Protein AF-A0A8I1JK72-F1 (afdb_monomer_lite)

Secondary structure (DSSP, 8-state):
------------SS--SS-PPPB---SSHHHHHHHHHHHHHHS-TTTHHHHHHHHHHHHHHHHHH-GGGHHHHHTT-BHHHHHHHHHHHHHHHHHHHHHHHHHHHHHHHHHHHHHHHHHHHHHHHHHHHHHHHHHHHTTEEEEEEEEEEEEPTTT--EEEEEEEEEEE-SSS-EEEEEEEEEEE-TT-SS-SEEEEEEEEEEEEEPTT-EEEEEE---TT-HHHH----TT-EEEEEEEEEE-TTS-BS--SPPPPHHHHHHHHHHHHHHHHHHHHHHHHHHS-------------PPP-------------------------------------------------------------------------------------------------------------------------------------------------PPP---

Sequence (450 aa):
MLFKKAILPMVIMAALTGCGPAVLDGTSLDTLDESIAKIAEKLPEDQRPQFGEDMGIVKAYYEKQRPDQMLINLNGKNASDIASEAGNLREQQRVEQEKLAVEEQKRAYLADLNQKKAALVEEITPLEQSRAQTLDRAKFQVTEPRIQVLKTEKTGEAVNSIALTLVNGTSKEIYSANFGGELKAPGADQPALKADFDITLEQPLQPGETRDVLFVPPMISDWRSVTIPEGATFSVESEDLLNIANKPIFSLPEFSDEDQATLSKLYDDLKAVNSELGVAEGGDTVVPSASTPAAPESTELQSETPTNSAAEVTGDTTAPTPEISTPEALLPEADEDQKVSQEAAPADVPLEDALSQKEPEETKALKESADPVPSDPEPTAVPGETQETSPAEAKKTDATAPVSPVSPVSEAESQVEDGTPASAIAEPEKESSVPSVGNQEAPVTPLKSS

InterPro domains:
  IPR046516 Protein of unknown function DUF6694 [PF20404] (5-54)

Radius of gyration: 51.55 Å; chains: 1; bounding box: 106×119×172 Å

Structure (mmCIF, N/CA/C/O backbone):
data_AF-A0A8I1JK72-F1
#
_entry.id   AF-A0A8I1JK72-F1
#
loop_
_atom_site.group_PDB
_atom_site.id
_atom_site.type_symbol
_atom_site.label_atom_id
_atom_site.label_alt_id
_atom_site.label_comp_id
_atom_site.label_asym_id
_atom_site.label_entity_id
_atom_site.label_seq_id
_atom_site.pdbx_PDB_ins_code
_atom_site.Cartn_x
_atom_site.Cartn_y
_atom_site.Cartn_z
_atom_site.occupancy
_atom_site.B_iso_or_equiv
_atom_site.auth_seq_id
_atom_site.auth_comp_id
_atom_site.auth_asym_id
_atom_site.auth_atom_id
_atom_site.pdbx_PDB_model_num
ATOM 1 N N . MET A 1 1 ? 11.929 -2.581 -102.984 1.00 38.38 1 MET A N 1
ATOM 2 C CA . MET A 1 1 ? 12.654 -1.310 -103.205 1.00 38.38 1 MET A CA 1
ATOM 3 C C . MET A 1 1 ? 13.390 -1.015 -101.903 1.00 38.38 1 MET A C 1
ATOM 5 O O . MET A 1 1 ? 12.724 -0.793 -100.911 1.00 38.38 1 MET A O 1
ATOM 9 N N . LEU A 1 2 ? 14.651 -1.414 -101.728 1.00 36.88 2 LEU A N 1
ATOM 10 C CA . LEU A 1 2 ? 15.877 -0.794 -102.253 1.00 36.88 2 LEU A CA 1
ATOM 11 C C . LEU A 1 2 ? 16.059 0.675 -101.832 1.00 36.88 2 LEU A C 1
ATOM 13 O O . LEU A 1 2 ? 15.270 1.517 -102.246 1.00 36.88 2 LEU A O 1
ATOM 17 N N . PHE A 1 3 ? 17.214 0.906 -101.181 1.00 40.84 3 PHE A N 1
ATOM 18 C CA . PHE A 1 3 ? 18.045 2.125 -101.156 1.00 40.84 3 PHE A CA 1
ATOM 19 C C . PHE A 1 3 ? 17.691 3.218 -100.125 1.00 40.84 3 PHE A C 1
ATOM 21 O O . PHE A 1 3 ? 16.537 3.572 -99.987 1.00 40.84 3 PHE A O 1
ATOM 28 N N . LYS A 1 4 ? 18.624 3.881 -99.420 1.00 37.62 4 LYS A N 1
ATOM 29 C CA . LYS A 1 4 ? 20.102 3.833 -99.267 1.00 37.62 4 LYS A CA 1
ATOM 30 C C . LYS A 1 4 ? 20.469 5.031 -98.359 1.00 37.62 4 LYS A C 1
ATOM 32 O O . LYS A 1 4 ? 19.836 6.068 -98.520 1.00 37.62 4 LYS A O 1
ATOM 37 N N . LYS A 1 5 ? 21.595 4.938 -97.630 1.00 45.03 5 LYS A N 1
ATOM 38 C CA . LYS A 1 5 ? 22.364 6.033 -96.967 1.00 45.03 5 LYS A CA 1
ATOM 39 C C . LYS A 1 5 ? 21.770 6.483 -95.614 1.00 45.03 5 LYS A C 1
ATOM 41 O O . LYS A 1 5 ? 20.572 6.674 -95.531 1.00 45.03 5 LYS A O 1
ATOM 46 N N . ALA A 1 6 ? 22.516 6.662 -94.523 1.00 52.00 6 ALA A N 1
ATOM 47 C CA . ALA A 1 6 ? 23.941 6.955 -94.336 1.00 52.00 6 ALA A CA 1
ATOM 48 C C . ALA A 1 6 ? 24.394 6.498 -92.916 1.00 52.00 6 ALA A C 1
ATOM 50 O O . ALA A 1 6 ? 23.602 6.600 -91.990 1.00 52.00 6 ALA A O 1
ATOM 51 N N . ILE A 1 7 ? 25.546 5.813 -92.779 1.00 48.09 7 ILE A N 1
ATOM 52 C CA . ILE A 1 7 ? 26.797 6.292 -92.114 1.00 48.09 7 ILE A CA 1
ATOM 53 C C . ILE A 1 7 ? 26.644 6.387 -90.569 1.00 48.09 7 ILE A C 1
ATOM 55 O O . ILE A 1 7 ? 25.967 7.286 -90.096 1.00 48.09 7 ILE A O 1
ATOM 59 N N . LEU A 1 8 ? 27.052 5.379 -89.769 1.00 39.44 8 LEU A N 1
ATOM 60 C CA . LEU A 1 8 ? 28.399 5.153 -89.160 1.00 39.44 8 LEU A CA 1
ATOM 61 C C . LEU A 1 8 ? 28.835 6.311 -88.219 1.00 39.44 8 LEU A C 1
ATOM 63 O O . LEU A 1 8 ? 28.722 7.448 -88.667 1.00 39.44 8 LEU A O 1
ATOM 67 N N . PRO A 1 9 ? 29.375 6.094 -86.987 1.00 49.88 9 PRO A N 1
ATOM 68 C CA . PRO A 1 9 ? 30.080 4.906 -86.443 1.00 49.88 9 PRO A CA 1
ATOM 69 C C . PRO A 1 9 ? 29.406 4.294 -85.193 1.00 49.88 9 PRO A C 1
ATOM 71 O O . PRO A 1 9 ? 28.696 4.985 -84.482 1.00 49.88 9 PRO A O 1
ATOM 74 N N . MET A 1 10 ? 29.497 3.006 -84.833 1.00 54.12 10 MET A N 1
ATOM 75 C CA . MET A 1 10 ? 30.580 2.003 -84.883 1.00 54.12 10 MET A CA 1
ATOM 76 C C . MET A 1 10 ? 31.923 2.481 -84.326 1.00 54.12 10 MET A C 1
ATOM 78 O O . MET A 1 10 ? 32.940 2.397 -85.001 1.00 54.12 10 MET A O 1
ATOM 82 N N . VAL A 1 11 ? 31.916 2.954 -83.080 1.00 49.44 11 VAL A N 1
ATOM 83 C CA . VAL A 1 11 ? 33.051 2.868 -82.150 1.00 49.44 11 VAL A CA 1
ATOM 84 C C . VAL A 1 11 ? 32.452 2.738 -80.748 1.00 49.44 11 VAL A C 1
ATOM 86 O O . VAL A 1 11 ? 31.668 3.591 -80.365 1.00 49.44 11 VAL A O 1
ATOM 89 N N . ILE A 1 12 ? 32.766 1.638 -80.060 1.00 49.06 12 ILE A N 1
ATOM 90 C CA . ILE A 1 12 ? 32.880 1.386 -78.601 1.00 49.06 12 ILE A CA 1
ATOM 91 C C . ILE A 1 12 ? 32.723 -0.137 -78.456 1.00 49.06 12 ILE A C 1
ATOM 93 O O . ILE A 1 12 ? 31.713 -0.661 -78.007 1.00 49.06 12 ILE A O 1
ATOM 97 N N . MET A 1 13 ? 33.700 -0.890 -78.962 1.00 49.88 13 MET A N 1
ATOM 98 C CA . MET A 1 13 ? 33.803 -2.322 -78.653 1.00 49.88 13 MET A CA 1
ATOM 99 C C . MET A 1 13 ? 35.249 -2.808 -78.774 1.00 49.88 13 MET A C 1
ATOM 101 O O . MET A 1 13 ? 35.535 -3.825 -79.394 1.00 49.88 13 MET A O 1
ATOM 105 N N . ALA A 1 14 ? 36.177 -2.032 -78.206 1.00 47.66 14 ALA A N 1
ATOM 106 C CA . ALA A 1 14 ? 37.586 -2.405 -78.096 1.00 47.66 14 ALA A CA 1
ATOM 107 C C . ALA A 1 14 ? 38.295 -1.599 -76.987 1.00 47.66 14 ALA A C 1
ATOM 109 O O . ALA A 1 14 ? 39.145 -0.768 -77.286 1.00 47.66 14 ALA A O 1
ATOM 110 N N . ALA A 1 15 ? 37.919 -1.805 -75.716 1.00 42.78 15 ALA A N 1
ATOM 111 C CA . ALA A 1 15 ? 38.714 -1.360 -74.554 1.00 42.78 15 ALA A CA 1
ATOM 112 C C . ALA A 1 15 ? 38.352 -2.076 -73.229 1.00 42.78 15 ALA A C 1
ATOM 114 O O . ALA A 1 15 ? 38.422 -1.466 -72.170 1.00 42.78 15 ALA A O 1
ATOM 115 N N . LEU A 1 16 ? 37.945 -3.354 -73.245 1.00 42.72 16 LEU A N 1
ATOM 116 C CA . LEU A 1 16 ? 37.621 -4.095 -72.006 1.00 42.72 16 LEU A CA 1
ATOM 117 C C . LEU A 1 16 ? 38.339 -5.447 -71.901 1.00 42.72 16 LEU A C 1
ATOM 119 O O . LEU A 1 16 ? 37.805 -6.415 -71.374 1.00 42.72 16 LEU A O 1
ATOM 123 N N . THR A 1 17 ? 39.576 -5.530 -72.385 1.00 56.31 17 THR A N 1
ATOM 124 C CA . THR A 1 17 ? 40.455 -6.670 -72.090 1.00 56.31 17 THR A CA 1
ATOM 125 C C . THR A 1 17 ? 41.770 -6.137 -71.543 1.00 56.31 17 THR A C 1
ATOM 127 O O . THR A 1 17 ? 42.713 -5.916 -72.299 1.00 56.31 17 THR A O 1
ATOM 130 N N . GLY A 1 18 ? 41.806 -5.867 -70.234 1.00 48.53 18 GLY A N 1
ATOM 131 C CA . GLY A 1 18 ? 43.034 -5.444 -69.554 1.00 48.53 18 GLY A CA 1
ATOM 132 C C . GLY A 1 18 ? 42.866 -4.520 -68.347 1.00 48.53 18 GLY A C 1
ATOM 133 O O . GLY A 1 18 ? 43.607 -3.555 -68.225 1.00 48.53 18 GLY A O 1
ATOM 134 N N . CYS A 1 19 ? 41.918 -4.778 -67.452 1.00 55.84 19 CYS A N 1
ATOM 135 C CA . CYS A 1 19 ? 41.999 -4.323 -66.063 1.00 55.84 19 CYS A CA 1
ATOM 136 C C . CYS A 1 19 ? 41.020 -5.181 -65.272 1.00 55.84 19 CYS A C 1
ATOM 138 O O . CYS A 1 19 ? 39.827 -5.165 -65.566 1.00 55.84 19 CYS A O 1
ATOM 140 N N . GLY A 1 20 ? 41.512 -5.949 -64.299 1.00 59.28 20 GLY A N 1
ATOM 141 C CA . GLY A 1 20 ? 40.624 -6.468 -63.264 1.00 59.28 20 GLY A CA 1
ATOM 142 C C . GLY A 1 20 ? 39.873 -5.306 -62.597 1.00 59.28 20 GLY A C 1
ATOM 143 O O . GLY A 1 20 ? 40.309 -4.152 -62.724 1.00 59.28 20 GLY A O 1
ATOM 144 N N . PRO A 1 21 ? 38.745 -5.572 -61.920 1.00 70.44 21 PRO A N 1
ATOM 145 C CA . PRO A 1 21 ? 38.067 -4.541 -61.142 1.00 70.44 21 PRO A CA 1
ATOM 146 C C . PRO A 1 21 ? 39.092 -3.843 -60.241 1.00 70.44 21 PRO A C 1
ATOM 148 O O . PRO A 1 21 ? 39.961 -4.500 -59.670 1.00 70.44 21 PRO A O 1
ATOM 151 N N . ALA A 1 22 ? 39.057 -2.510 -60.184 1.00 83.88 22 ALA A N 1
ATOM 152 C CA . ALA A 1 22 ? 39.950 -1.772 -59.301 1.00 83.88 22 ALA A CA 1
ATOM 153 C C . ALA A 1 22 ? 39.641 -2.184 -57.853 1.00 83.88 22 ALA A C 1
ATOM 155 O O . ALA A 1 22 ? 38.483 -2.143 -57.437 1.00 83.88 22 ALA A O 1
ATOM 156 N N . VAL A 1 23 ? 40.671 -2.629 -57.136 1.00 91.56 23 VAL A N 1
ATOM 157 C CA . VAL A 1 23 ? 40.574 -3.132 -55.762 1.00 91.56 23 VAL A CA 1
ATOM 158 C C . VAL A 1 23 ? 41.291 -2.196 -54.801 1.00 91.56 23 VAL A C 1
ATOM 160 O O . VAL A 1 23 ? 42.224 -1.491 -55.191 1.00 91.56 23 VAL A O 1
ATOM 163 N N . LEU A 1 24 ? 40.837 -2.199 -53.555 1.00 91.75 24 LEU A N 1
ATOM 164 C CA . LEU A 1 24 ? 41.438 -1.462 -52.457 1.00 91.75 24 LEU A CA 1
ATOM 165 C C . LEU A 1 24 ? 42.770 -2.090 -52.050 1.00 91.75 24 LEU A C 1
ATOM 167 O O . LEU A 1 24 ? 42.898 -3.316 -52.012 1.00 91.75 24 LEU A O 1
ATOM 171 N N . ASP A 1 25 ? 43.735 -1.242 -51.714 1.00 91.38 25 ASP A N 1
ATOM 172 C CA . ASP A 1 25 ? 45.027 -1.638 -51.160 1.00 91.38 25 ASP A CA 1
ATOM 173 C C . ASP A 1 25 ? 45.028 -1.329 -49.665 1.00 91.38 25 ASP A C 1
ATOM 175 O O . ASP A 1 25 ? 45.135 -0.184 -49.251 1.00 91.38 25 ASP A O 1
ATOM 179 N N . GLY A 1 26 ? 44.842 -2.357 -48.847 1.00 88.25 26 GLY A N 1
ATOM 180 C CA . GLY A 1 26 ? 44.811 -2.226 -47.394 1.00 88.25 26 GLY A CA 1
ATOM 181 C C . GLY A 1 26 ? 46.170 -2.458 -46.739 1.00 88.25 26 GLY A C 1
ATOM 182 O O . GLY A 1 26 ? 46.211 -2.813 -45.568 1.00 88.25 26 GLY A O 1
ATOM 183 N N . THR A 1 27 ? 47.293 -2.347 -47.455 1.00 90.56 27 THR A N 1
ATOM 184 C CA . THR A 1 27 ? 48.623 -2.584 -46.856 1.00 90.56 27 THR A CA 1
ATOM 185 C C . THR A 1 27 ? 49.054 -1.477 -45.889 1.00 90.56 27 THR A C 1
ATOM 187 O O . THR A 1 27 ? 49.800 -1.735 -44.942 1.00 90.56 27 THR A O 1
ATOM 190 N N . SER A 1 28 ? 48.552 -0.257 -46.081 1.00 91.31 28 SER A N 1
ATOM 191 C CA . SER A 1 28 ? 48.691 0.889 -45.179 1.00 91.31 28 SER A CA 1
ATOM 192 C C . SER A 1 28 ? 47.487 1.829 -45.317 1.00 91.31 28 SER A C 1
ATOM 194 O O . SER A 1 28 ? 46.699 1.711 -46.250 1.00 91.31 28 SER A O 1
ATOM 196 N N . LEU A 1 29 ? 47.335 2.791 -44.402 1.00 88.75 29 LEU A N 1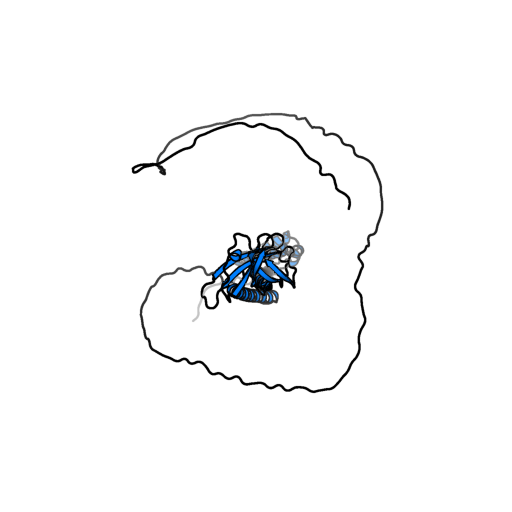
ATOM 197 C CA . LEU A 1 29 ? 46.288 3.815 -44.531 1.00 88.75 29 LEU A CA 1
ATOM 198 C C . LEU A 1 29 ? 46.499 4.699 -45.771 1.00 88.75 29 LEU A C 1
ATOM 200 O O . LEU A 1 29 ? 45.545 4.964 -46.494 1.00 88.75 29 LEU A O 1
ATOM 204 N N . ASP A 1 30 ? 47.747 5.076 -46.059 1.00 92.31 30 ASP A N 1
ATOM 205 C CA . ASP A 1 30 ? 48.079 5.906 -47.224 1.00 92.31 30 ASP A CA 1
ATOM 206 C C . ASP A 1 30 ? 47.739 5.195 -48.545 1.00 92.31 30 ASP A C 1
ATOM 208 O O . ASP A 1 30 ? 47.158 5.784 -49.456 1.00 92.31 30 ASP A O 1
ATOM 212 N N . THR A 1 31 ? 48.061 3.900 -48.644 1.00 91.75 31 THR A N 1
ATOM 213 C CA . THR A 1 31 ? 47.748 3.091 -49.836 1.00 91.75 31 THR A CA 1
ATOM 214 C C . THR A 1 31 ? 46.248 2.847 -49.981 1.00 91.75 31 THR A C 1
ATOM 216 O O . THR A 1 31 ? 45.734 2.856 -51.105 1.00 91.75 31 THR A O 1
ATOM 219 N N . LEU A 1 32 ? 45.527 2.735 -48.862 1.00 91.06 32 LEU A N 1
ATOM 220 C CA . LEU A 1 32 ? 44.075 2.626 -48.853 1.00 91.06 32 LEU A CA 1
ATOM 221 C C . LEU A 1 32 ? 43.428 3.894 -49.409 1.00 91.06 32 LEU A C 1
ATOM 223 O O . LEU A 1 32 ? 42.659 3.797 -50.365 1.00 91.06 32 LEU A O 1
ATOM 227 N N . ASP A 1 33 ? 43.783 5.071 -48.895 1.00 92.06 33 ASP A N 1
ATOM 228 C CA . ASP A 1 33 ? 43.216 6.348 -49.344 1.00 92.06 33 ASP A CA 1
ATOM 229 C C . ASP A 1 33 ? 43.521 6.620 -50.830 1.00 92.06 33 ASP A C 1
ATOM 231 O O . ASP A 1 33 ? 42.639 7.020 -51.599 1.00 92.06 33 ASP A O 1
ATOM 235 N N . GLU A 1 34 ? 44.740 6.307 -51.283 1.00 92.75 34 GLU A N 1
ATOM 236 C CA . GLU A 1 34 ? 45.085 6.364 -52.705 1.00 92.75 34 GLU A CA 1
ATOM 237 C C . GLU A 1 34 ? 44.250 5.400 -53.560 1.00 92.75 34 GLU A C 1
ATOM 239 O O . GLU A 1 34 ? 43.843 5.738 -54.678 1.00 92.75 34 GLU A O 1
ATOM 244 N N . SER A 1 35 ? 44.025 4.176 -53.077 1.00 91.12 35 SER A N 1
ATOM 245 C CA . SER A 1 35 ? 43.251 3.166 -53.802 1.00 91.12 35 SER A CA 1
ATOM 246 C C . SER A 1 35 ? 41.762 3.525 -53.878 1.00 91.12 35 SER A C 1
ATOM 248 O O . SER A 1 35 ? 41.152 3.337 -54.932 1.00 91.12 35 SER A O 1
ATOM 250 N N . ILE A 1 36 ? 41.201 4.147 -52.835 1.00 92.56 36 ILE A N 1
ATOM 251 C CA . ILE A 1 36 ? 39.831 4.683 -52.815 1.00 92.56 36 ILE A CA 1
ATOM 252 C C . ILE A 1 36 ? 39.661 5.748 -53.905 1.00 92.56 36 ILE A C 1
ATOM 254 O O . ILE A 1 36 ? 38.717 5.671 -54.695 1.00 92.56 36 ILE A O 1
ATOM 258 N N . ALA A 1 37 ? 40.594 6.702 -54.007 1.00 92.44 37 ALA A N 1
ATOM 259 C CA . ALA A 1 37 ? 40.551 7.750 -55.030 1.00 92.44 37 ALA A CA 1
ATOM 260 C C . ALA A 1 37 ? 40.624 7.173 -56.458 1.00 92.44 37 ALA A C 1
ATOM 262 O O . ALA A 1 37 ? 39.854 7.572 -57.335 1.00 92.44 37 ALA A O 1
ATOM 263 N N . LYS A 1 38 ? 41.494 6.176 -56.677 1.00 92.00 38 LYS A N 1
ATOM 264 C CA . LYS A 1 38 ? 41.645 5.481 -57.971 1.00 92.00 38 LYS A CA 1
ATOM 265 C C . LYS A 1 38 ? 40.398 4.683 -58.361 1.00 92.00 38 LYS A C 1
ATOM 267 O O . LYS A 1 38 ? 40.086 4.589 -59.549 1.00 92.00 38 LYS A O 1
ATOM 272 N N . ILE A 1 39 ? 39.698 4.084 -57.395 1.00 90.88 39 ILE A N 1
ATOM 273 C CA . ILE A 1 39 ? 38.415 3.411 -57.637 1.00 90.88 39 ILE A CA 1
ATOM 274 C C . ILE A 1 39 ? 37.357 4.456 -58.003 1.00 90.88 39 ILE A C 1
ATOM 276 O O . ILE A 1 39 ? 36.738 4.331 -59.057 1.00 90.88 39 ILE A O 1
ATOM 280 N N . ALA A 1 40 ? 37.214 5.524 -57.214 1.00 90.50 40 ALA A N 1
ATOM 281 C CA . ALA A 1 40 ? 36.229 6.580 -57.450 1.00 90.50 40 ALA A CA 1
ATOM 282 C C . ALA A 1 40 ? 36.383 7.260 -58.826 1.00 90.50 40 ALA A C 1
ATOM 284 O O . ALA A 1 40 ? 35.390 7.496 -59.512 1.00 90.50 40 ALA A O 1
ATOM 285 N N . GLU A 1 41 ? 37.610 7.526 -59.283 1.00 91.19 41 GLU A N 1
ATOM 286 C CA . GLU A 1 41 ? 37.867 8.118 -60.605 1.00 91.19 41 GLU A CA 1
ATOM 287 C C . GLU A 1 41 ? 37.373 7.220 -61.755 1.00 91.19 41 GLU A C 1
ATOM 289 O O . GLU A 1 41 ? 36.827 7.711 -62.748 1.00 91.19 41 GLU A O 1
ATOM 294 N N . LYS A 1 42 ? 37.508 5.898 -61.588 1.00 89.19 42 LYS A N 1
ATOM 295 C CA . LYS A 1 42 ? 37.092 4.879 -62.563 1.00 89.19 42 LYS A CA 1
ATOM 296 C C . LYS A 1 42 ? 35.594 4.569 -62.533 1.00 89.19 42 LYS A C 1
ATOM 298 O O . LYS A 1 42 ? 35.111 3.919 -63.461 1.00 89.19 42 LYS A O 1
ATOM 303 N N . LEU A 1 43 ? 34.870 5.003 -61.501 1.00 90.19 43 LEU A N 1
ATOM 304 C CA . LEU A 1 43 ? 33.419 4.845 -61.426 1.00 90.19 43 LEU A CA 1
ATOM 305 C C . LEU A 1 43 ? 32.692 5.899 -62.286 1.00 90.19 43 LEU A C 1
ATOM 307 O O . LEU A 1 43 ? 33.174 7.034 -62.410 1.00 90.19 43 LEU A O 1
ATOM 311 N N . PRO A 1 44 ? 31.514 5.552 -62.843 1.00 92.19 44 PRO A N 1
ATOM 312 C CA . PRO A 1 44 ? 30.573 6.511 -63.419 1.00 92.19 44 PRO A CA 1
ATOM 313 C C . PRO A 1 44 ? 30.237 7.641 -62.438 1.00 92.19 44 PRO A C 1
ATOM 315 O O . PRO A 1 44 ? 30.166 7.416 -61.230 1.00 92.19 44 PRO A O 1
ATOM 318 N N . GLU A 1 45 ? 30.037 8.859 -62.947 1.00 89.44 45 GLU A N 1
ATOM 319 C CA . GLU A 1 45 ? 29.838 10.065 -62.128 1.00 89.44 45 GLU A CA 1
ATOM 320 C C . GLU A 1 45 ? 28.650 9.949 -61.158 1.00 89.44 45 GLU A C 1
ATOM 322 O O . GLU A 1 45 ? 28.730 10.428 -60.030 1.00 89.44 45 GLU A O 1
ATOM 327 N N . ASP A 1 46 ? 27.601 9.233 -61.557 1.00 89.38 46 ASP A N 1
ATOM 328 C CA . ASP A 1 46 ? 26.409 8.932 -60.763 1.00 89.38 46 ASP A CA 1
ATOM 329 C C . ASP A 1 46 ? 26.656 7.937 -59.613 1.00 89.38 46 ASP A C 1
ATOM 331 O O . ASP A 1 46 ? 25.911 7.940 -58.637 1.00 89.38 46 ASP A O 1
ATOM 335 N N . GLN A 1 47 ? 27.714 7.120 -59.677 1.00 90.88 47 GLN A N 1
ATOM 336 C CA . GLN A 1 47 ? 28.023 6.095 -58.666 1.00 90.88 47 GLN A CA 1
ATOM 337 C C . GLN A 1 47 ? 29.084 6.532 -57.645 1.00 90.88 47 GLN A C 1
ATOM 339 O O . GLN A 1 47 ? 29.206 5.928 -56.578 1.00 90.88 47 GLN A O 1
ATOM 344 N N . ARG A 1 48 ? 29.853 7.589 -57.938 1.00 92.19 48 ARG A N 1
ATOM 345 C CA . ARG A 1 48 ? 30.901 8.101 -57.034 1.00 92.19 48 ARG A CA 1
ATOM 346 C C . ARG A 1 48 ? 30.374 8.540 -55.660 1.00 92.19 48 ARG A C 1
ATOM 348 O O . ARG A 1 48 ? 31.033 8.200 -54.677 1.00 92.19 48 ARG A O 1
ATOM 355 N N . PRO A 1 49 ? 29.228 9.248 -55.546 1.00 93.81 49 PRO A N 1
ATOM 356 C CA . PRO A 1 49 ? 28.692 9.645 -54.243 1.00 93.81 49 PRO A CA 1
ATOM 357 C C . PRO A 1 49 ? 28.325 8.434 -53.381 1.00 93.81 49 PRO A C 1
ATOM 359 O O . PRO A 1 49 ? 28.699 8.383 -52.212 1.00 93.81 49 PRO A O 1
ATOM 362 N N . GLN A 1 50 ? 27.677 7.431 -53.985 1.00 92.62 50 GLN A N 1
ATOM 363 C CA . GLN A 1 50 ? 27.272 6.206 -53.297 1.00 92.62 50 GLN A CA 1
ATOM 364 C C . GLN A 1 50 ? 28.484 5.416 -52.788 1.00 92.62 50 GLN A C 1
ATOM 366 O O . GLN A 1 50 ? 28.504 5.003 -51.635 1.00 92.62 50 GLN A O 1
ATOM 371 N N . PHE A 1 51 ? 29.531 5.271 -53.609 1.00 95.00 51 PHE A N 1
ATOM 372 C CA . PHE A 1 51 ? 30.768 4.604 -53.192 1.00 95.00 51 PHE A CA 1
ATOM 373 C C . PHE A 1 51 ? 31.458 5.321 -52.019 1.00 95.00 51 PHE A C 1
ATOM 375 O O . PHE A 1 51 ? 31.960 4.666 -51.107 1.00 95.00 51 PHE A O 1
ATOM 382 N N . GLY A 1 52 ? 31.466 6.659 -52.016 1.00 93.69 52 GLY A N 1
ATOM 383 C CA . GLY A 1 52 ? 31.999 7.447 -50.902 1.00 93.69 52 GLY A CA 1
ATOM 384 C C . GLY A 1 52 ? 31.211 7.256 -49.601 1.00 93.69 52 GLY A C 1
ATOM 385 O O . GLY A 1 52 ? 31.812 7.100 -48.540 1.00 93.69 52 GLY A O 1
ATOM 386 N N . GLU A 1 53 ? 29.879 7.218 -49.681 1.00 95.94 53 GLU A N 1
ATOM 387 C CA . GLU A 1 53 ? 29.006 6.950 -48.533 1.00 95.94 53 GLU A CA 1
ATOM 388 C C . GLU A 1 53 ? 29.195 5.524 -47.991 1.00 95.94 53 GLU A C 1
ATOM 390 O O . GLU A 1 53 ? 29.384 5.334 -46.789 1.00 95.94 53 GLU A O 1
ATOM 395 N N . ASP A 1 54 ? 29.214 4.528 -48.882 1.00 95.75 54 ASP A N 1
ATOM 396 C CA . ASP A 1 54 ? 29.416 3.120 -48.533 1.00 95.75 54 ASP A CA 1
ATOM 397 C C . ASP A 1 54 ?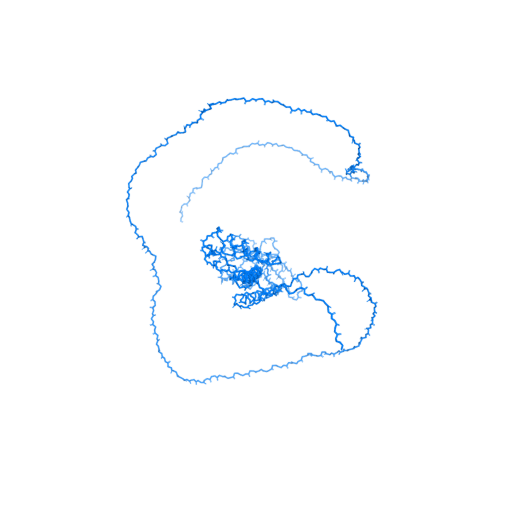 30.774 2.906 -47.853 1.00 95.75 54 ASP A C 1
ATOM 399 O O . ASP A 1 54 ? 30.856 2.272 -46.799 1.00 95.75 54 ASP A O 1
ATOM 403 N N . MET A 1 55 ? 31.836 3.508 -48.396 1.00 94.31 55 MET A N 1
ATOM 404 C CA . MET A 1 55 ? 33.163 3.487 -47.781 1.00 94.31 55 MET A CA 1
ATOM 405 C C . MET A 1 55 ? 33.164 4.156 -46.402 1.00 94.31 55 MET A C 1
ATOM 407 O O . MET A 1 55 ? 33.783 3.642 -45.471 1.00 94.31 55 MET A O 1
ATOM 411 N N . GLY A 1 56 ? 32.443 5.270 -46.243 1.00 94.31 56 GLY A N 1
ATOM 412 C CA . GLY A 1 56 ? 32.282 5.946 -44.957 1.00 94.31 56 GLY A CA 1
ATOM 413 C C . GLY A 1 56 ? 31.642 5.050 -43.893 1.00 94.31 56 GLY A C 1
ATOM 414 O O . GLY A 1 56 ? 32.142 4.977 -42.772 1.00 94.31 56 GLY A O 1
ATOM 415 N N . ILE A 1 57 ? 30.585 4.315 -44.249 1.00 94.38 57 ILE A N 1
ATOM 416 C CA . ILE A 1 57 ? 29.892 3.382 -43.344 1.00 94.38 57 ILE A CA 1
ATOM 417 C C . ILE A 1 57 ? 30.799 2.217 -42.951 1.00 94.38 57 ILE A C 1
ATOM 419 O O . ILE A 1 57 ? 30.901 1.886 -41.767 1.00 94.38 57 ILE A O 1
ATOM 423 N N . VAL A 1 58 ? 31.479 1.609 -43.927 1.00 94.56 58 VAL A N 1
ATOM 424 C CA . VAL A 1 58 ? 32.378 0.473 -43.686 1.00 94.56 58 VAL A CA 1
ATOM 425 C C . VAL A 1 58 ? 33.561 0.899 -42.814 1.00 94.56 58 VAL A C 1
ATOM 427 O O . VAL A 1 58 ? 33.865 0.233 -41.822 1.00 94.56 58 VAL A O 1
ATOM 430 N N . LYS A 1 59 ? 34.190 2.041 -43.122 1.00 93.19 59 LYS A N 1
ATOM 431 C CA . LYS A 1 59 ? 35.290 2.603 -42.330 1.00 93.19 59 LYS A CA 1
ATOM 432 C C . LYS A 1 59 ? 34.846 2.906 -40.899 1.00 93.19 59 LYS A C 1
ATOM 434 O O . LYS A 1 59 ? 35.475 2.416 -39.968 1.00 93.19 59 LYS A O 1
ATOM 439 N N . ALA A 1 60 ? 33.721 3.599 -40.714 1.00 93.19 60 ALA A N 1
ATOM 440 C CA . ALA A 1 60 ? 33.193 3.916 -39.386 1.00 93.19 60 ALA A CA 1
ATOM 441 C C . ALA A 1 60 ? 32.861 2.660 -38.557 1.00 93.19 60 ALA A C 1
ATOM 443 O O . ALA A 1 60 ? 33.111 2.625 -37.349 1.00 93.19 60 ALA A O 1
ATOM 444 N N . TYR A 1 61 ? 32.324 1.609 -39.188 1.00 92.88 61 TYR A N 1
ATOM 445 C CA . TYR A 1 61 ? 32.080 0.330 -38.520 1.00 92.88 61 TYR A CA 1
ATOM 446 C C . TYR A 1 61 ? 33.381 -0.315 -38.042 1.00 92.88 61 TYR A C 1
ATOM 448 O O . TYR A 1 61 ? 33.482 -0.682 -36.869 1.00 92.88 61 TYR A O 1
ATOM 456 N N . TYR A 1 62 ? 34.383 -0.431 -38.917 1.00 92.12 62 TYR A N 1
ATOM 457 C CA . TYR A 1 62 ? 35.661 -1.028 -38.543 1.00 92.12 62 TYR A CA 1
ATOM 458 C C . TYR A 1 62 ? 36.391 -0.194 -37.494 1.00 92.12 62 TYR A C 1
ATOM 460 O O . TYR A 1 62 ? 36.819 -0.755 -36.493 1.00 92.12 62 TYR A O 1
ATOM 468 N N . GLU A 1 63 ? 36.461 1.126 -37.646 1.00 91.62 63 GLU A N 1
ATOM 469 C CA . GLU A 1 63 ? 37.072 2.019 -36.655 1.00 91.62 63 GLU A CA 1
ATOM 470 C C . GLU A 1 63 ? 36.445 1.861 -35.263 1.00 91.62 63 GLU A C 1
ATOM 472 O O . GLU A 1 63 ? 37.161 1.836 -34.262 1.00 91.62 63 GLU A O 1
ATOM 477 N N . LYS A 1 64 ? 35.117 1.703 -35.189 1.00 90.38 64 LYS A N 1
ATOM 478 C CA . LYS A 1 64 ? 34.397 1.564 -33.917 1.00 90.38 64 LYS A CA 1
ATOM 479 C C . LYS A 1 64 ? 34.462 0.151 -33.330 1.00 90.38 64 LYS A C 1
ATOM 481 O O . LYS A 1 64 ? 34.600 0.006 -32.119 1.00 90.38 64 LYS A O 1
ATOM 486 N N . GLN A 1 65 ? 34.294 -0.883 -34.154 1.00 89.19 65 GLN A N 1
ATOM 487 C CA . GLN A 1 65 ? 34.047 -2.254 -33.686 1.00 89.19 65 GLN A CA 1
ATOM 488 C C . GLN A 1 65 ? 35.273 -3.171 -33.794 1.00 89.19 65 GLN A C 1
ATOM 490 O O . GLN A 1 65 ? 35.394 -4.124 -33.017 1.00 89.19 65 GLN A O 1
ATOM 495 N N . ARG A 1 66 ? 36.148 -2.944 -34.784 1.00 89.88 66 ARG A N 1
ATOM 496 C CA . ARG A 1 66 ? 37.267 -3.829 -35.171 1.00 89.88 66 ARG A CA 1
ATOM 497 C C . ARG A 1 66 ? 38.427 -3.036 -35.818 1.00 89.88 66 ARG A C 1
ATOM 499 O O . ARG A 1 66 ? 38.774 -3.307 -36.975 1.00 89.88 66 ARG A O 1
ATOM 506 N N . PRO A 1 67 ? 39.014 -2.039 -35.128 1.00 88.44 67 PRO A N 1
ATOM 507 C CA . PRO A 1 67 ? 39.971 -1.111 -35.743 1.00 88.44 67 PRO A CA 1
ATOM 508 C C . PRO A 1 67 ? 41.241 -1.816 -36.240 1.00 88.44 67 PRO A C 1
ATOM 510 O O . PRO A 1 67 ? 41.821 -1.433 -37.253 1.00 88.44 67 PRO A O 1
ATOM 513 N N . ASP A 1 68 ? 41.630 -2.898 -35.571 1.00 89.81 68 ASP A N 1
ATOM 514 C CA . ASP A 1 68 ? 42.751 -3.777 -35.902 1.00 89.81 68 ASP A CA 1
ATOM 515 C C . ASP A 1 68 ? 42.547 -4.585 -37.196 1.00 89.81 68 ASP A C 1
ATOM 517 O O . ASP A 1 68 ? 43.516 -5.058 -37.789 1.00 89.81 68 ASP A O 1
ATOM 521 N N . GLN A 1 69 ? 41.304 -4.727 -37.664 1.00 89.50 69 GLN A N 1
ATOM 522 C CA . GLN A 1 69 ? 40.962 -5.575 -38.811 1.00 89.50 69 GLN A CA 1
ATOM 523 C C . GLN A 1 69 ? 40.578 -4.783 -40.061 1.00 89.50 69 GLN A C 1
ATOM 525 O O . GLN A 1 69 ? 40.364 -5.387 -41.111 1.00 89.50 69 GLN A O 1
ATOM 530 N N . MET A 1 70 ? 40.493 -3.453 -39.974 1.00 91.62 70 MET A N 1
ATOM 531 C CA . MET A 1 70 ? 40.039 -2.595 -41.072 1.00 91.62 70 MET A CA 1
ATOM 532 C C . MET A 1 70 ? 40.871 -2.805 -42.340 1.00 91.62 70 MET A C 1
ATOM 534 O O . MET A 1 70 ? 40.353 -3.186 -43.384 1.00 91.62 70 MET A O 1
ATOM 538 N N . LEU A 1 71 ? 42.183 -2.611 -42.226 1.00 90.94 71 LEU A N 1
ATOM 539 C CA . LEU A 1 71 ? 43.127 -2.721 -43.335 1.00 90.94 71 LEU A CA 1
ATOM 540 C C . LEU A 1 71 ? 43.143 -4.132 -43.944 1.00 90.94 71 LEU A C 1
ATOM 542 O O . LEU A 1 71 ? 43.123 -4.289 -45.161 1.00 90.94 71 LEU A O 1
ATOM 546 N N . ILE A 1 72 ? 43.077 -5.162 -43.097 1.00 91.62 72 ILE A N 1
ATOM 547 C CA . ILE A 1 72 ? 43.066 -6.569 -43.518 1.00 91.62 72 ILE A CA 1
ATOM 548 C C . ILE A 1 72 ? 41.782 -6.902 -44.288 1.00 91.62 72 ILE A C 1
ATOM 550 O O . ILE A 1 72 ? 41.844 -7.557 -45.325 1.00 91.62 72 ILE A O 1
ATOM 554 N N . ASN A 1 73 ? 40.628 -6.447 -43.796 1.00 89.88 73 ASN A N 1
ATOM 555 C CA . ASN A 1 73 ? 39.332 -6.770 -44.385 1.00 89.88 73 ASN A CA 1
ATOM 556 C C . ASN A 1 73 ? 38.983 -5.910 -45.600 1.00 89.88 73 ASN A C 1
ATOM 558 O O . ASN A 1 73 ? 38.171 -6.342 -46.414 1.00 89.88 73 ASN A O 1
ATOM 562 N N . LEU A 1 74 ? 39.542 -4.705 -45.723 1.00 91.69 74 LEU A N 1
ATOM 563 C CA . LEU A 1 74 ? 39.346 -3.847 -46.892 1.00 91.69 74 LEU A CA 1
ATOM 564 C C . LEU A 1 74 ? 40.264 -4.232 -48.054 1.00 91.69 74 LEU A C 1
ATOM 566 O O . LEU A 1 74 ? 39.898 -4.023 -49.209 1.00 91.69 74 LEU A O 1
ATOM 570 N N . ASN A 1 75 ? 41.431 -4.815 -47.772 1.00 93.25 75 ASN A N 1
ATOM 571 C CA . ASN A 1 75 ? 42.393 -5.185 -48.801 1.00 93.25 75 ASN A CA 1
ATOM 572 C C . ASN A 1 75 ? 41.796 -6.157 -49.833 1.00 93.25 75 ASN A C 1
ATOM 574 O O . ASN A 1 75 ? 41.285 -7.222 -49.490 1.00 93.25 75 ASN A O 1
ATOM 578 N N . GLY A 1 76 ? 41.905 -5.810 -51.114 1.00 91.12 76 GLY A N 1
ATOM 579 C CA . GLY A 1 76 ? 41.424 -6.628 -52.225 1.00 91.12 76 GLY A CA 1
ATOM 580 C C . GLY A 1 76 ? 39.934 -6.483 -52.556 1.00 91.12 76 GLY A C 1
ATOM 581 O O . GLY A 1 76 ? 39.497 -7.079 -53.540 1.00 91.12 76 GLY A O 1
ATOM 582 N N . LYS A 1 77 ? 39.158 -5.686 -51.805 1.00 93.31 77 LYS A N 1
ATOM 583 C CA . LYS A 1 77 ? 37.740 -5.421 -52.108 1.00 93.31 77 LYS A CA 1
ATOM 584 C C . LYS A 1 77 ? 37.588 -4.392 -53.224 1.00 93.31 77 LYS A C 1
ATOM 586 O O . LYS A 1 77 ? 38.326 -3.412 -53.277 1.00 93.31 77 LYS A O 1
ATOM 591 N N . ASN A 1 78 ? 36.625 -4.594 -54.118 1.00 92.94 78 ASN A N 1
ATOM 592 C CA . ASN A 1 78 ? 36.256 -3.619 -55.150 1.00 92.94 78 ASN A CA 1
ATOM 593 C C . ASN A 1 78 ? 35.011 -2.802 -54.741 1.00 92.94 78 ASN A C 1
ATOM 595 O O . ASN A 1 78 ? 34.406 -3.050 -53.701 1.00 92.94 78 ASN A O 1
ATOM 599 N N . ALA A 1 79 ? 34.593 -1.841 -55.572 1.00 89.88 79 ALA A N 1
ATOM 600 C CA . ALA A 1 79 ? 33.434 -0.986 -55.284 1.00 89.88 79 ALA A CA 1
ATOM 601 C C . ALA A 1 79 ? 32.121 -1.753 -55.024 1.00 89.88 79 ALA A C 1
ATOM 603 O O . ALA A 1 79 ? 31.343 -1.347 -54.167 1.00 89.88 79 ALA A O 1
ATOM 604 N N . SER A 1 80 ? 31.885 -2.873 -55.715 1.00 92.38 80 SER A N 1
ATOM 605 C CA . SER A 1 80 ? 30.704 -3.716 -55.492 1.00 92.38 80 SER A CA 1
ATOM 606 C C . SER A 1 80 ? 30.772 -4.468 -54.162 1.00 92.38 80 SER A C 1
ATOM 608 O O . SER A 1 80 ? 29.736 -4.669 -53.530 1.00 92.38 80 SER A O 1
ATOM 610 N N . ASP A 1 81 ? 31.966 -4.886 -53.737 1.00 93.31 81 ASP A N 1
ATOM 611 C CA . ASP A 1 81 ? 32.155 -5.558 -52.447 1.00 93.31 81 ASP A CA 1
ATOM 612 C C . ASP A 1 81 ? 31.897 -4.580 -51.295 1.00 93.31 81 ASP A C 1
ATOM 614 O O . ASP A 1 81 ? 31.224 -4.931 -50.329 1.00 93.31 81 ASP A O 1
ATOM 618 N N . ILE A 1 82 ? 32.366 -3.334 -51.436 1.00 94.50 82 ILE A N 1
ATOM 619 C CA . ILE A 1 82 ? 32.107 -2.256 -50.472 1.00 94.50 82 ILE A CA 1
ATOM 620 C C . ILE A 1 82 ? 30.625 -1.895 -50.425 1.00 94.50 82 ILE A C 1
ATOM 622 O O . ILE A 1 82 ? 30.076 -1.787 -49.334 1.00 94.50 82 ILE A O 1
ATOM 626 N N . ALA A 1 83 ? 29.953 -1.786 -51.573 1.00 93.12 83 ALA A N 1
ATOM 627 C CA . ALA A 1 83 ? 28.513 -1.537 -51.605 1.00 93.12 83 ALA A CA 1
ATOM 628 C C . ALA A 1 83 ? 27.713 -2.657 -50.911 1.00 93.12 83 ALA A C 1
ATOM 630 O O . ALA A 1 83 ? 26.797 -2.386 -50.134 1.00 93.12 83 ALA A O 1
ATOM 631 N N . SER A 1 84 ? 28.086 -3.922 -51.141 1.00 94.88 84 SER A N 1
ATOM 632 C CA . SER A 1 84 ? 27.471 -5.084 -50.484 1.00 94.88 84 SER A CA 1
ATOM 633 C C . SER A 1 84 ? 27.703 -5.077 -48.969 1.00 94.88 84 SER A C 1
ATOM 635 O O . SER A 1 84 ? 26.772 -5.261 -48.185 1.00 94.88 84 SER A O 1
ATOM 637 N N . GLU A 1 85 ? 28.935 -4.808 -48.535 1.00 93.69 85 GLU A N 1
ATOM 638 C CA . GLU A 1 85 ? 29.281 -4.738 -47.117 1.00 93.69 85 GLU A CA 1
ATOM 639 C C . GLU A 1 85 ? 28.593 -3.570 -46.409 1.00 93.69 85 GLU A C 1
ATOM 641 O O . GLU A 1 85 ? 28.001 -3.766 -45.350 1.00 93.69 85 GLU A O 1
ATOM 646 N N . ALA A 1 86 ? 28.578 -2.383 -47.015 1.00 94.69 86 ALA A N 1
ATOM 647 C CA . ALA A 1 86 ? 27.843 -1.233 -46.503 1.00 94.69 86 ALA A CA 1
ATOM 648 C C . ALA A 1 86 ? 26.337 -1.517 -46.412 1.00 94.69 86 ALA A C 1
ATOM 650 O O . ALA A 1 86 ? 25.703 -1.144 -45.426 1.00 94.69 86 ALA A O 1
ATOM 651 N N . GLY A 1 87 ? 25.754 -2.205 -47.400 1.00 95.25 87 GLY A N 1
ATOM 652 C CA . GLY A 1 87 ? 24.363 -2.662 -47.361 1.00 95.25 87 GLY A CA 1
ATOM 653 C C . GLY A 1 87 ? 24.077 -3.580 -46.169 1.00 95.25 87 GLY A C 1
ATOM 654 O O . GLY A 1 87 ? 23.135 -3.335 -45.415 1.00 95.25 87 GLY A O 1
ATOM 655 N N . ASN A 1 88 ? 24.934 -4.578 -45.939 1.00 95.06 88 ASN A N 1
ATOM 656 C CA . ASN A 1 88 ? 24.812 -5.487 -44.796 1.00 95.06 88 ASN A CA 1
ATOM 657 C C . ASN A 1 88 ? 24.976 -4.761 -43.453 1.00 95.06 88 ASN A C 1
ATOM 659 O O . ASN A 1 88 ? 24.250 -5.053 -42.506 1.00 95.06 88 ASN A O 1
ATOM 663 N N . LEU A 1 89 ? 25.900 -3.800 -43.364 1.00 94.19 89 LEU A N 1
ATOM 664 C CA . LEU A 1 89 ? 26.126 -3.013 -42.150 1.00 94.19 89 LEU A CA 1
ATOM 665 C C . LEU A 1 89 ? 24.956 -2.081 -41.831 1.00 94.19 89 LEU A C 1
ATOM 667 O O . LEU A 1 89 ? 24.573 -1.977 -40.667 1.00 94.19 89 LEU A O 1
ATOM 671 N N . ARG A 1 90 ? 24.364 -1.432 -42.842 1.00 93.94 90 ARG A N 1
ATOM 672 C CA . ARG A 1 90 ? 23.136 -0.639 -42.665 1.00 93.94 90 ARG A CA 1
ATOM 673 C C . ARG A 1 90 ? 22.006 -1.509 -42.126 1.00 93.94 90 ARG A C 1
ATOM 675 O O . ARG A 1 90 ? 21.340 -1.122 -41.170 1.00 93.94 90 ARG A O 1
ATOM 682 N N . GLU A 1 91 ? 21.824 -2.693 -42.704 1.00 94.06 91 GLU A N 1
ATOM 683 C CA . GLU A 1 91 ? 20.794 -3.629 -42.260 1.00 94.06 91 GLU A CA 1
ATOM 684 C C . GLU A 1 91 ? 21.053 -4.130 -40.834 1.00 94.06 91 GLU A C 1
ATOM 686 O O . GLU A 1 91 ? 20.146 -4.144 -40.006 1.00 94.06 91 GLU A O 1
ATOM 691 N N . GLN A 1 92 ? 22.303 -4.458 -40.501 1.00 91.50 92 GLN A N 1
ATOM 692 C CA . GLN A 1 92 ? 22.681 -4.848 -39.145 1.00 91.50 92 GLN A CA 1
ATOM 693 C C . GLN A 1 92 ? 22.399 -3.732 -38.132 1.00 91.50 92 GLN A C 1
ATOM 695 O O . GLN A 1 92 ? 21.827 -3.999 -37.077 1.00 91.50 92 GLN A O 1
ATOM 700 N N . GLN A 1 93 ? 22.768 -2.488 -38.448 1.00 91.25 93 GLN A N 1
ATOM 701 C CA . GLN A 1 93 ? 22.493 -1.338 -37.586 1.00 91.25 93 GLN A CA 1
ATOM 702 C C . GLN A 1 93 ? 20.993 -1.102 -37.420 1.00 91.25 93 GLN A C 1
ATOM 704 O O . GLN A 1 93 ? 20.553 -0.821 -36.309 1.00 91.25 93 GLN A O 1
ATOM 709 N N . ARG A 1 94 ? 20.205 -1.248 -38.492 1.00 93.94 94 ARG A N 1
ATOM 710 C CA . ARG A 1 94 ? 18.743 -1.139 -38.435 1.00 93.94 94 ARG A CA 1
ATOM 711 C C . ARG A 1 94 ? 18.159 -2.176 -37.478 1.00 93.94 94 ARG A C 1
ATOM 713 O O . ARG A 1 94 ? 17.414 -1.813 -36.575 1.00 93.94 94 ARG A O 1
ATOM 720 N N . VAL A 1 95 ? 18.547 -3.443 -37.625 1.00 94.88 95 VAL A N 1
ATOM 721 C CA . VAL A 1 95 ? 18.086 -4.537 -36.754 1.00 94.88 95 VAL A CA 1
ATOM 722 C C . VAL A 1 95 ? 18.518 -4.319 -35.300 1.00 94.88 95 VAL A C 1
ATOM 724 O O . VAL A 1 95 ? 17.739 -4.561 -34.380 1.00 94.88 95 VAL A O 1
ATOM 727 N N . GLU A 1 96 ? 19.741 -3.842 -35.064 1.00 90.94 96 GLU A N 1
ATOM 728 C CA . GLU A 1 96 ? 20.231 -3.541 -33.715 1.00 90.94 96 GLU A CA 1
ATOM 729 C C . GLU A 1 96 ? 19.470 -2.371 -33.076 1.00 90.94 96 GLU A C 1
ATOM 731 O O . GLU A 1 96 ? 19.067 -2.463 -31.919 1.00 90.94 96 GLU A O 1
ATOM 736 N N . GLN A 1 97 ? 19.214 -1.299 -33.828 1.00 92.81 97 GLN A N 1
ATOM 737 C CA . GLN A 1 97 ? 18.418 -0.164 -33.359 1.00 92.81 97 GLN A CA 1
ATOM 738 C C . GLN A 1 97 ? 16.975 -0.566 -33.058 1.00 92.81 97 GLN A C 1
ATOM 740 O O . GLN A 1 97 ? 16.442 -0.175 -32.023 1.00 92.81 97 GLN A O 1
ATOM 745 N N . GLU A 1 98 ? 16.356 -1.382 -33.913 1.00 94.56 98 GLU A N 1
ATOM 746 C CA . GLU A 1 98 ? 15.015 -1.922 -33.672 1.00 94.56 98 GLU A CA 1
ATOM 747 C C . GLU A 1 98 ? 14.981 -2.775 -32.406 1.00 94.56 98 GLU A C 1
ATOM 749 O O . GLU A 1 98 ? 14.088 -2.614 -31.575 1.00 94.56 98 GLU A O 1
ATOM 754 N N . LYS A 1 99 ? 15.990 -3.627 -32.205 1.00 94.56 99 LYS A N 1
ATOM 755 C CA . LYS A 1 99 ? 16.114 -4.421 -30.984 1.00 94.56 99 LYS A CA 1
ATOM 756 C C . LYS A 1 99 ? 16.238 -3.534 -29.743 1.00 94.56 99 LYS A C 1
ATOM 758 O O . LYS A 1 99 ? 15.526 -3.767 -28.770 1.00 94.56 99 LYS A O 1
ATOM 763 N N . LEU A 1 100 ? 17.105 -2.522 -29.774 1.00 95.12 100 LEU A N 1
ATOM 764 C CA . LEU A 1 100 ? 17.283 -1.592 -28.656 1.00 95.12 100 LEU A CA 1
ATOM 765 C C . LEU A 1 100 ? 15.999 -0.809 -28.361 1.00 95.12 100 LEU A C 1
ATOM 767 O O . LEU A 1 100 ? 15.637 -0.665 -27.198 1.00 95.12 100 LEU A O 1
ATOM 771 N N . ALA A 1 101 ? 15.280 -0.365 -29.394 1.00 95.12 101 ALA A N 1
ATOM 772 C CA . ALA A 1 101 ? 14.003 0.324 -29.234 1.00 95.12 101 ALA A CA 1
ATOM 773 C C . ALA A 1 101 ? 12.944 -0.582 -28.584 1.00 95.12 101 ALA A C 1
ATOM 775 O O . ALA A 1 101 ? 12.233 -0.148 -27.680 1.00 95.12 101 ALA A O 1
ATOM 776 N N . VAL A 1 102 ? 12.862 -1.854 -28.989 1.00 94.81 102 VAL A N 1
ATOM 777 C CA . VAL A 1 102 ? 11.953 -2.836 -28.371 1.00 94.81 102 VAL A CA 1
ATOM 778 C C . VAL A 1 102 ? 12.349 -3.126 -26.920 1.00 94.81 102 VAL A C 1
ATOM 780 O O . VAL A 1 102 ? 11.482 -3.197 -26.049 1.00 94.81 102 VAL A O 1
ATOM 783 N N . GLU A 1 103 ? 13.644 -3.267 -26.627 1.00 93.81 103 GLU A N 1
ATOM 784 C CA . GLU A 1 103 ? 14.139 -3.465 -25.259 1.00 93.81 103 GLU A CA 1
ATOM 785 C C . GLU A 1 103 ? 13.850 -2.252 -24.360 1.00 93.81 103 GLU A C 1
ATOM 787 O O . GLU A 1 103 ? 13.437 -2.419 -23.209 1.00 93.81 103 GLU A O 1
ATOM 792 N N . GLU A 1 104 ? 14.010 -1.034 -24.880 1.00 95.81 104 GLU A N 1
ATOM 793 C CA . GLU A 1 104 ? 13.682 0.203 -24.172 1.00 95.81 104 GLU A CA 1
ATOM 794 C C . GLU A 1 104 ? 12.178 0.315 -23.903 1.00 95.81 104 GLU A C 1
ATOM 796 O O . GLU A 1 104 ? 11.776 0.569 -22.766 1.00 95.81 104 GLU A O 1
ATOM 801 N N . GLN A 1 105 ? 11.338 0.038 -24.905 1.00 94.44 105 GLN A N 1
ATOM 802 C CA . GLN A 1 105 ? 9.884 -0.004 -24.740 1.00 94.44 105 GLN A CA 1
ATOM 803 C C . GLN A 1 105 ? 9.461 -1.043 -23.701 1.00 94.44 105 GLN A C 1
ATOM 805 O O . GLN A 1 105 ? 8.639 -0.751 -22.832 1.00 94.44 105 GLN A O 1
ATOM 810 N N . LYS A 1 106 ? 10.059 -2.240 -23.735 1.00 93.75 106 LYS A N 1
ATOM 811 C CA . LYS A 1 106 ? 9.805 -3.281 -22.736 1.00 93.75 106 LYS A CA 1
ATOM 812 C C . LYS A 1 106 ? 10.188 -2.807 -21.334 1.00 93.75 106 LYS A C 1
ATOM 814 O O . LYS A 1 106 ? 9.422 -3.006 -20.394 1.00 93.75 106 LYS A O 1
ATOM 819 N N . ARG A 1 107 ? 11.349 -2.163 -21.179 1.00 94.50 107 ARG A N 1
ATOM 820 C CA . ARG A 1 107 ? 11.784 -1.609 -19.889 1.00 94.50 107 ARG A CA 1
ATOM 821 C C . ARG A 1 107 ? 10.820 -0.531 -19.389 1.00 94.50 107 ARG A C 1
ATOM 823 O O . ARG A 1 107 ? 10.472 -0.556 -18.212 1.00 94.50 107 ARG A O 1
ATOM 830 N N . ALA A 1 108 ? 10.390 0.383 -20.256 1.00 96.25 108 ALA A N 1
ATOM 831 C CA . ALA A 1 108 ? 9.442 1.436 -19.902 1.00 96.25 108 ALA A CA 1
ATOM 832 C C . ALA A 1 108 ? 8.085 0.857 -19.469 1.00 96.25 108 ALA A C 1
ATOM 834 O O . ALA A 1 108 ? 7.545 1.259 -18.442 1.00 96.25 108 ALA A O 1
ATOM 835 N N . TYR A 1 109 ? 7.578 -0.143 -20.193 1.00 94.81 109 TYR A N 1
ATOM 836 C CA . TYR A 1 109 ? 6.335 -0.833 -19.847 1.00 94.81 109 TYR A CA 1
ATOM 837 C C . TYR A 1 109 ? 6.424 -1.555 -18.494 1.00 94.81 109 TYR A C 1
ATOM 839 O O . TYR A 1 109 ? 5.548 -1.403 -17.647 1.00 94.81 109 TYR A O 1
ATOM 847 N N . LEU A 1 110 ? 7.517 -2.281 -18.236 1.00 95.12 110 LEU A N 1
ATOM 848 C CA . LEU A 1 110 ? 7.740 -2.924 -16.938 1.00 95.12 110 LEU A CA 1
ATOM 849 C C . LEU A 1 110 ? 7.853 -1.907 -15.794 1.00 95.12 110 LEU A C 1
ATOM 851 O O . LEU A 1 110 ? 7.398 -2.183 -14.684 1.00 95.12 110 LEU A O 1
ATOM 855 N N . ALA A 1 111 ? 8.457 -0.743 -16.039 1.00 96.69 111 ALA A N 1
ATOM 856 C CA . ALA A 1 111 ? 8.534 0.321 -15.044 1.00 96.69 111 ALA A CA 1
ATOM 857 C C . ALA A 1 111 ? 7.139 0.874 -14.698 1.00 96.69 111 ALA A C 1
ATOM 859 O O . ALA A 1 111 ? 6.827 1.003 -13.515 1.00 96.69 111 ALA A O 1
ATOM 860 N N . ASP A 1 112 ? 6.286 1.113 -15.700 1.00 96.88 112 ASP A N 1
ATOM 861 C CA . ASP A 1 112 ? 4.895 1.553 -15.509 1.00 96.88 112 ASP A CA 1
ATOM 862 C C . ASP A 1 112 ? 4.073 0.534 -14.703 1.00 96.88 112 ASP A C 1
ATOM 864 O O . ASP A 1 112 ? 3.413 0.892 -13.726 1.00 96.88 112 ASP A O 1
ATOM 868 N N . LEU A 1 113 ? 4.172 -0.758 -15.032 1.00 96.94 113 LEU A N 1
ATOM 869 C CA . LEU A 1 113 ? 3.482 -1.810 -14.278 1.00 96.94 113 LEU A CA 1
ATOM 870 C C . LEU A 1 113 ? 3.946 -1.892 -12.818 1.00 96.94 113 LEU A C 1
ATOM 872 O O . LEU A 1 113 ? 3.126 -2.035 -11.910 1.00 96.94 113 LEU A O 1
ATOM 876 N N . ASN A 1 114 ? 5.253 -1.778 -12.571 1.00 96.81 114 ASN A N 1
ATOM 877 C CA . ASN A 1 114 ? 5.783 -1.769 -11.208 1.00 96.81 114 ASN A CA 1
ATOM 878 C C . ASN A 1 114 ? 5.336 -0.527 -10.426 1.00 96.81 114 ASN A C 1
ATOM 880 O O . ASN A 1 114 ? 5.022 -0.639 -9.241 1.00 96.81 114 ASN A O 1
ATOM 884 N N . GLN A 1 115 ? 5.253 0.634 -11.078 1.00 97.94 115 GLN A N 1
ATOM 885 C CA . GLN A 1 115 ? 4.726 1.850 -10.463 1.00 97.94 115 GLN A CA 1
ATOM 886 C C . GLN A 1 115 ? 3.243 1.696 -10.098 1.00 97.94 115 GLN A C 1
ATOM 888 O O . GLN A 1 115 ? 2.862 1.997 -8.968 1.00 97.94 115 GLN A O 1
ATOM 893 N N . LYS A 1 116 ? 2.417 1.172 -11.012 1.00 97.62 116 LYS A N 1
ATOM 894 C CA . LYS A 1 116 ? 0.995 0.884 -10.751 1.00 97.62 116 LYS A CA 1
ATOM 895 C C . LYS A 1 116 ? 0.818 -0.081 -9.585 1.00 97.62 116 LYS A C 1
ATOM 897 O O . LYS A 1 116 ? 0.015 0.169 -8.693 1.00 97.62 116 LYS A O 1
ATOM 902 N N . LYS A 1 117 ? 1.607 -1.156 -9.554 1.00 97.81 117 LYS A N 1
ATOM 903 C CA . LYS A 1 117 ? 1.619 -2.107 -8.439 1.00 97.81 117 LYS A CA 1
ATOM 904 C C . LYS A 1 117 ? 1.944 -1.424 -7.110 1.00 97.81 117 LYS A C 1
ATOM 906 O O . LYS A 1 117 ? 1.274 -1.701 -6.120 1.00 97.81 117 LYS A O 1
ATOM 911 N N . ALA A 1 118 ? 2.962 -0.565 -7.078 1.00 98.06 118 ALA A N 1
ATOM 912 C CA . ALA A 1 118 ? 3.347 0.145 -5.863 1.00 98.06 118 ALA A CA 1
ATOM 913 C C . ALA A 1 118 ? 2.219 1.058 -5.355 1.00 98.06 118 ALA A C 1
ATOM 915 O O . ALA A 1 118 ? 1.902 1.000 -4.170 1.00 98.06 118 ALA A O 1
ATOM 916 N N . ALA A 1 119 ? 1.566 1.807 -6.250 1.00 98.25 119 ALA A N 1
ATOM 917 C CA . ALA A 1 119 ? 0.426 2.658 -5.906 1.00 98.25 119 ALA A CA 1
ATOM 918 C C . ALA A 1 119 ? -0.752 1.848 -5.333 1.00 98.25 119 ALA A C 1
ATOM 920 O O . ALA A 1 119 ? -1.282 2.181 -4.279 1.00 98.25 119 ALA A O 1
ATOM 921 N N . LEU A 1 120 ? -1.099 0.718 -5.959 1.00 98.38 120 LEU A N 1
ATOM 922 C CA . LEU A 1 120 ? -2.159 -0.162 -5.454 1.00 98.38 120 LEU A CA 1
ATOM 923 C C . LEU A 1 120 ? -1.839 -0.711 -4.056 1.00 98.38 120 LEU A C 1
ATOM 925 O O . LEU A 1 120 ? -2.713 -0.772 -3.197 1.00 98.38 120 LEU A O 1
ATOM 929 N N . VAL A 1 121 ? -0.586 -1.102 -3.801 1.00 98.06 121 VAL A N 1
ATOM 930 C CA . VAL A 1 121 ? -0.163 -1.580 -2.473 1.00 98.06 121 VAL A CA 1
ATOM 931 C C . VAL A 1 121 ? -0.229 -0.463 -1.428 1.00 98.06 121 VAL A C 1
ATOM 933 O O . VAL A 1 121 ? -0.618 -0.722 -0.286 1.00 98.06 121 VAL A O 1
ATOM 936 N N . GLU A 1 122 ? 0.125 0.765 -1.804 1.00 98.00 122 GLU A N 1
ATOM 937 C CA . GLU A 1 122 ? 0.028 1.940 -0.936 1.00 98.00 122 GLU A CA 1
ATOM 938 C C . GLU A 1 122 ? -1.424 2.223 -0.523 1.00 98.00 122 GLU A C 1
ATOM 940 O O . GLU A 1 122 ? -1.666 2.514 0.645 1.00 98.00 122 GLU A O 1
ATOM 945 N N . GLU A 1 123 ? -2.390 2.043 -1.428 1.00 97.50 123 GLU A N 1
ATOM 946 C CA . GLU A 1 123 ? -3.822 2.210 -1.139 1.00 97.50 123 GLU A CA 1
ATOM 947 C C . GLU A 1 123 ? -4.426 1.039 -0.340 1.00 97.50 123 GLU A C 1
ATOM 949 O O . GLU A 1 123 ? -5.225 1.248 0.573 1.00 97.50 123 GLU A O 1
ATOM 954 N N . ILE A 1 124 ? -4.022 -0.204 -0.625 1.00 98.12 124 ILE A N 1
ATOM 955 C CA . ILE A 1 124 ? -4.518 -1.408 0.073 1.00 98.12 124 ILE A CA 1
ATOM 956 C C . ILE A 1 124 ? -4.084 -1.429 1.543 1.00 98.12 124 ILE A C 1
ATOM 958 O O . ILE A 1 124 ? -4.848 -1.832 2.421 1.00 98.12 124 ILE A O 1
ATOM 962 N N . THR A 1 125 ? -2.848 -1.014 1.825 1.00 96.94 125 THR A N 1
ATOM 963 C CA . THR A 1 125 ? -2.240 -1.128 3.160 1.00 96.94 125 THR A CA 1
ATOM 964 C C . THR A 1 125 ? -3.060 -0.464 4.279 1.00 96.94 125 THR A C 1
ATOM 966 O O . THR A 1 125 ? -3.346 -1.146 5.267 1.00 96.94 125 THR A O 1
ATOM 969 N N . PRO A 1 126 ? -3.458 0.822 4.191 1.00 95.56 126 PRO A N 1
ATOM 970 C CA . PRO A 1 126 ? -4.249 1.463 5.241 1.00 95.56 126 PRO A CA 1
ATOM 971 C C . PRO A 1 126 ? -5.648 0.850 5.391 1.00 95.56 126 PRO A C 1
ATOM 973 O O . PRO A 1 126 ? -6.139 0.756 6.515 1.00 95.56 126 PRO A O 1
ATOM 976 N N . LEU A 1 127 ? -6.267 0.383 4.300 1.00 96.88 127 LEU A N 1
ATOM 977 C CA . LEU A 1 127 ? -7.575 -0.279 4.343 1.00 96.88 127 LEU A CA 1
ATOM 978 C C . LEU A 1 127 ? -7.504 -1.621 5.080 1.00 96.88 127 LEU A C 1
ATOM 980 O O . LEU A 1 127 ? -8.319 -1.879 5.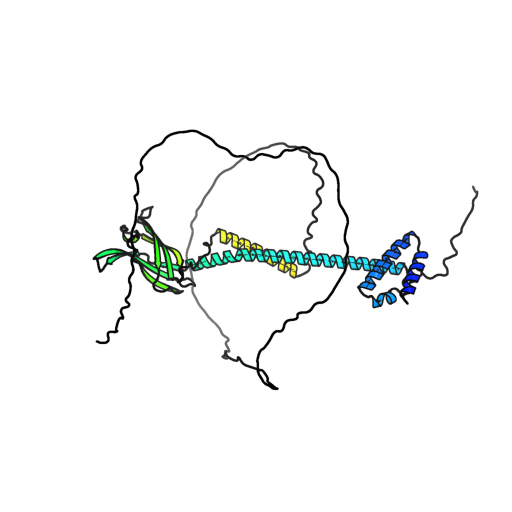962 1.00 96.88 127 LEU A O 1
ATOM 984 N N . GLU A 1 128 ? -6.493 -2.447 4.803 1.00 96.25 128 GLU A N 1
ATOM 985 C CA . GLU A 1 128 ? -6.265 -3.696 5.545 1.00 96.25 128 GLU A CA 1
ATOM 986 C C . GLU A 1 128 ? -5.942 -3.437 7.024 1.00 96.25 128 GLU A C 1
ATOM 988 O O . GLU A 1 128 ? -6.405 -4.162 7.908 1.00 96.25 128 GLU A O 1
ATOM 993 N N . GLN A 1 129 ? -5.194 -2.373 7.330 1.00 94.56 129 GLN A N 1
ATOM 994 C CA . GLN A 1 129 ? -4.944 -1.979 8.717 1.00 94.56 129 GLN A CA 1
ATOM 995 C C . GLN A 1 129 ? -6.228 -1.536 9.428 1.00 94.56 129 GLN A C 1
ATOM 997 O O . GLN A 1 129 ? -6.459 -1.960 10.560 1.00 94.56 129 GLN A O 1
ATOM 1002 N N . SER A 1 130 ? -7.072 -0.725 8.784 1.00 94.31 130 SER A N 1
ATOM 1003 C CA . SER A 1 130 ? -8.370 -0.302 9.329 1.00 94.31 130 SER A CA 1
ATOM 1004 C C . SER A 1 130 ? -9.294 -1.505 9.542 1.00 94.31 130 SER A C 1
ATOM 1006 O O . SER A 1 130 ? -9.873 -1.659 10.621 1.00 94.31 130 SER A O 1
ATOM 1008 N N . ARG A 1 131 ? -9.345 -2.432 8.578 1.00 95.06 131 ARG A N 1
ATOM 1009 C CA . ARG A 1 131 ? -10.079 -3.697 8.695 1.00 95.06 131 ARG A CA 1
ATOM 1010 C C . ARG A 1 131 ? -9.606 -4.513 9.891 1.00 95.06 131 ARG A C 1
ATOM 1012 O O . ARG A 1 131 ? -10.417 -4.942 10.710 1.00 95.06 131 ARG A O 1
ATOM 1019 N N . ALA A 1 132 ? -8.295 -4.707 10.025 1.00 93.75 132 ALA A N 1
ATOM 1020 C CA . ALA A 1 132 ? -7.713 -5.448 11.136 1.00 93.75 132 ALA A CA 1
ATOM 1021 C C . ALA A 1 132 ? -7.994 -4.774 12.489 1.00 93.75 132 ALA A C 1
ATOM 1023 O O . ALA A 1 132 ? -8.339 -5.467 13.444 1.00 93.75 132 ALA A O 1
ATOM 1024 N N . GLN A 1 133 ? -7.894 -3.442 12.572 1.00 92.94 133 GLN A N 1
ATOM 1025 C CA . GLN A 1 133 ? -8.222 -2.688 13.786 1.00 92.94 133 GLN A CA 1
ATOM 1026 C C . GLN A 1 133 ? -9.702 -2.810 14.151 1.00 92.94 133 GLN A C 1
ATOM 1028 O O . GLN A 1 133 ? -10.013 -3.057 15.310 1.00 92.94 133 GLN A O 1
ATOM 1033 N N . THR A 1 134 ? -10.604 -2.709 13.174 1.00 91.44 134 THR A N 1
ATOM 1034 C CA . THR A 1 134 ? -12.053 -2.848 13.383 1.00 91.44 134 THR A CA 1
ATOM 1035 C C . THR A 1 134 ? -12.397 -4.243 13.903 1.00 91.44 134 THR A C 1
ATOM 1037 O O . THR A 1 134 ? -13.100 -4.387 14.904 1.00 91.44 134 THR A O 1
ATOM 1040 N N . LEU A 1 135 ? -11.824 -5.282 13.287 1.00 92.31 135 LEU A N 1
ATOM 1041 C CA . LEU A 1 135 ? -12.000 -6.664 13.730 1.00 92.31 135 LEU A CA 1
ATOM 1042 C C . LEU A 1 135 ? -11.392 -6.926 15.112 1.00 92.31 135 LEU A C 1
ATOM 1044 O O . LEU A 1 135 ? -11.946 -7.724 15.862 1.00 92.31 135 LEU A O 1
ATOM 1048 N N . ASP A 1 136 ? -10.260 -6.305 15.458 1.00 92.88 136 ASP A N 1
ATOM 1049 C CA . ASP A 1 136 ? -9.654 -6.464 16.785 1.00 92.88 136 ASP A CA 1
ATOM 1050 C C . ASP A 1 136 ? -10.442 -5.697 17.856 1.00 92.88 136 ASP A C 1
ATOM 1052 O O . ASP A 1 136 ? -10.695 -6.257 18.920 1.00 92.88 136 ASP A O 1
ATOM 1056 N N . ARG A 1 137 ? -10.922 -4.480 17.557 1.00 92.00 137 ARG A N 1
ATOM 1057 C CA . ARG A 1 137 ? -11.802 -3.682 18.430 1.00 92.00 137 ARG A CA 1
ATOM 1058 C C . ARG A 1 137 ? -13.085 -4.436 18.772 1.00 92.00 137 ARG A C 1
ATOM 1060 O O . ARG A 1 137 ? -13.446 -4.489 19.942 1.00 92.00 137 ARG A O 1
ATOM 1067 N N . ALA A 1 138 ? -13.714 -5.096 17.798 1.00 91.94 138 ALA A N 1
ATOM 1068 C CA . ALA A 1 138 ? -14.935 -5.883 18.005 1.00 91.94 138 ALA A CA 1
ATOM 1069 C C . ALA A 1 138 ? -14.771 -7.075 18.974 1.00 91.94 138 ALA A C 1
ATOM 1071 O O . ALA A 1 138 ? -15.758 -7.665 19.415 1.00 91.94 138 ALA A O 1
ATOM 1072 N N . LYS A 1 139 ? -13.533 -7.459 19.317 1.00 95.19 139 LYS A N 1
ATOM 1073 C CA . LYS A 1 139 ? -13.265 -8.505 20.317 1.00 95.19 139 LYS A CA 1
ATOM 1074 C C . LYS A 1 139 ? -13.318 -7.982 21.748 1.00 95.19 139 LYS A C 1
ATOM 1076 O O . LYS A 1 139 ? -13.385 -8.791 22.673 1.00 95.19 139 LYS A O 1
ATOM 1081 N N . PHE A 1 140 ? -13.250 -6.668 21.950 1.00 96.12 140 PHE A N 1
ATOM 1082 C CA . PHE A 1 140 ? -13.540 -6.083 23.247 1.00 96.12 140 PHE A CA 1
ATOM 1083 C C . PHE A 1 140 ? -15.049 -6.104 23.473 1.00 96.12 140 PHE A C 1
ATOM 1085 O O . PHE A 1 140 ? -15.811 -5.624 22.637 1.00 96.12 140 PHE A O 1
ATOM 1092 N N . GLN A 1 141 ? -15.484 -6.683 24.588 1.00 95.94 141 GLN A N 1
ATOM 1093 C CA . GLN A 1 141 ? -16.904 -6.837 24.885 1.00 95.94 141 GLN A CA 1
ATOM 1094 C C . GLN A 1 141 ? -17.224 -6.322 26.280 1.00 95.94 141 GLN A C 1
ATOM 1096 O O . GLN A 1 141 ? -16.468 -6.522 27.233 1.00 95.94 141 GLN A O 1
ATOM 1101 N N . VAL A 1 142 ? -18.390 -5.693 26.387 1.00 95.75 142 VAL A N 1
ATOM 1102 C CA . VAL A 1 142 ? -19.013 -5.327 27.655 1.00 95.75 142 VAL A CA 1
ATOM 1103 C C . VAL A 1 142 ? -20.197 -6.254 27.863 1.00 95.75 142 VAL A C 1
ATOM 1105 O O . VAL A 1 142 ? -21.153 -6.238 27.089 1.00 95.75 142 VAL A O 1
ATOM 1108 N N . THR A 1 143 ? -20.138 -7.072 28.905 1.00 94.62 143 THR A N 1
ATOM 1109 C CA . THR A 1 143 ? -21.204 -8.009 29.257 1.00 94.62 143 THR A CA 1
ATOM 1110 C C . THR A 1 143 ? -21.840 -7.638 30.590 1.00 94.62 143 THR A C 1
ATOM 1112 O O . THR A 1 143 ? -21.233 -6.981 31.436 1.00 94.62 143 THR A O 1
ATOM 1115 N N . GLU A 1 144 ? -23.093 -8.058 30.764 1.00 92.31 144 GLU A N 1
ATOM 1116 C CA . GLU A 1 144 ? -23.887 -7.852 31.984 1.00 92.31 144 GLU A CA 1
ATOM 1117 C C . GLU A 1 144 ? -23.953 -6.397 32.506 1.00 92.31 144 GLU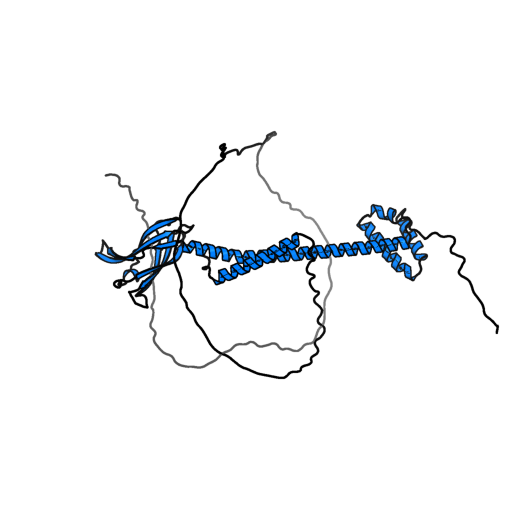 A C 1
ATOM 1119 O O . GLU A 1 144 ? -23.833 -6.179 33.723 1.00 92.31 144 GLU A O 1
ATOM 1124 N N . PRO A 1 145 ? -24.165 -5.387 31.633 1.00 94.88 145 PRO A N 1
ATOM 1125 C CA . PRO A 1 145 ? -24.268 -4.010 32.084 1.00 94.88 145 PRO A CA 1
ATOM 1126 C C . PRO A 1 145 ? -25.486 -3.844 32.997 1.00 94.88 145 PRO A C 1
ATOM 1128 O O . PRO A 1 145 ? -26.618 -4.166 32.633 1.00 94.88 145 PRO A O 1
ATOM 1131 N N . ARG A 1 146 ? -25.265 -3.328 34.208 1.00 94.31 146 ARG A N 1
ATOM 1132 C CA . ARG A 1 146 ? -26.341 -3.068 35.174 1.00 94.31 146 ARG A CA 1
ATOM 1133 C C . ARG A 1 146 ? -26.065 -1.828 36.004 1.00 94.31 146 ARG A C 1
ATOM 1135 O O . ARG A 1 146 ? -24.931 -1.573 36.401 1.00 94.31 146 ARG A O 1
ATOM 1142 N N . ILE A 1 147 ? -27.128 -1.103 36.332 1.00 94.00 147 ILE A N 1
ATOM 1143 C CA . ILE A 1 147 ? -27.071 -0.002 37.292 1.00 94.00 147 ILE A CA 1
ATOM 1144 C C . ILE A 1 147 ? -27.530 -0.533 38.651 1.00 94.00 147 ILE A C 1
ATOM 1146 O O . ILE A 1 147 ? -28.564 -1.191 38.757 1.00 94.00 147 ILE A O 1
ATOM 1150 N N . GLN A 1 148 ? -26.744 -0.275 39.691 1.00 91.94 148 GLN A N 1
ATOM 1151 C CA . GLN A 1 148 ? -27.031 -0.670 41.066 1.00 91.94 148 GLN A CA 1
ATOM 1152 C C . GLN A 1 148 ? -27.093 0.558 41.965 1.00 91.94 148 GLN A C 1
ATOM 1154 O O . GLN A 1 148 ? -26.434 1.559 41.715 1.00 91.94 148 GLN A O 1
ATOM 1159 N N . VAL A 1 149 ? -27.859 0.473 43.049 1.00 90.38 149 VAL A N 1
ATOM 1160 C CA . VAL A 1 149 ? -27.900 1.526 44.065 1.00 90.38 149 VAL A CA 1
ATOM 1161 C C . VAL A 1 149 ? -26.989 1.124 45.218 1.00 90.38 149 VAL A C 1
ATOM 1163 O O . VAL A 1 149 ? -27.262 0.155 45.928 1.00 90.38 149 VAL A O 1
ATOM 1166 N N . LEU A 1 150 ? -25.913 1.878 45.427 1.00 88.12 150 LEU A N 1
ATOM 1167 C CA . LEU A 1 150 ? -25.008 1.713 46.560 1.00 88.12 150 LEU A CA 1
ATOM 1168 C C . LEU A 1 150 ? -25.353 2.711 47.657 1.00 88.12 150 LEU A C 1
ATOM 1170 O O . LEU A 1 150 ? -25.599 3.884 47.394 1.00 88.12 150 LEU A O 1
ATOM 1174 N N . LYS A 1 151 ? -25.311 2.265 48.912 1.00 82.75 151 LYS A N 1
ATOM 1175 C CA . LYS A 1 151 ? -25.334 3.176 50.058 1.00 82.75 151 LYS A CA 1
ATOM 1176 C C . LYS A 1 151 ? -23.908 3.549 50.405 1.00 82.75 151 LYS A C 1
ATOM 1178 O O . LYS A 1 151 ? -23.095 2.687 50.725 1.00 82.75 151 LYS A O 1
ATOM 1183 N N . THR A 1 152 ? -23.609 4.834 50.352 1.00 74.25 152 THR A N 1
ATOM 1184 C CA . THR A 1 152 ? -22.305 5.345 50.766 1.00 74.25 152 THR A CA 1
ATOM 1185 C C . THR A 1 152 ? -22.142 5.194 52.279 1.00 74.25 152 THR A C 1
ATOM 1187 O O . THR A 1 152 ? -22.989 5.629 53.056 1.00 74.25 152 THR A O 1
ATOM 1190 N N . GLU A 1 153 ? -21.040 4.591 52.728 1.00 72.00 153 GLU A N 1
ATOM 1191 C CA . GLU A 1 153 ? -20.823 4.319 54.160 1.00 72.00 153 GLU A CA 1
ATOM 1192 C C . GLU A 1 153 ? -20.726 5.596 55.010 1.00 72.00 153 GLU A C 1
ATOM 1194 O O . GLU A 1 153 ? -21.075 5.593 56.187 1.00 72.00 153 GLU A O 1
ATOM 1199 N N . LYS A 1 154 ? -20.261 6.703 54.413 1.00 68.81 154 LYS A N 1
ATOM 1200 C CA . LYS A 1 154 ? -20.015 7.967 55.124 1.00 68.81 154 LYS A CA 1
ATOM 1201 C C . LYS A 1 154 ? -21.262 8.829 55.316 1.00 68.81 154 LYS A C 1
ATOM 1203 O O . LYS A 1 154 ? -21.373 9.477 56.351 1.00 68.81 154 LYS A O 1
ATOM 1208 N N . THR A 1 155 ? -22.166 8.881 54.336 1.00 72.44 155 THR A N 1
ATOM 1209 C CA . THR A 1 155 ? -23.354 9.758 54.384 1.00 72.44 155 THR A CA 1
ATOM 1210 C C . THR A 1 155 ? -24.667 8.979 54.441 1.00 72.44 155 THR A C 1
ATOM 1212 O O . THR A 1 155 ? -25.703 9.563 54.745 1.00 72.44 155 THR A O 1
ATOM 1215 N N . GLY A 1 156 ? -24.646 7.666 54.177 1.00 76.75 156 GLY A N 1
ATOM 1216 C CA . GLY A 1 156 ? -25.847 6.839 54.048 1.00 76.75 156 GLY A CA 1
ATOM 1217 C C . GLY A 1 156 ? -26.655 7.131 52.780 1.00 76.75 156 GLY A C 1
ATOM 1218 O O . GLY A 1 156 ? -27.733 6.564 52.600 1.00 76.75 156 GLY A O 1
ATOM 1219 N N . GLU A 1 157 ? -26.148 8.006 51.910 1.00 82.25 157 GLU A N 1
ATOM 1220 C CA . GLU A 1 157 ? -26.802 8.416 50.676 1.00 82.25 157 GLU A CA 1
ATOM 1221 C C . GLU A 1 157 ? -26.760 7.277 49.658 1.00 82.25 157 GLU A C 1
ATOM 1223 O O . GLU A 1 157 ? -25.719 6.638 49.463 1.00 82.25 157 GLU A O 1
ATOM 1228 N N . ALA A 1 158 ? -27.912 7.028 49.038 1.00 84.88 158 ALA A N 1
ATOM 1229 C CA . ALA A 1 158 ? -28.074 6.082 47.951 1.00 84.88 158 ALA A CA 1
ATOM 1230 C C . ALA A 1 158 ? -27.596 6.729 46.645 1.00 84.88 158 ALA A C 1
ATOM 1232 O O . ALA A 1 158 ? -28.154 7.737 46.221 1.00 84.88 158 ALA A O 1
ATOM 1233 N N . VAL A 1 159 ? -26.567 6.156 46.026 1.00 90.12 159 VAL A N 1
ATOM 1234 C CA . VAL A 1 159 ? -25.991 6.629 44.763 1.00 90.12 159 VAL A CA 1
ATOM 1235 C C . VAL A 1 159 ? -26.018 5.509 43.739 1.00 90.12 159 VAL A C 1
ATOM 1237 O O . VAL A 1 159 ? -25.783 4.348 44.080 1.00 90.12 159 VAL A O 1
ATOM 1240 N N . ASN A 1 160 ? -26.280 5.852 42.483 1.00 94.06 160 ASN A N 1
ATOM 1241 C CA . ASN A 1 160 ? -26.185 4.881 41.406 1.00 94.06 160 ASN A CA 1
ATOM 1242 C C . ASN A 1 160 ? -24.713 4.547 41.127 1.00 94.06 160 ASN A C 1
ATOM 1244 O O . ASN A 1 160 ? -23.847 5.424 41.132 1.00 94.06 160 ASN A O 1
ATOM 1248 N N . SER A 1 161 ? -24.445 3.276 40.870 1.00 93.50 161 SER A N 1
ATOM 1249 C CA . SER A 1 161 ? -23.191 2.750 40.352 1.00 93.50 161 SER A CA 1
ATOM 1250 C C . SER A 1 161 ? -23.464 1.907 39.116 1.00 93.50 161 SER A C 1
ATOM 1252 O O . SER A 1 161 ? -24.538 1.328 38.961 1.00 93.50 161 SER A O 1
ATOM 1254 N N . ILE A 1 162 ? -22.481 1.839 38.233 1.00 95.44 162 ILE A N 1
ATOM 1255 C CA . ILE A 1 162 ? -22.521 1.040 37.019 1.00 95.44 162 ILE A CA 1
ATOM 1256 C C . ILE A 1 162 ? -21.636 -0.178 37.260 1.00 95.44 162 ILE A C 1
ATOM 1258 O O . ILE A 1 162 ? -20.465 -0.038 37.606 1.00 95.44 162 ILE A O 1
ATOM 1262 N N . ALA A 1 163 ? -22.192 -1.374 37.108 1.00 95.56 163 ALA A N 1
ATOM 1263 C CA . ALA A 1 163 ? -21.427 -2.610 37.136 1.00 95.56 163 ALA A CA 1
ATOM 1264 C C . ALA A 1 163 ? -21.378 -3.213 35.736 1.00 95.56 163 ALA A C 1
ATOM 1266 O O . ALA A 1 163 ? -22.422 -3.396 35.107 1.00 95.56 163 ALA A O 1
ATOM 1267 N N . LEU A 1 164 ? -20.165 -3.509 35.282 1.00 96.12 164 LEU A N 1
ATOM 1268 C CA . LEU A 1 164 ? -19.862 -4.068 33.970 1.00 96.12 164 LEU A CA 1
ATOM 1269 C C . LEU A 1 164 ? -18.936 -5.269 34.143 1.00 96.12 164 LEU A C 1
ATOM 1271 O O . LEU A 1 164 ? -18.086 -5.266 35.034 1.00 96.12 164 LEU A O 1
ATOM 1275 N N . THR A 1 165 ? -19.033 -6.237 33.244 1.00 96.62 165 THR A N 1
ATOM 1276 C CA . THR A 1 165 ? -17.996 -7.250 33.053 1.00 96.62 165 THR A CA 1
ATOM 1277 C C . THR A 1 165 ? -17.294 -6.937 31.738 1.00 96.62 165 THR A C 1
ATOM 1279 O O . THR A 1 165 ? -17.906 -6.967 30.673 1.00 96.62 165 THR A O 1
ATOM 1282 N N . LEU A 1 166 ? -16.020 -6.559 31.815 1.00 96.94 166 LEU A N 1
ATOM 1283 C CA . LEU A 1 166 ? -15.206 -6.215 30.653 1.00 96.94 166 LEU A CA 1
ATOM 1284 C C . LEU A 1 166 ? -14.432 -7.449 30.199 1.00 96.94 166 LEU A C 1
ATOM 1286 O O . LEU A 1 166 ? -13.726 -8.054 31.005 1.00 96.94 166 LEU A O 1
ATOM 1290 N N . VAL A 1 167 ? -14.524 -7.791 28.918 1.00 97.31 167 VAL A N 1
ATOM 1291 C CA . VAL A 1 167 ? -13.786 -8.899 28.302 1.00 97.31 167 VAL A CA 1
ATOM 1292 C C . VAL A 1 167 ? -12.840 -8.323 27.257 1.00 97.31 167 VAL A C 1
ATOM 1294 O O . VAL A 1 167 ? -13.274 -7.807 26.226 1.00 97.31 167 VAL A O 1
ATOM 1297 N N . ASN A 1 168 ? -11.533 -8.415 27.501 1.00 97.31 168 ASN A N 1
ATOM 1298 C CA . ASN A 1 168 ? -10.533 -8.000 26.528 1.00 97.31 168 ASN A CA 1
ATOM 1299 C C . ASN A 1 168 ? -10.185 -9.150 25.585 1.00 97.31 168 ASN A C 1
ATOM 1301 O O . ASN A 1 168 ? -9.223 -9.872 25.809 1.00 97.31 168 ASN A O 1
ATOM 1305 N N . GLY A 1 169 ? -10.935 -9.312 24.497 1.00 96.19 169 GLY A N 1
ATOM 1306 C CA . GLY A 1 169 ? -10.560 -10.242 23.429 1.00 96.19 169 GLY A CA 1
ATOM 1307 C C . GLY A 1 169 ? -9.522 -9.690 22.441 1.00 96.19 169 GLY A C 1
ATOM 1308 O O . GLY A 1 169 ? -9.193 -10.374 21.472 1.00 96.19 169 GLY A O 1
ATOM 1309 N N . THR A 1 170 ? -9.038 -8.458 22.631 1.00 95.62 170 THR A N 1
ATOM 1310 C CA . THR A 1 170 ? -8.103 -7.802 21.704 1.00 95.62 170 THR A CA 1
ATOM 1311 C C . THR A 1 170 ? -6.669 -8.299 21.898 1.00 95.62 170 THR A C 1
ATOM 1313 O O . THR A 1 170 ? -6.338 -8.946 22.892 1.00 95.62 170 THR A O 1
ATOM 1316 N N . SER A 1 171 ? -5.782 -7.960 20.962 1.00 92.38 171 SER A N 1
ATOM 1317 C CA . SER A 1 171 ? -4.341 -8.234 21.076 1.00 92.38 171 SER A CA 1
ATOM 1318 C C . SER A 1 171 ? -3.568 -7.216 21.932 1.00 92.38 171 SER A C 1
ATOM 1320 O O . SER A 1 171 ? -2.336 -7.272 22.001 1.00 92.38 171 SER A O 1
ATOM 1322 N N . LYS A 1 172 ? -4.263 -6.247 22.541 1.00 93.69 172 LYS A N 1
ATOM 1323 C CA . LYS A 1 172 ? -3.676 -5.068 23.189 1.00 93.69 172 LYS A CA 1
ATOM 1324 C C . LYS A 1 172 ? -4.136 -4.950 24.635 1.00 93.69 172 LYS A C 1
ATOM 1326 O O . LYS A 1 172 ? -5.228 -5.370 24.996 1.00 93.69 172 LYS A O 1
ATOM 1331 N N . GLU A 1 173 ? -3.294 -4.356 25.469 1.00 95.44 173 GLU A N 1
ATOM 1332 C CA . GLU A 1 173 ? -3.667 -4.006 26.838 1.00 95.44 173 GLU A CA 1
ATOM 1333 C C . GLU A 1 173 ? -4.575 -2.774 26.838 1.00 95.44 173 GLU A C 1
ATOM 1335 O O . GLU A 1 173 ? -4.281 -1.786 26.160 1.00 95.44 173 GLU A O 1
ATOM 1340 N N . ILE A 1 174 ? -5.646 -2.812 27.630 1.00 96.50 174 ILE A N 1
ATOM 1341 C CA . ILE A 1 174 ? -6.626 -1.724 27.722 1.00 96.50 174 ILE A CA 1
ATOM 1342 C C . ILE A 1 174 ? -6.538 -1.104 29.108 1.00 96.50 174 ILE A C 1
ATOM 1344 O O . ILE A 1 174 ? -6.744 -1.781 30.108 1.00 96.50 174 ILE A O 1
ATOM 1348 N N . TYR A 1 175 ? -6.227 0.183 29.188 1.00 96.75 175 TYR A N 1
ATOM 1349 C CA . TYR A 1 175 ? -6.118 0.895 30.461 1.00 96.75 175 TYR A CA 1
ATOM 1350 C C . TYR A 1 175 ? -7.377 1.694 30.788 1.00 96.75 175 TYR A C 1
ATOM 1352 O O . TYR A 1 175 ? -7.813 1.738 31.937 1.00 96.75 175 TYR A O 1
ATOM 1360 N N . SER A 1 176 ? -7.977 2.313 29.776 1.00 95.19 176 SER A N 1
ATOM 1361 C CA . SER A 1 176 ? -9.198 3.091 29.931 1.00 95.19 176 SER A CA 1
ATOM 1362 C C . SER A 1 176 ? -10.099 2.890 28.721 1.00 95.19 176 SER A C 1
ATOM 1364 O O . SER A 1 176 ? -9.620 2.555 27.638 1.00 95.19 176 SER A O 1
ATOM 1366 N N . ALA A 1 177 ? -11.399 3.052 28.922 1.00 94.69 177 ALA A N 1
ATOM 1367 C CA . ALA A 1 177 ? -12.391 2.964 27.868 1.00 94.69 177 ALA A CA 1
ATOM 1368 C C . ALA A 1 177 ? -13.447 4.056 28.055 1.00 94.69 177 ALA A C 1
ATOM 1370 O O . ALA A 1 177 ? -13.873 4.313 29.188 1.00 94.69 177 ALA A O 1
ATOM 1371 N N . ASN A 1 178 ? -13.844 4.668 26.943 1.00 94.38 178 ASN A N 1
ATOM 1372 C CA . ASN A 1 178 ? -14.997 5.550 26.860 1.00 94.38 178 ASN A CA 1
ATOM 1373 C C . ASN A 1 178 ? -16.206 4.737 26.388 1.00 94.38 178 ASN A C 1
ATOM 1375 O O . ASN A 1 178 ? -16.101 3.910 25.473 1.00 94.38 178 ASN A O 1
ATOM 1379 N N . PHE A 1 179 ? -17.336 4.946 27.050 1.00 95.38 179 PHE A N 1
ATOM 1380 C CA . PHE A 1 179 ? -18.557 4.202 26.813 1.00 95.38 179 PHE A CA 1
ATOM 1381 C C . PHE A 1 179 ? -19.729 5.133 26.553 1.00 95.38 179 PHE A C 1
ATOM 1383 O O . PHE A 1 179 ? -19.982 6.032 27.354 1.00 95.38 179 PHE A O 1
ATOM 1390 N N . GLY A 1 180 ? -20.509 4.814 25.525 1.00 95.56 180 GLY A N 1
ATOM 1391 C CA . GLY A 1 180 ? -21.845 5.353 25.317 1.00 95.56 180 GLY A CA 1
ATOM 1392 C C . GLY A 1 180 ? -22.868 4.477 26.036 1.00 95.56 180 GLY A C 1
ATOM 1393 O O . GLY A 1 180 ? -23.016 3.288 25.736 1.00 95.56 180 GLY A O 1
ATOM 1394 N N . GLY A 1 181 ? -23.569 5.037 27.022 1.00 95.50 181 GLY A N 1
ATOM 1395 C CA . GLY A 1 181 ? -24.625 4.339 27.754 1.00 95.50 181 GLY A CA 1
ATOM 1396 C C . GLY A 1 181 ? -26.019 4.776 27.313 1.00 95.50 181 GLY A C 1
ATOM 1397 O O . GLY A 1 181 ? -26.275 5.964 27.119 1.00 95.50 181 GLY A O 1
ATOM 1398 N N . GLU A 1 182 ? -26.959 3.833 27.239 1.00 96.25 182 GLU A N 1
ATOM 1399 C CA . GLU A 1 182 ? -28.375 4.119 26.995 1.00 96.25 182 GLU A CA 1
ATOM 1400 C C . GLU A 1 182 ? -29.259 3.385 28.014 1.00 96.25 182 GLU A C 1
ATOM 1402 O O . GLU A 1 182 ? -29.207 2.164 28.156 1.00 96.25 182 GLU A O 1
ATOM 1407 N N . LEU A 1 183 ? -30.081 4.143 28.744 1.00 96.06 183 LEU A N 1
ATOM 1408 C CA . LEU A 1 183 ? -31.079 3.631 29.678 1.00 96.06 183 LEU A CA 1
ATOM 1409 C C . LEU A 1 183 ? -32.470 3.822 29.084 1.00 96.06 183 LEU A C 1
ATOM 1411 O O . LEU A 1 183 ? -32.923 4.953 28.897 1.00 96.06 183 LEU A O 1
ATOM 1415 N N . LYS A 1 184 ? -33.182 2.723 28.845 1.00 95.69 184 LYS A N 1
ATOM 1416 C CA . LYS A 1 184 ? -34.476 2.737 28.163 1.00 95.69 184 LYS A CA 1
ATOM 1417 C C . LYS A 1 184 ? -35.547 2.024 28.978 1.00 95.69 184 LYS A C 1
ATOM 1419 O O . LYS A 1 184 ? -35.370 0.882 29.397 1.00 95.69 184 LYS A O 1
ATOM 1424 N N . ALA A 1 185 ? -36.670 2.702 29.208 1.00 93.75 185 ALA A N 1
ATOM 1425 C CA . ALA A 1 185 ? -37.826 2.102 29.867 1.00 93.75 185 ALA A CA 1
ATOM 1426 C C . ALA A 1 185 ? -38.526 1.088 28.937 1.00 93.75 185 ALA A C 1
ATOM 1428 O O . ALA A 1 185 ? -38.495 1.263 27.714 1.00 93.75 185 ALA A O 1
ATOM 1429 N N . PRO A 1 186 ? -39.203 0.059 29.480 1.00 92.75 186 PRO A N 1
ATOM 1430 C CA . PRO A 1 186 ? -39.959 -0.894 28.672 1.00 92.75 186 PRO A CA 1
ATOM 1431 C C . PRO A 1 186 ? -40.989 -0.203 27.772 1.00 92.75 186 PRO A C 1
ATOM 1433 O O . PRO A 1 186 ? -41.829 0.555 28.251 1.00 92.75 186 PRO A O 1
ATOM 1436 N N . GLY A 1 187 ? -40.937 -0.481 26.468 1.00 89.50 187 GLY A N 1
ATOM 1437 C CA . GLY A 1 187 ? -41.901 0.044 25.493 1.00 89.50 187 GLY A CA 1
ATOM 1438 C C . GLY A 1 187 ? -41.802 1.547 25.206 1.00 89.50 187 GLY A C 1
ATOM 1439 O O . GLY A 1 187 ? -42.664 2.070 24.506 1.00 89.50 187 GLY A O 1
ATOM 1440 N N . ALA A 1 188 ? -40.789 2.247 25.726 1.00 90.25 188 ALA A N 1
ATOM 1441 C CA . ALA A 1 188 ? -40.526 3.635 25.356 1.00 90.25 188 ALA A CA 1
ATOM 1442 C C . ALA A 1 188 ? -39.781 3.700 24.017 1.00 90.25 188 ALA A C 1
ATOM 1444 O O . ALA A 1 188 ? -38.896 2.887 23.772 1.00 90.25 188 ALA A O 1
ATOM 1445 N N . ASP A 1 189 ? -40.084 4.686 23.171 1.00 90.06 189 ASP A N 1
ATOM 1446 C CA . ASP A 1 189 ? -39.329 4.908 21.929 1.00 90.06 189 ASP A CA 1
ATOM 1447 C C . ASP A 1 189 ? -38.017 5.657 22.191 1.00 90.06 189 ASP A C 1
ATOM 1449 O O . ASP A 1 189 ? -36.988 5.340 21.594 1.00 90.06 189 ASP A O 1
ATOM 1453 N N . GLN A 1 190 ? -38.044 6.609 23.128 1.00 91.81 190 GLN A N 1
ATOM 1454 C CA . GLN A 1 190 ? -36.900 7.437 23.509 1.00 91.81 190 GLN A CA 1
ATOM 1455 C C . GLN A 1 190 ? -36.231 6.914 24.788 1.00 91.81 190 GLN A C 1
ATOM 1457 O O . GLN A 1 190 ? -36.933 6.467 25.703 1.00 91.81 190 GLN A O 1
ATOM 1462 N N . PRO A 1 191 ? -34.892 6.980 24.882 1.00 94.31 191 PRO A N 1
ATOM 1463 C CA . PRO A 1 191 ? -34.190 6.622 26.103 1.00 94.31 191 PRO A CA 1
ATOM 1464 C C . PRO A 1 191 ? -34.480 7.625 27.222 1.00 94.31 191 PRO A C 1
ATOM 1466 O O . PRO A 1 191 ? -34.618 8.824 26.991 1.00 94.31 191 PRO A O 1
ATOM 1469 N N . ALA A 1 192 ? -34.555 7.120 28.451 1.00 93.31 192 ALA A N 1
ATOM 1470 C CA . ALA A 1 192 ? -34.659 7.936 29.657 1.00 93.31 192 ALA A CA 1
ATOM 1471 C C . ALA A 1 192 ? -33.348 8.683 29.947 1.00 93.31 192 ALA A C 1
ATOM 1473 O O . ALA A 1 192 ? -33.375 9.782 30.496 1.00 93.31 192 ALA A O 1
ATOM 1474 N N . LEU A 1 193 ? -32.214 8.088 29.569 1.00 96.00 193 LEU A N 1
ATOM 1475 C CA . LEU A 1 193 ? -30.902 8.723 29.583 1.00 96.00 193 LEU A CA 1
ATOM 1476 C C . LEU A 1 193 ? -30.045 8.130 28.466 1.00 96.00 193 LEU A C 1
ATOM 1478 O O . LEU A 1 193 ? -30.005 6.913 28.299 1.00 96.00 193 LEU A O 1
ATOM 1482 N N . LYS A 1 194 ? -29.347 8.992 27.732 1.00 96.31 194 LYS A N 1
ATOM 1483 C CA . LYS A 1 194 ? -28.266 8.619 26.824 1.00 96.31 194 LYS A CA 1
ATOM 1484 C C . LYS A 1 194 ? -27.102 9.560 27.091 1.00 96.31 194 LYS A C 1
ATOM 1486 O O . LYS A 1 194 ? -27.274 10.768 26.942 1.00 96.31 194 LYS A O 1
ATOM 1491 N N . ALA A 1 195 ? -25.991 9.023 27.575 1.00 95.31 195 ALA A N 1
ATOM 1492 C CA . ALA A 1 195 ? -24.846 9.816 28.002 1.00 95.31 195 ALA A CA 1
ATOM 1493 C C . ALA A 1 195 ? -23.574 8.972 28.041 1.00 95.31 195 ALA A C 1
ATOM 1495 O O . ALA A 1 195 ? -23.619 7.766 28.294 1.00 95.31 195 ALA A O 1
ATOM 1496 N N . ASP A 1 196 ? -22.438 9.635 27.897 1.00 95.44 196 ASP A N 1
ATOM 1497 C CA . ASP A 1 196 ? -21.152 8.953 27.869 1.00 95.44 196 ASP A CA 1
ATOM 1498 C C . ASP A 1 196 ? -20.555 8.884 29.276 1.00 95.44 196 ASP A C 1
ATOM 1500 O O . ASP A 1 196 ? -20.893 9.671 30.173 1.00 95.44 196 ASP A O 1
ATOM 1504 N N . PHE A 1 197 ? -19.684 7.910 29.501 1.00 94.88 197 PHE A N 1
ATOM 1505 C CA . PHE A 1 197 ? -18.898 7.812 30.721 1.00 94.88 197 PHE A CA 1
ATOM 1506 C C . PHE A 1 197 ? -17.560 7.125 30.464 1.00 94.88 197 PHE A C 1
ATOM 1508 O O . PHE A 1 197 ? -17.453 6.177 29.689 1.00 94.88 197 PHE A O 1
ATOM 1515 N N . ASP A 1 198 ? -16.540 7.582 31.180 1.00 93.88 198 ASP A N 1
ATOM 1516 C CA . ASP A 1 198 ? -15.191 7.038 31.094 1.00 93.88 198 ASP A CA 1
ATOM 1517 C C . ASP A 1 198 ? -14.889 6.144 32.291 1.00 93.88 198 ASP A C 1
ATOM 1519 O O . ASP A 1 198 ? -15.143 6.506 33.445 1.00 93.88 198 ASP A O 1
ATOM 1523 N N . ILE A 1 199 ? -14.274 4.995 32.024 1.00 93.81 199 ILE A N 1
ATOM 1524 C CA . ILE A 1 199 ? -13.703 4.141 33.062 1.00 93.81 199 ILE A CA 1
ATOM 1525 C C . ILE A 1 199 ? -12.200 4.063 32.850 1.00 93.81 199 ILE A C 1
ATOM 1527 O O . ILE A 1 199 ? -11.719 3.654 31.792 1.00 93.81 199 ILE A O 1
ATOM 1531 N N . THR A 1 200 ? -11.449 4.406 33.891 1.00 94.88 200 THR A N 1
ATOM 1532 C CA . THR A 1 200 ? -10.011 4.149 33.982 1.00 94.88 200 THR A CA 1
ATOM 1533 C C . THR A 1 200 ? -9.781 3.003 34.956 1.00 94.88 200 THR A C 1
ATOM 1535 O O . THR A 1 200 ? -10.252 3.042 36.093 1.00 94.88 200 THR A O 1
ATOM 1538 N N . LEU A 1 201 ? -9.080 1.968 34.505 1.00 94.00 201 LEU A N 1
ATOM 1539 C CA . LEU A 1 201 ? -8.783 0.790 35.308 1.00 94.00 201 LEU A CA 1
ATOM 1540 C C . LEU A 1 201 ? -7.547 1.046 36.174 1.00 94.00 201 LEU A C 1
ATOM 1542 O O . LEU A 1 201 ? -6.585 1.673 35.739 1.00 94.00 201 LEU A O 1
ATOM 1546 N N . GLU A 1 202 ? -7.539 0.515 37.396 1.00 92.31 202 GLU A N 1
ATOM 1547 C CA . GLU A 1 202 ? -6.369 0.621 38.284 1.00 92.31 202 GLU A CA 1
ATOM 1548 C C . GLU A 1 202 ? -5.130 -0.060 37.685 1.00 92.31 202 GLU A C 1
ATOM 1550 O O . GLU A 1 202 ? -4.003 0.401 37.861 1.00 92.31 202 GLU A O 1
ATOM 1555 N N . GLN A 1 203 ? -5.352 -1.152 36.953 1.00 94.38 203 GLN A N 1
ATOM 1556 C CA . GLN A 1 203 ? -4.338 -1.876 36.196 1.00 94.38 203 GLN A CA 1
ATOM 1557 C C . GLN A 1 203 ? -4.858 -2.133 34.780 1.00 94.38 203 GLN A C 1
ATOM 1559 O O . GLN A 1 203 ? -6.049 -2.434 34.636 1.00 94.38 203 GLN A O 1
ATOM 1564 N N . PRO A 1 204 ? -4.005 -2.078 33.743 1.00 95.56 204 PRO A N 1
ATOM 1565 C CA . PRO A 1 204 ? -4.412 -2.446 32.394 1.00 95.56 204 PRO A CA 1
ATOM 1566 C C . PRO A 1 204 ? -5.028 -3.851 32.352 1.00 95.56 204 PRO A C 1
ATOM 1568 O O . PRO A 1 204 ? -4.562 -4.774 33.023 1.00 95.56 204 PRO A O 1
ATOM 1571 N N . LEU A 1 205 ? -6.105 -4.000 31.590 1.00 96.75 205 LEU A N 1
ATOM 1572 C CA . LEU A 1 205 ? -6.748 -5.268 31.285 1.00 96.75 205 LEU A CA 1
ATOM 1573 C C . LEU A 1 205 ? -5.929 -5.976 30.206 1.00 96.75 205 LEU A C 1
ATOM 1575 O O . LEU A 1 205 ? -5.769 -5.450 29.101 1.00 96.75 205 LEU A O 1
ATOM 1579 N N . GLN A 1 206 ? -5.389 -7.145 30.531 1.00 97.31 206 GLN A N 1
ATOM 1580 C CA . GLN A 1 206 ? -4.505 -7.896 29.643 1.00 97.31 206 GLN A CA 1
ATOM 1581 C C . GLN A 1 206 ? -5.281 -8.570 28.497 1.00 97.31 206 GLN A C 1
ATOM 1583 O O . GLN A 1 206 ? -6.479 -8.826 28.642 1.00 97.31 206 GLN A O 1
ATOM 1588 N N . PRO A 1 207 ? -4.634 -8.882 27.358 1.00 97.19 207 PRO A N 1
ATOM 1589 C CA . PRO A 1 207 ? -5.242 -9.695 26.305 1.00 97.19 207 PRO A CA 1
ATOM 1590 C C . PRO A 1 207 ? -5.794 -11.024 26.847 1.00 97.19 207 PRO A C 1
ATOM 1592 O O . PRO A 1 207 ? -5.092 -11.772 27.526 1.00 97.19 207 PRO A O 1
ATOM 1595 N N . GLY A 1 208 ? -7.054 -11.323 26.540 1.00 96.94 208 GLY A N 1
ATOM 1596 C CA . GLY A 1 208 ? -7.799 -12.493 27.016 1.00 96.94 208 GLY A CA 1
ATOM 1597 C C . GLY A 1 208 ? -8.374 -12.371 28.432 1.00 96.94 208 GLY A C 1
ATOM 1598 O O . GLY A 1 208 ? -9.053 -13.291 28.889 1.00 96.94 208 GLY A O 1
ATOM 1599 N N . GLU A 1 209 ? -8.119 -11.273 29.145 1.00 97.69 209 GLU A N 1
ATOM 1600 C CA . GLU A 1 209 ? -8.584 -11.096 30.519 1.00 97.69 209 GLU A CA 1
ATOM 1601 C C . GLU A 1 209 ? -10.060 -10.676 30.571 1.00 97.69 209 GLU A C 1
ATOM 1603 O O . GLU A 1 209 ? -10.539 -9.879 29.763 1.00 97.69 209 GLU A O 1
ATOM 1608 N N . THR A 1 210 ? -10.779 -11.200 31.562 1.00 97.44 210 THR A N 1
ATOM 1609 C CA . THR A 1 210 ? -12.127 -10.757 31.929 1.00 97.44 210 THR A CA 1
ATOM 1610 C C . THR A 1 210 ? -12.095 -10.150 33.322 1.00 97.44 210 THR A C 1
ATOM 1612 O O . THR A 1 210 ? -11.492 -10.730 34.228 1.00 97.44 210 THR A O 1
ATOM 1615 N N . ARG A 1 211 ? -12.745 -8.999 33.510 1.00 96.88 211 ARG A N 1
ATOM 1616 C CA . ARG A 1 211 ? -12.758 -8.298 34.793 1.00 96.88 211 ARG A CA 1
ATOM 1617 C C . ARG A 1 211 ? -14.103 -7.654 35.084 1.00 96.88 211 ARG A C 1
ATOM 1619 O O . ARG A 1 211 ? -14.620 -6.880 34.280 1.00 96.88 211 ARG A O 1
ATOM 1626 N N . ASP A 1 212 ? -14.607 -7.913 36.282 1.00 96.31 212 ASP A N 1
ATOM 1627 C CA . ASP A 1 212 ? -15.764 -7.211 36.821 1.00 96.31 212 ASP A CA 1
ATOM 1628 C C . ASP A 1 212 ? -15.340 -5.842 37.348 1.00 96.31 212 ASP A C 1
ATOM 1630 O O . ASP A 1 212 ? -14.418 -5.719 38.159 1.00 96.31 212 ASP A O 1
ATOM 1634 N N . VAL A 1 213 ? -16.026 -4.804 36.886 1.00 95.12 213 VAL A N 1
ATOM 1635 C CA . VAL A 1 213 ? -15.758 -3.416 37.243 1.00 95.12 213 VAL A CA 1
ATOM 1636 C C . VAL A 1 213 ? -17.005 -2.814 37.861 1.00 95.12 213 VAL A C 1
ATOM 1638 O O . VAL A 1 213 ? -18.095 -2.867 37.292 1.00 95.12 213 VAL A O 1
ATOM 1641 N N . LEU A 1 214 ? -16.829 -2.212 39.034 1.00 94.00 214 LEU A N 1
ATOM 1642 C CA . LEU A 1 214 ? -17.844 -1.408 39.696 1.00 94.00 214 LEU A CA 1
ATOM 1643 C C . LEU A 1 214 ? -17.419 0.057 39.637 1.00 94.00 214 LEU A C 1
ATOM 1645 O O . LEU A 1 214 ? -16.507 0.481 40.343 1.00 94.00 214 LEU A O 1
ATOM 1649 N N . PHE A 1 215 ? -18.090 0.825 38.792 1.00 93.38 215 PHE A N 1
ATOM 1650 C CA . PHE A 1 215 ? -17.831 2.238 38.582 1.00 93.38 215 PHE A CA 1
ATOM 1651 C C . PHE A 1 215 ? -18.861 3.085 39.328 1.00 93.38 215 PHE A C 1
ATOM 1653 O O . PHE A 1 215 ? -20.069 2.885 39.202 1.00 93.38 215 PHE A O 1
ATOM 1660 N N . VAL A 1 216 ? -18.389 4.054 40.108 1.00 92.69 216 VAL A N 1
ATOM 1661 C CA . VAL A 1 216 ? -19.250 5.048 40.754 1.00 92.69 216 VAL A CA 1
ATOM 1662 C C . VAL A 1 216 ? -19.087 6.363 39.994 1.00 92.69 216 VAL A C 1
ATOM 1664 O O . VAL A 1 216 ? -18.024 6.977 40.108 1.00 92.69 216 VAL A O 1
ATOM 1667 N N . PRO A 1 217 ? -20.112 6.821 39.250 1.00 92.62 217 PRO A N 1
ATOM 1668 C CA . PRO A 1 217 ? -20.003 8.040 38.467 1.00 92.62 217 PRO A CA 1
ATOM 1669 C C . PRO A 1 217 ? -19.661 9.270 39.327 1.00 92.62 217 PRO A C 1
ATOM 1671 O O . PRO A 1 217 ? -20.071 9.350 40.501 1.00 92.62 217 PRO A O 1
ATOM 1674 N N . PRO A 1 218 ? -18.948 10.263 38.757 1.00 91.12 218 PRO A N 1
ATOM 1675 C CA . PRO A 1 218 ? -18.674 11.535 39.415 1.00 91.12 218 PRO A CA 1
ATOM 1676 C C . PRO A 1 218 ? -19.951 12.216 39.910 1.00 91.12 218 PRO A C 1
ATOM 1678 O O . PRO A 1 218 ? -21.036 12.000 39.377 1.00 91.12 218 PRO A O 1
ATOM 1681 N N . MET A 1 219 ? -19.823 13.090 40.911 1.00 87.56 219 MET A N 1
ATOM 1682 C CA . MET A 1 219 ? -20.973 13.764 41.531 1.00 87.56 219 MET A CA 1
ATOM 1683 C C . MET A 1 219 ? -21.854 14.528 40.528 1.00 87.56 219 MET A C 1
ATOM 1685 O O . MET A 1 219 ? -23.060 14.613 40.722 1.00 87.56 219 MET A O 1
ATOM 1689 N N . ILE A 1 220 ? -21.243 15.055 39.468 1.00 89.44 220 ILE A N 1
ATOM 1690 C CA . ILE A 1 220 ? -21.893 15.854 38.422 1.00 89.44 220 ILE A CA 1
ATOM 1691 C C . ILE A 1 220 ? -22.460 15.023 37.260 1.00 89.44 220 ILE A C 1
ATOM 1693 O O . ILE A 1 220 ? -22.971 15.600 36.312 1.00 89.44 220 ILE A O 1
ATOM 1697 N N . SER A 1 221 ? -22.329 13.696 37.290 1.00 92.25 221 SER A N 1
ATOM 1698 C CA . SER A 1 221 ? -22.772 12.835 36.193 1.00 92.25 221 SER A CA 1
ATOM 1699 C C . SER A 1 221 ? -24.268 12.541 36.280 1.00 92.25 221 SER A C 1
ATOM 1701 O O . SER A 1 221 ? -24.760 12.152 37.342 1.00 92.25 221 SER A O 1
ATOM 1703 N N . ASP A 1 222 ? -24.967 12.623 35.146 1.00 93.38 222 ASP A N 1
ATOM 1704 C CA . ASP A 1 222 ? -26.381 12.240 35.032 1.00 93.38 222 ASP A CA 1
ATOM 1705 C C . ASP A 1 222 ? -26.611 10.772 35.423 1.00 93.38 222 ASP A C 1
ATOM 1707 O O . ASP A 1 222 ? -27.618 10.432 36.046 1.00 93.38 222 ASP A O 1
ATOM 1711 N N . TRP A 1 223 ? -25.623 9.904 35.178 1.00 94.62 223 TRP A N 1
ATOM 1712 C CA . TRP A 1 223 ? -25.655 8.501 35.596 1.00 94.62 223 TRP A CA 1
ATOM 1713 C C . TRP A 1 223 ? -25.788 8.324 37.112 1.00 94.62 223 TRP A C 1
ATOM 1715 O O . TRP A 1 223 ? -26.344 7.327 37.574 1.00 94.62 223 TRP A O 1
ATOM 1725 N N . ARG A 1 224 ? -25.310 9.289 37.909 1.00 91.38 224 ARG A N 1
ATOM 1726 C CA . ARG A 1 224 ? -25.352 9.219 39.375 1.00 91.38 224 ARG A CA 1
ATOM 1727 C C . ARG A 1 224 ? -26.741 9.508 39.946 1.00 91.38 224 ARG A C 1
ATOM 1729 O O . ARG A 1 224 ? -27.071 8.975 41.004 1.00 91.38 224 ARG A O 1
ATOM 1736 N N . SER A 1 225 ? -27.514 10.365 39.279 1.00 89.31 225 SER A N 1
ATOM 1737 C CA . SER A 1 225 ? -28.782 10.927 39.771 1.00 89.31 225 SER A CA 1
ATOM 1738 C C . SER A 1 225 ? -30.013 10.453 38.993 1.00 89.31 225 SER A C 1
ATOM 1740 O O . SER A 1 225 ? -31.140 10.705 39.427 1.00 89.31 225 SER A O 1
ATOM 1742 N N . VAL A 1 226 ? -29.822 9.752 37.870 1.00 92.25 226 VAL A N 1
ATOM 1743 C CA . VAL A 1 226 ? -30.921 9.235 37.053 1.00 92.25 226 VAL A CA 1
ATOM 1744 C C . VAL A 1 226 ? -31.857 8.342 37.869 1.00 92.25 226 VAL A C 1
ATOM 1746 O O . VAL A 1 226 ? -31.443 7.436 38.595 1.00 92.25 226 VAL A O 1
ATOM 1749 N N . THR A 1 227 ? -33.158 8.593 37.741 1.00 91.12 227 THR A N 1
ATOM 1750 C CA . THR A 1 227 ? -34.178 7.697 38.291 1.00 91.12 227 THR A CA 1
ATOM 1751 C C . THR A 1 227 ? -34.346 6.525 37.337 1.00 91.12 227 THR A C 1
ATOM 1753 O O . THR A 1 227 ? -34.758 6.724 36.199 1.00 91.12 227 THR A O 1
ATOM 1756 N N . ILE A 1 228 ? -34.026 5.315 37.795 1.00 91.81 228 ILE A N 1
ATOM 1757 C CA . ILE A 1 228 ? -34.090 4.099 36.978 1.00 91.81 228 ILE A CA 1
ATOM 1758 C C . ILE A 1 228 ? -35.557 3.652 36.873 1.00 91.81 228 ILE A C 1
ATOM 1760 O O . ILE A 1 228 ? -36.145 3.298 37.899 1.00 91.81 228 ILE A O 1
ATOM 1764 N N . PRO A 1 229 ? -36.169 3.660 35.674 1.00 91.44 229 PRO A N 1
ATOM 1765 C CA . PRO A 1 229 ? -37.528 3.158 35.501 1.00 91.44 229 PRO A CA 1
ATOM 1766 C C . PRO A 1 229 ? -37.614 1.665 35.837 1.00 91.44 229 PRO A C 1
ATOM 1768 O O . PRO A 1 229 ? -36.673 0.905 35.598 1.00 91.44 229 PRO A O 1
ATOM 1771 N N . GLU A 1 230 ? -38.754 1.220 36.364 1.00 90.75 230 GLU A N 1
ATOM 1772 C CA . GLU A 1 230 ? -38.964 -0.201 36.643 1.00 90.75 230 GLU A CA 1
ATOM 1773 C C . GLU A 1 230 ? -38.881 -1.021 35.346 1.00 90.75 230 GLU A C 1
ATOM 1775 O O . GLU A 1 230 ? -39.498 -0.682 34.334 1.00 90.75 230 GLU A O 1
ATOM 1780 N N . GLY A 1 231 ? -38.074 -2.084 35.367 1.00 91.00 231 GLY A N 1
ATOM 1781 C CA . GLY A 1 231 ? -37.825 -2.924 34.194 1.00 91.00 231 GLY A CA 1
ATOM 1782 C C . GLY A 1 231 ? -36.972 -2.272 33.099 1.00 91.00 231 GLY A C 1
ATOM 1783 O O . GLY A 1 231 ? -36.908 -2.818 32.001 1.00 91.00 231 GLY A O 1
ATOM 1784 N N . ALA A 1 232 ? -36.331 -1.125 33.351 1.00 93.44 232 ALA A N 1
ATOM 1785 C CA . ALA A 1 232 ? -35.476 -0.483 32.356 1.00 93.44 232 ALA A CA 1
ATOM 1786 C C . ALA A 1 232 ? -34.318 -1.385 31.902 1.00 93.44 232 ALA A C 1
ATOM 1788 O O . ALA A 1 232 ? -33.721 -2.113 32.694 1.00 93.44 232 ALA A O 1
ATOM 1789 N N . THR A 1 233 ? -33.991 -1.301 30.614 1.00 93.88 233 THR A N 1
ATOM 1790 C CA . THR A 1 233 ? -32.819 -1.949 30.020 1.00 93.88 233 THR A CA 1
ATOM 1791 C C . THR A 1 233 ? -31.690 -0.934 29.929 1.00 93.88 233 THR A C 1
ATOM 1793 O O . THR A 1 233 ? -31.912 0.199 29.501 1.00 93.88 233 THR A O 1
ATOM 1796 N N . PHE A 1 234 ? -30.496 -1.344 30.347 1.00 95.44 234 PHE A N 1
ATOM 1797 C CA . PHE A 1 234 ? -29.277 -0.558 30.221 1.00 95.44 234 PHE A CA 1
ATOM 1798 C C . PHE A 1 234 ? -28.359 -1.237 29.206 1.00 95.44 234 PHE A C 1
ATOM 1800 O O . PHE A 1 234 ? -27.984 -2.393 29.394 1.00 95.44 234 PHE A O 1
ATOM 1807 N N . SER A 1 235 ? -28.037 -0.534 28.126 1.00 95.31 235 SER A N 1
ATOM 1808 C CA . SER A 1 235 ? -27.093 -0.975 27.099 1.00 95.31 235 SER A CA 1
ATOM 1809 C C . SER A 1 235 ? -25.863 -0.080 27.105 1.00 95.31 235 SER A C 1
ATOM 1811 O O . SER A 1 235 ? -25.955 1.114 27.395 1.00 95.31 235 SER A O 1
ATOM 1813 N N . VAL A 1 236 ? -24.713 -0.673 26.799 1.00 95.62 236 VAL A N 1
ATOM 1814 C CA . VAL A 1 236 ? -23.416 0.002 26.792 1.00 95.62 236 VAL A CA 1
ATOM 1815 C C . VAL A 1 236 ? -22.670 -0.398 25.534 1.00 95.62 236 VAL A C 1
ATOM 1817 O O . VAL A 1 236 ? -22.543 -1.589 25.250 1.00 95.62 236 VAL A O 1
ATOM 1820 N N . GLU A 1 237 ? -22.154 0.592 24.821 1.00 92.94 237 GLU A N 1
ATOM 1821 C CA . GLU A 1 237 ? -21.293 0.412 23.657 1.00 92.94 237 GLU A CA 1
ATOM 1822 C C . GLU A 1 237 ? -19.936 1.066 23.935 1.00 92.94 237 GLU A C 1
ATOM 1824 O O . GLU A 1 237 ? -19.860 2.112 24.579 1.00 92.94 237 GLU A O 1
ATOM 1829 N N . SER A 1 238 ? -18.846 0.424 23.511 1.00 91.00 238 SER A N 1
ATOM 1830 C CA . SER A 1 238 ? -17.501 0.990 23.646 1.00 91.00 238 SER A CA 1
ATOM 1831 C C . SER A 1 238 ? -17.184 1.895 22.461 1.00 91.00 238 SER A C 1
ATOM 1833 O O . SER A 1 238 ? -17.163 1.431 21.313 1.00 91.00 238 SER A O 1
ATOM 1835 N N . GLU A 1 239 ? -16.869 3.151 22.742 1.00 86.06 239 GLU A N 1
ATOM 1836 C CA . GLU A 1 239 ? -16.510 4.129 21.718 1.00 86.06 239 GLU A CA 1
ATOM 1837 C C . GLU A 1 239 ? -14.999 4.090 21.487 1.00 86.06 239 GLU A C 1
ATOM 1839 O O . GLU A 1 239 ? -14.549 3.622 20.438 1.00 86.06 239 GLU A O 1
ATOM 1844 N N . ASP A 1 240 ? -14.226 4.422 22.525 1.00 91.44 240 ASP A N 1
ATOM 1845 C CA . ASP A 1 240 ? -12.766 4.483 22.478 1.00 91.44 240 ASP A CA 1
ATOM 1846 C C . ASP A 1 240 ? -12.102 3.567 23.506 1.00 91.44 240 ASP A C 1
ATOM 1848 O O . ASP A 1 240 ? -12.532 3.451 24.654 1.00 91.44 240 ASP A O 1
ATOM 1852 N N . LEU A 1 241 ? -10.983 2.959 23.104 1.00 94.44 241 LEU A N 1
ATOM 1853 C CA . LEU A 1 241 ? -10.124 2.148 23.967 1.00 94.44 241 LEU A CA 1
ATOM 1854 C C . LEU A 1 241 ? -8.738 2.783 24.034 1.00 94.44 241 LEU A C 1
ATOM 1856 O O . LEU A 1 241 ? -8.095 3.005 23.006 1.00 94.44 241 LEU A O 1
ATOM 1860 N N . LEU A 1 242 ? -8.269 3.066 25.247 1.00 95.50 242 LEU A N 1
ATOM 1861 C CA . LEU A 1 242 ? -7.044 3.812 25.512 1.00 95.50 242 LEU A CA 1
ATOM 1862 C C . LEU A 1 242 ? -6.003 2.946 26.226 1.00 95.50 242 LEU A C 1
ATOM 1864 O O . LEU A 1 242 ? -6.315 2.143 27.109 1.00 95.50 242 LEU A O 1
ATOM 1868 N N . ASN A 1 243 ? -4.736 3.148 25.872 1.00 94.31 243 ASN A N 1
ATOM 1869 C CA . ASN A 1 243 ? -3.600 2.531 26.555 1.00 94.31 243 ASN A CA 1
ATOM 1870 C C . ASN A 1 243 ? -3.192 3.311 27.822 1.00 94.31 243 ASN A C 1
ATOM 1872 O O . ASN A 1 243 ? -3.751 4.359 28.137 1.00 94.31 243 ASN A O 1
ATOM 1876 N N . ILE A 1 244 ? -2.169 2.830 28.537 1.00 94.56 244 ILE A N 1
ATOM 1877 C CA . ILE A 1 244 ? -1.662 3.460 29.774 1.00 94.56 244 ILE A CA 1
ATOM 1878 C C . ILE A 1 244 ? -1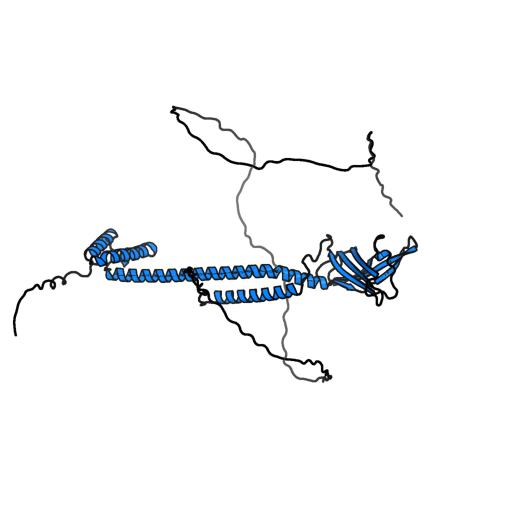.124 4.889 29.580 1.00 94.56 244 ILE A C 1
ATOM 1880 O O . ILE A 1 244 ? -1.010 5.653 30.533 1.00 94.56 244 ILE A O 1
ATOM 1884 N N . ALA A 1 245 ? -0.802 5.271 28.342 1.00 93.19 245 ALA A N 1
ATOM 1885 C CA . ALA A 1 245 ? -0.407 6.629 27.986 1.00 93.19 245 ALA A CA 1
ATOM 1886 C C . ALA A 1 245 ? -1.612 7.518 27.611 1.00 93.19 245 ALA A C 1
ATOM 1888 O O . ALA A 1 245 ? -1.404 8.607 27.075 1.00 93.19 245 ALA A O 1
ATOM 1889 N N . ASN A 1 246 ? -2.847 7.055 27.858 1.00 90.50 246 ASN A N 1
ATOM 1890 C CA . ASN A 1 246 ? -4.108 7.688 27.462 1.00 90.50 246 ASN A CA 1
ATOM 1891 C C . ASN A 1 246 ? -4.186 7.998 25.959 1.00 90.50 246 ASN A C 1
ATOM 1893 O O . ASN A 1 246 ? -4.722 9.026 25.551 1.00 90.50 246 ASN A O 1
ATOM 1897 N N . LYS A 1 247 ? -3.621 7.119 25.123 1.00 93.50 247 LYS A N 1
ATOM 1898 C CA . LYS A 1 247 ? -3.716 7.218 23.662 1.00 93.50 247 LYS A CA 1
ATOM 1899 C C . LYS A 1 247 ? -4.656 6.149 23.106 1.00 93.50 247 LYS A C 1
ATOM 1901 O O . LYS A 1 247 ? -4.596 5.022 23.610 1.00 93.50 247 LYS A O 1
ATOM 1906 N N . PRO A 1 248 ? -5.435 6.460 22.052 1.00 93.06 248 PRO A N 1
ATOM 1907 C CA . PRO A 1 248 ? -6.247 5.472 21.352 1.00 93.06 248 PRO A CA 1
ATOM 1908 C C . PRO A 1 248 ? -5.413 4.273 20.910 1.00 93.06 248 PRO A C 1
ATOM 1910 O O . PRO A 1 248 ? -4.339 4.426 20.323 1.00 93.06 248 PRO A O 1
ATOM 1913 N N . ILE A 1 249 ? -5.903 3.078 21.228 1.00 92.56 249 ILE A N 1
ATOM 1914 C CA . ILE A 1 249 ? -5.325 1.803 20.792 1.00 92.56 249 ILE A CA 1
ATOM 1915 C C . ILE A 1 249 ? -5.630 1.580 19.308 1.00 92.56 249 ILE A C 1
ATOM 1917 O O . ILE A 1 249 ? -4.781 1.082 18.567 1.00 92.56 249 ILE A O 1
ATOM 1921 N N . PHE A 1 250 ? -6.825 1.993 18.886 1.00 90.75 250 PHE A N 1
ATOM 1922 C CA . PHE A 1 250 ? -7.306 1.961 17.513 1.00 90.75 250 PHE A CA 1
ATOM 1923 C C . PHE A 1 250 ? -7.474 3.407 17.054 1.00 90.75 250 PHE A C 1
ATOM 1925 O O . PHE A 1 250 ? -8.238 4.160 17.646 1.00 90.75 250 PHE A O 1
ATOM 1932 N N . SER A 1 251 ? -6.676 3.821 16.074 1.00 86.00 251 SER A N 1
ATOM 1933 C CA . SER A 1 251 ? -6.593 5.219 15.631 1.00 86.00 251 SER A CA 1
ATOM 1934 C C . SER A 1 251 ? -7.045 5.416 14.190 1.00 86.00 251 SER A C 1
ATOM 1936 O O . SER A 1 251 ? -7.088 6.550 13.717 1.00 86.00 251 SER A O 1
ATOM 1938 N N . LEU A 1 252 ? -7.284 4.324 13.464 1.00 86.56 252 LEU A N 1
ATOM 1939 C CA . LEU A 1 252 ? -7.813 4.386 12.111 1.00 86.56 252 LEU A CA 1
ATOM 1940 C C . LEU A 1 252 ? -9.341 4.494 12.159 1.00 86.56 252 LEU A C 1
ATOM 1942 O O . LEU A 1 252 ? -9.950 3.977 13.098 1.00 86.56 252 LEU A O 1
ATOM 1946 N N . PRO A 1 253 ? -9.955 5.138 11.153 1.00 86.62 253 PRO A N 1
ATOM 1947 C CA . PRO A 1 253 ? -11.401 5.116 10.985 1.00 86.62 253 PRO A CA 1
ATOM 1948 C C . PRO A 1 253 ? -11.942 3.684 10.962 1.00 86.62 253 PRO A C 1
ATOM 1950 O O . PRO A 1 253 ? -11.241 2.752 10.550 1.00 86.62 253 PRO A O 1
ATOM 1953 N N . GLU A 1 254 ? -13.191 3.533 11.395 1.00 88.44 254 GLU A N 1
ATOM 1954 C CA . GLU A 1 254 ? -13.907 2.263 11.335 1.00 88.44 254 GLU A CA 1
ATOM 1955 C C . GLU A 1 254 ? -14.044 1.791 9.886 1.00 88.44 254 GLU A C 1
ATOM 1957 O O . GLU A 1 254 ? -14.361 2.575 8.992 1.00 88.44 254 GLU A O 1
ATOM 1962 N N . PHE A 1 255 ? -13.776 0.506 9.668 1.00 95.19 255 PHE A N 1
ATOM 1963 C CA . PHE A 1 255 ? -13.811 -0.105 8.349 1.00 95.19 255 PHE A CA 1
ATOM 1964 C C . PHE A 1 255 ? -15.255 -0.370 7.928 1.00 95.19 255 PHE A C 1
ATOM 1966 O O . PHE A 1 255 ? -15.961 -1.157 8.564 1.00 95.19 255 PHE A O 1
ATOM 1973 N N . SER A 1 256 ? -15.679 0.277 6.848 1.00 95.44 256 SER A N 1
ATOM 1974 C CA . SER A 1 256 ? -17.050 0.228 6.345 1.00 95.44 256 SER A CA 1
ATOM 1975 C C . SER A 1 256 ? -17.250 -0.800 5.222 1.00 95.44 256 SER A C 1
ATOM 1977 O O . SER A 1 256 ? -16.303 -1.341 4.644 1.00 95.44 256 SER A O 1
ATOM 1979 N N . ASP A 1 257 ? -18.511 -1.039 4.851 1.00 96.00 257 ASP A N 1
ATOM 1980 C CA . ASP A 1 257 ? -18.853 -1.851 3.675 1.00 96.00 257 ASP A CA 1
ATOM 1981 C C . ASP A 1 257 ? -18.334 -1.225 2.362 1.00 96.00 257 ASP A C 1
ATOM 1983 O O . ASP A 1 257 ? -17.984 -1.942 1.420 1.00 96.00 257 ASP A O 1
ATOM 1987 N N . GLU A 1 258 ? -18.245 0.109 2.296 1.00 96.62 258 GLU A N 1
ATOM 1988 C CA . GLU A 1 258 ? -17.668 0.832 1.154 1.00 96.62 258 GLU A CA 1
ATOM 1989 C C . GLU A 1 258 ? -16.155 0.594 1.053 1.00 96.62 258 GLU A C 1
ATOM 1991 O O . GLU A 1 258 ? -15.634 0.339 -0.040 1.00 96.62 258 GLU A O 1
ATOM 1996 N N . ASP A 1 259 ? -15.458 0.575 2.191 1.00 97.38 259 ASP A N 1
ATOM 1997 C CA . ASP A 1 259 ? -14.037 0.228 2.255 1.00 97.38 259 ASP A CA 1
ATOM 1998 C C . ASP A 1 259 ? -13.805 -1.220 1.815 1.00 97.38 259 ASP A C 1
ATOM 2000 O O . ASP A 1 259 ? -12.878 -1.496 1.053 1.00 97.38 259 ASP A O 1
ATOM 2004 N N . GLN A 1 260 ? -14.682 -2.150 2.211 1.00 97.56 260 GLN A N 1
ATOM 2005 C CA . GLN A 1 260 ? -14.622 -3.546 1.769 1.00 97.56 260 GLN A CA 1
ATOM 2006 C C . GLN A 1 260 ? -14.797 -3.684 0.251 1.00 97.56 260 GLN A C 1
ATOM 2008 O O . GLN A 1 260 ? -14.083 -4.472 -0.384 1.00 97.56 260 GLN A O 1
ATOM 2013 N N . ALA A 1 261 ? -15.725 -2.934 -0.346 1.00 97.88 261 ALA A N 1
ATOM 2014 C CA . ALA A 1 261 ? -15.920 -2.919 -1.794 1.00 97.88 261 ALA A CA 1
ATOM 2015 C C . ALA A 1 261 ? -14.696 -2.336 -2.520 1.00 97.88 261 ALA A C 1
ATOM 2017 O O . ALA A 1 261 ? -14.209 -2.925 -3.490 1.00 97.88 261 ALA A O 1
ATOM 2018 N N . THR A 1 262 ? -14.157 -1.227 -2.008 1.00 98.00 262 THR A N 1
ATOM 2019 C CA . THR A 1 262 ? -12.960 -0.564 -2.544 1.00 98.00 262 THR A CA 1
ATOM 2020 C C . THR A 1 262 ? -11.742 -1.480 -2.478 1.00 98.00 262 THR A C 1
ATOM 2022 O O . THR A 1 262 ? -11.076 -1.702 -3.488 1.00 98.00 262 THR A O 1
ATOM 2025 N N . LEU A 1 263 ? -11.498 -2.096 -1.322 1.00 98.12 263 LEU A N 1
ATOM 2026 C CA . LEU A 1 263 ? -10.405 -3.038 -1.102 1.00 98.12 263 LEU A CA 1
ATOM 2027 C C . LEU A 1 263 ? -10.481 -4.241 -2.053 1.00 98.12 263 LEU A C 1
ATOM 2029 O O . LEU A 1 263 ? -9.470 -4.650 -2.622 1.00 98.12 263 LEU A O 1
ATOM 2033 N N . SER A 1 264 ? -11.683 -4.781 -2.271 1.00 98.06 264 SER A N 1
ATOM 2034 C CA . SER A 1 264 ? -11.894 -5.903 -3.197 1.00 98.06 264 SER A CA 1
ATOM 2035 C C . SER A 1 264 ? -11.523 -5.521 -4.633 1.00 98.06 264 SER A C 1
ATOM 2037 O O . SER A 1 264 ? -10.810 -6.265 -5.303 1.00 98.06 264 SER A O 1
ATOM 2039 N N . LYS A 1 265 ? -11.927 -4.324 -5.076 1.00 98.38 265 LYS A N 1
ATOM 2040 C CA . LYS A 1 265 ? -11.563 -3.794 -6.395 1.00 98.38 265 LYS A CA 1
ATOM 2041 C C . LYS A 1 265 ? -10.050 -3.594 -6.536 1.00 98.38 265 LYS A C 1
ATOM 2043 O O . LYS A 1 265 ? -9.475 -4.011 -7.536 1.00 98.38 265 LYS A O 1
ATOM 2048 N N . LEU A 1 266 ? -9.395 -3.012 -5.529 1.00 98.44 266 LEU A N 1
ATOM 2049 C CA . LEU A 1 266 ? -7.941 -2.813 -5.543 1.00 98.44 266 LEU A CA 1
ATOM 2050 C C . LEU A 1 266 ? -7.179 -4.143 -5.632 1.00 98.44 266 LEU A C 1
ATOM 2052 O O . LEU A 1 266 ? -6.157 -4.225 -6.313 1.00 98.44 266 LEU A O 1
ATOM 2056 N N . TYR A 1 267 ? -7.680 -5.204 -4.991 1.00 98.25 267 TYR A N 1
ATOM 2057 C CA . TYR A 1 267 ? -7.106 -6.543 -5.129 1.00 98.25 267 TYR A CA 1
ATOM 2058 C C . TYR A 1 267 ? -7.277 -7.132 -6.531 1.00 98.25 267 TYR A C 1
ATOM 2060 O O . TYR A 1 267 ? -6.342 -7.768 -7.030 1.00 98.25 267 TYR A O 1
ATOM 2068 N N . ASP A 1 268 ? -8.425 -6.919 -7.174 1.00 98.31 268 ASP A N 1
ATOM 2069 C CA . ASP A 1 268 ? -8.643 -7.334 -8.562 1.00 98.31 268 ASP A CA 1
ATOM 2070 C C . ASP A 1 268 ? -7.693 -6.596 -9.518 1.00 98.31 268 ASP A C 1
ATOM 2072 O O . ASP A 1 268 ? -7.030 -7.236 -10.343 1.00 98.31 268 ASP A O 1
ATOM 2076 N N . ASP A 1 269 ? -7.534 -5.282 -9.343 1.00 98.06 269 ASP A N 1
ATOM 2077 C CA . ASP A 1 269 ? -6.596 -4.462 -10.115 1.00 98.06 269 ASP A CA 1
ATOM 2078 C C . ASP A 1 269 ? -5.139 -4.914 -9.881 1.00 98.06 269 ASP A C 1
ATOM 2080 O O . ASP A 1 269 ? -4.366 -5.098 -10.826 1.00 98.06 269 ASP A O 1
ATOM 2084 N N . LEU A 1 270 ? -4.761 -5.202 -8.630 1.00 97.94 270 LEU A N 1
ATOM 2085 C CA . LEU A 1 270 ? -3.428 -5.709 -8.282 1.00 97.94 270 LEU A CA 1
ATOM 2086 C C . LEU A 1 270 ? -3.164 -7.087 -8.903 1.00 97.94 270 LEU A C 1
ATOM 2088 O O . LEU A 1 270 ? -2.050 -7.376 -9.354 1.00 97.94 270 LEU A O 1
ATOM 2092 N N . LYS A 1 271 ? -4.175 -7.956 -8.934 1.00 97.56 271 LYS A N 1
ATOM 2093 C CA . LYS A 1 271 ? -4.096 -9.269 -9.578 1.00 97.56 271 LYS A CA 1
ATOM 2094 C C . LYS A 1 271 ? -3.933 -9.136 -11.091 1.00 97.56 271 LYS A C 1
ATOM 2096 O O . LYS A 1 271 ? -3.130 -9.877 -11.665 1.00 97.56 271 LYS A O 1
ATOM 2101 N N . ALA A 1 272 ? -4.642 -8.201 -11.723 1.00 96.75 272 ALA A N 1
ATOM 2102 C CA . ALA A 1 272 ? -4.488 -7.905 -13.144 1.00 96.75 272 ALA A CA 1
ATOM 2103 C C . ALA A 1 272 ? -3.055 -7.439 -13.455 1.00 96.75 272 ALA A C 1
ATOM 2105 O O . ALA A 1 272 ? -2.381 -8.060 -14.276 1.00 96.75 272 ALA A O 1
ATOM 2106 N N . VAL A 1 273 ? -2.532 -6.460 -12.706 1.00 96.88 273 VAL A N 1
ATOM 2107 C CA . VAL A 1 273 ? -1.158 -5.950 -12.882 1.00 96.88 273 VAL A CA 1
ATOM 2108 C C . VAL A 1 273 ? -0.102 -7.036 -12.649 1.00 96.88 273 VAL A C 1
ATOM 2110 O O . VAL A 1 273 ? 0.841 -7.158 -13.428 1.00 96.88 273 VAL A O 1
ATOM 2113 N N . ASN A 1 274 ? -0.244 -7.869 -11.612 1.00 94.56 274 ASN A N 1
ATOM 2114 C CA . ASN A 1 274 ? 0.691 -8.977 -11.379 1.00 94.56 274 ASN A CA 1
ATOM 2115 C C . ASN A 1 274 ? 0.636 -10.033 -12.496 1.00 94.56 274 ASN A C 1
ATOM 2117 O O . ASN A 1 274 ? 1.664 -10.624 -12.825 1.00 94.56 274 ASN A O 1
ATOM 2121 N N . SER A 1 275 ? -0.539 -10.263 -13.088 1.00 94.31 275 SER A N 1
ATOM 2122 C CA . SER A 1 275 ? -0.684 -11.166 -14.234 1.00 94.31 275 SER A CA 1
ATOM 2123 C C . SER A 1 275 ? 0.014 -10.594 -15.470 1.00 94.31 275 SER A C 1
ATOM 2125 O O . SER A 1 275 ? 0.745 -11.316 -16.144 1.00 94.31 275 SER A O 1
ATOM 2127 N N . GLU A 1 276 ? -0.139 -9.292 -15.730 1.00 92.94 276 GLU A N 1
ATOM 2128 C CA . GLU A 1 276 ? 0.571 -8.595 -16.810 1.00 92.94 276 GLU A CA 1
ATOM 2129 C C . GLU A 1 276 ? 2.092 -8.615 -16.614 1.00 92.94 276 GLU A C 1
ATOM 2131 O O . GLU A 1 276 ? 2.824 -8.911 -17.557 1.00 92.94 276 GLU A O 1
ATOM 2136 N N . LEU A 1 277 ? 2.579 -8.391 -15.388 1.00 90.56 277 LEU A N 1
ATOM 2137 C CA . LEU A 1 277 ? 4.003 -8.509 -15.053 1.00 90.56 277 LEU A CA 1
ATOM 2138 C C . LEU A 1 277 ? 4.531 -9.925 -15.322 1.00 90.56 277 LEU A C 1
ATOM 2140 O O . LEU A 1 277 ? 5.562 -10.075 -15.976 1.00 90.56 277 LEU A O 1
ATOM 2144 N N . GLY A 1 278 ? 3.804 -10.962 -14.892 1.00 83.88 278 GLY A N 1
ATOM 2145 C CA . GLY A 1 278 ? 4.191 -12.355 -15.134 1.00 83.88 278 GLY A CA 1
ATOM 2146 C C . GLY A 1 278 ? 4.265 -12.711 -16.625 1.00 83.88 278 GLY A C 1
ATOM 2147 O O . GLY A 1 278 ? 5.172 -13.428 -17.049 1.00 83.88 278 GLY A O 1
ATOM 2148 N N . VAL A 1 279 ? 3.360 -12.164 -17.442 1.00 78.81 279 VAL A N 1
ATOM 2149 C CA . VAL A 1 279 ? 3.382 -12.322 -18.907 1.00 78.81 279 VAL A CA 1
ATOM 2150 C C . VAL A 1 279 ? 4.516 -11.510 -19.549 1.00 78.81 279 VAL A C 1
ATOM 2152 O O . VAL A 1 279 ? 5.140 -11.968 -20.506 1.00 78.81 279 VAL A O 1
ATOM 2155 N N . ALA A 1 280 ? 4.833 -10.323 -19.030 1.00 71.06 280 ALA A N 1
ATOM 2156 C CA . ALA A 1 280 ? 5.903 -9.470 -19.551 1.00 71.06 280 ALA A CA 1
ATOM 2157 C C . ALA A 1 280 ? 7.319 -10.007 -19.234 1.00 71.06 280 ALA A C 1
ATOM 2159 O O . ALA A 1 280 ? 8.258 -9.816 -20.022 1.00 71.06 280 ALA A O 1
ATOM 2160 N N . GLU A 1 281 ? 7.479 -10.714 -18.112 1.00 71.44 281 GLU A N 1
ATOM 2161 C CA . GLU A 1 281 ? 8.724 -11.388 -17.720 1.00 71.44 281 GLU A CA 1
ATOM 2162 C C . GLU A 1 281 ? 8.915 -12.748 -18.423 1.00 71.44 281 GLU A C 1
ATOM 2164 O O . GLU A 1 281 ? 10.051 -13.119 -18.721 1.00 71.44 281 GLU A O 1
ATOM 2169 N N . GLY A 1 282 ? 7.823 -13.452 -18.755 1.00 61.16 282 GLY A N 1
ATOM 2170 C CA . GLY A 1 282 ? 7.818 -14.833 -19.267 1.00 61.16 282 GLY A CA 1
ATOM 2171 C C . GLY A 1 282 ? 8.201 -15.065 -20.740 1.00 61.16 282 GLY A C 1
ATOM 2172 O O . GLY A 1 282 ? 8.455 -16.210 -21.106 1.00 61.16 282 GLY A O 1
ATOM 2173 N N . GLY A 1 283 ? 8.312 -14.025 -21.573 1.00 55.53 283 GLY A N 1
ATOM 2174 C CA . GLY A 1 283 ? 8.867 -14.130 -22.935 1.00 55.53 283 GLY A CA 1
ATOM 2175 C C . GLY A 1 283 ? 7.848 -14.142 -24.090 1.00 55.53 283 GLY A C 1
ATOM 2176 O O . GLY A 1 283 ? 6.735 -14.635 -23.961 1.00 55.53 283 GLY A O 1
ATOM 2177 N N . ASP A 1 284 ? 8.284 -13.570 -25.222 1.00 50.22 284 ASP A N 1
ATOM 2178 C CA . ASP A 1 284 ? 7.626 -13.425 -26.541 1.00 50.22 284 ASP A CA 1
ATOM 2179 C C . ASP A 1 284 ? 6.378 -12.537 -26.687 1.00 50.22 284 ASP A C 1
ATOM 2181 O O . ASP A 1 284 ? 5.836 -12.402 -27.787 1.00 50.22 284 ASP A O 1
ATOM 2185 N N . THR A 1 285 ? 5.959 -11.826 -25.644 1.00 50.09 285 THR A N 1
ATOM 2186 C CA . THR A 1 285 ? 4.849 -10.874 -25.774 1.00 50.09 285 THR A CA 1
ATOM 2187 C C . THR A 1 285 ? 5.287 -9.630 -26.551 1.00 50.09 285 THR A C 1
ATOM 2189 O O . THR A 1 285 ? 6.064 -8.807 -26.062 1.00 50.09 285 THR A O 1
ATOM 2192 N N . VAL A 1 286 ? 4.768 -9.505 -27.777 1.00 50.72 286 VAL A N 1
ATOM 2193 C CA . VAL A 1 286 ? 4.760 -8.277 -28.581 1.00 50.72 286 VAL A CA 1
ATOM 2194 C C . VAL A 1 286 ? 4.241 -7.154 -27.690 1.00 50.72 286 VAL A C 1
ATOM 2196 O O . VAL A 1 286 ? 3.085 -7.184 -27.266 1.00 50.72 286 VAL A O 1
ATOM 2199 N N . VAL A 1 287 ? 5.111 -6.194 -27.371 1.00 46.59 287 VAL A N 1
ATOM 2200 C CA . VAL A 1 287 ? 4.734 -4.957 -26.679 1.00 46.59 287 VAL A CA 1
ATOM 2201 C C . VAL A 1 287 ? 3.505 -4.403 -27.409 1.00 46.59 287 VAL A C 1
ATOM 2203 O O . VAL A 1 287 ? 3.570 -4.288 -28.637 1.00 46.59 287 VAL A O 1
ATOM 2206 N N . PRO A 1 288 ? 2.373 -4.115 -26.735 1.00 48.41 288 PRO A N 1
ATOM 2207 C CA . PRO A 1 288 ? 1.239 -3.505 -27.408 1.00 48.41 288 PRO A CA 1
ATOM 2208 C C . PRO A 1 288 ? 1.736 -2.201 -28.021 1.00 48.41 288 PRO A C 1
ATOM 2210 O O . PRO A 1 288 ? 2.116 -1.270 -27.313 1.00 48.41 288 PRO A O 1
ATOM 2213 N N . SER A 1 289 ? 1.822 -2.195 -29.351 1.00 40.81 289 SER A N 1
ATOM 2214 C CA . SER A 1 289 ? 2.333 -1.083 -30.134 1.00 40.81 289 SER A CA 1
ATOM 2215 C C . SER A 1 289 ? 1.489 0.136 -29.782 1.00 40.81 289 SER A C 1
ATOM 2217 O O . SER A 1 289 ? 0.332 0.232 -30.195 1.00 40.81 289 SER A O 1
ATOM 2219 N N . ALA A 1 290 ? 2.043 1.035 -28.966 1.00 41.34 290 ALA A N 1
ATOM 2220 C CA . ALA A 1 290 ? 1.406 2.297 -28.644 1.00 41.34 290 ALA A CA 1
ATOM 2221 C C . ALA A 1 290 ? 1.132 3.003 -29.975 1.00 41.34 290 ALA A C 1
ATOM 2223 O O . ALA A 1 290 ? 2.054 3.329 -30.725 1.00 41.34 290 ALA A O 1
ATOM 2224 N N . SER A 1 291 ? -0.151 3.137 -30.306 1.00 39.94 291 SER A N 1
ATOM 2225 C CA . SER A 1 291 ? -0.594 3.822 -31.511 1.00 39.94 291 SER A CA 1
ATOM 2226 C C . SER A 1 291 ? -0.014 5.229 -31.512 1.00 39.94 291 SER A C 1
ATOM 2228 O O . SER A 1 291 ? -0.180 5.988 -30.558 1.00 39.94 291 SER A O 1
ATOM 2230 N N . THR A 1 292 ? 0.684 5.556 -32.593 1.00 35.19 292 THR A N 1
ATOM 2231 C CA . THR A 1 292 ? 1.117 6.907 -32.927 1.00 35.19 292 THR A CA 1
ATOM 2232 C C . THR A 1 292 ? -0.062 7.876 -32.770 1.00 35.19 292 THR A C 1
ATOM 2234 O O . THR A 1 292 ? -1.121 7.616 -33.347 1.00 35.19 292 THR A O 1
ATOM 2237 N N . PRO A 1 293 ? 0.075 8.995 -32.036 1.00 38.12 293 PRO A N 1
ATOM 2238 C CA . PRO A 1 293 ? -0.933 10.039 -32.076 1.00 38.12 293 PRO A CA 1
ATOM 2239 C C . PRO A 1 293 ? -0.899 10.663 -33.473 1.00 38.12 293 PRO A C 1
ATOM 2241 O O . PRO A 1 293 ? 0.062 11.335 -33.853 1.00 38.12 293 PRO A O 1
ATOM 2244 N N . ALA A 1 294 ? -1.934 10.384 -34.262 1.00 33.53 294 ALA A N 1
ATOM 2245 C CA . ALA A 1 294 ? -2.179 11.063 -35.521 1.00 33.53 294 ALA A CA 1
ATOM 2246 C C . ALA A 1 294 ? -2.344 12.567 -35.256 1.00 33.53 294 ALA A C 1
ATOM 2248 O O . ALA A 1 294 ? -3.092 12.982 -34.368 1.00 33.53 294 ALA A O 1
ATOM 2249 N N . ALA A 1 295 ? -1.618 13.375 -36.026 1.00 33.16 295 ALA A N 1
ATOM 2250 C CA . ALA A 1 295 ? -1.788 14.817 -36.070 1.00 33.16 295 ALA A CA 1
ATOM 2251 C C . ALA A 1 295 ? -3.234 15.172 -36.482 1.00 33.16 295 ALA A C 1
ATOM 2253 O O . ALA A 1 295 ? -3.807 14.480 -37.327 1.00 33.16 295 ALA A O 1
ATOM 2254 N N . PRO A 1 296 ? -3.834 16.234 -35.915 1.00 44.94 296 PRO A N 1
ATOM 2255 C CA . PRO A 1 296 ? -5.194 16.624 -36.254 1.00 44.94 296 PRO A CA 1
ATOM 2256 C C . PRO A 1 296 ? -5.229 17.296 -37.633 1.00 44.94 296 PRO A C 1
ATOM 2258 O O . PRO A 1 296 ? -4.722 18.405 -37.804 1.00 44.94 296 PRO A O 1
ATOM 2261 N N . GLU A 1 297 ? -5.849 16.631 -38.608 1.00 34.97 297 GLU A N 1
ATOM 2262 C CA . GLU A 1 297 ? -6.372 17.299 -39.799 1.00 34.97 297 GLU A CA 1
ATOM 2263 C C . GLU A 1 297 ? -7.699 17.988 -39.465 1.00 34.97 297 GLU A C 1
ATOM 2265 O O . GLU A 1 297 ? -8.544 17.479 -38.728 1.00 34.97 297 GLU A O 1
ATOM 2270 N N . SER A 1 298 ? -7.817 19.198 -39.994 1.00 34.28 298 SER A N 1
ATOM 2271 C CA . SER A 1 298 ? -8.836 20.197 -39.726 1.00 34.28 298 SER A CA 1
ATOM 2272 C C . SER A 1 298 ? -10.274 19.712 -39.909 1.00 34.28 298 SER A C 1
ATOM 2274 O O . SER A 1 298 ? -10.670 19.215 -40.960 1.00 34.28 298 SER A O 1
ATOM 2276 N N . THR A 1 299 ? -11.080 19.991 -38.889 1.00 32.03 299 THR A N 1
ATOM 2277 C CA . THR A 1 299 ? -12.541 19.986 -38.913 1.00 32.03 299 THR A CA 1
ATOM 2278 C C . THR A 1 299 ? -13.061 21.090 -39.835 1.00 32.03 299 THR A C 1
ATOM 2280 O O . THR A 1 299 ? -12.880 22.272 -39.540 1.00 32.03 299 THR A O 1
ATOM 2283 N N . GLU A 1 300 ? -13.780 20.723 -40.896 1.00 38.09 300 GLU A N 1
ATOM 2284 C CA . GLU A 1 300 ? -14.724 21.618 -41.567 1.00 38.09 300 GLU A CA 1
ATOM 2285 C C . GLU A 1 300 ? -16.152 21.092 -41.353 1.00 38.09 300 GLU A C 1
ATOM 2287 O O . GLU A 1 300 ? -16.448 19.908 -41.517 1.00 38.09 300 GLU A O 1
ATOM 2292 N N . LEU A 1 301 ? -17.004 22.002 -40.883 1.00 37.22 301 LEU A N 1
ATOM 2293 C CA . LEU A 1 301 ? -18.424 21.847 -40.580 1.00 37.22 301 LEU A CA 1
ATOM 2294 C C . LEU A 1 301 ? -19.213 21.279 -41.760 1.00 37.22 301 LEU A C 1
ATOM 2296 O O . LEU A 1 301 ? -19.055 21.824 -42.841 1.00 37.22 301 LEU A O 1
ATOM 2300 N N . GLN A 1 302 ? -20.188 20.392 -41.509 1.00 33.31 302 GLN A N 1
ATOM 2301 C CA . GLN A 1 302 ? -21.581 20.594 -41.948 1.00 33.31 302 GLN A CA 1
ATOM 2302 C C . GLN A 1 302 ? -22.571 19.929 -40.972 1.00 33.31 302 GLN A C 1
ATOM 2304 O O . GLN A 1 302 ? -22.544 18.731 -40.705 1.00 33.31 302 GLN A O 1
ATOM 2309 N N . SER A 1 303 ? -23.434 20.782 -40.429 1.00 35.56 303 SER A N 1
ATOM 2310 C CA . SER A 1 303 ? -24.744 20.525 -39.832 1.00 35.56 303 SER A CA 1
ATOM 2311 C C . SER A 1 303 ? -25.656 19.708 -40.744 1.00 35.56 303 SER A C 1
ATOM 2313 O O . SER A 1 303 ? -25.650 20.027 -41.921 1.00 35.56 303 SER A O 1
ATOM 2315 N N . GLU A 1 304 ? -26.492 18.808 -40.201 1.00 35.31 304 GLU A N 1
ATOM 2316 C CA . GLU A 1 304 ? -27.961 18.746 -40.402 1.00 35.31 304 GLU A CA 1
ATOM 2317 C C . GLU A 1 304 ? -28.609 17.825 -39.332 1.00 35.31 304 GLU A C 1
ATOM 2319 O O . GLU A 1 304 ? -28.209 16.685 -39.115 1.00 35.31 304 GLU A O 1
ATOM 2324 N N . THR A 1 305 ? -29.626 18.345 -38.644 1.00 34.00 305 THR A N 1
ATOM 2325 C CA . THR A 1 305 ? -30.766 17.603 -38.050 1.00 34.00 305 THR A CA 1
ATOM 2326 C C . THR A 1 305 ? -31.995 17.934 -38.926 1.00 34.00 305 THR A C 1
ATOM 2328 O O . THR A 1 305 ? -31.841 18.823 -39.768 1.00 34.00 305 THR A O 1
ATOM 2331 N N . PRO A 1 306 ? -33.222 17.374 -38.764 1.00 54.44 306 PRO A N 1
ATOM 2332 C CA . PRO A 1 306 ? -33.758 16.448 -37.742 1.00 54.44 306 PRO A CA 1
ATOM 2333 C C . PRO A 1 306 ? -34.659 15.314 -38.317 1.00 54.44 306 PRO A C 1
ATOM 2335 O O . PRO A 1 306 ? -34.972 15.319 -39.500 1.00 54.44 306 PRO A O 1
ATOM 2338 N N . THR A 1 307 ? -35.151 14.372 -37.488 1.00 31.14 307 THR A N 1
ATOM 2339 C CA . THR A 1 307 ? -36.603 14.103 -37.223 1.00 31.14 307 THR A CA 1
ATOM 2340 C C . THR A 1 307 ? -36.887 12.770 -36.493 1.00 31.14 307 THR A C 1
ATOM 2342 O O . THR A 1 307 ? -36.710 11.686 -37.025 1.00 31.14 307 THR A O 1
ATOM 2345 N N . ASN A 1 308 ? -37.355 12.898 -35.247 1.00 34.22 308 ASN A N 1
ATOM 2346 C CA . ASN A 1 308 ? -38.626 12.427 -34.659 1.00 34.22 308 ASN A CA 1
ATOM 2347 C C . ASN A 1 308 ? -39.319 11.102 -35.099 1.00 34.22 308 ASN A C 1
ATOM 2349 O O . ASN A 1 308 ? -39.810 11.001 -36.221 1.00 34.22 308 ASN A O 1
ATOM 2353 N N . SER A 1 309 ? -39.540 10.188 -34.136 1.00 33.59 309 SER A N 1
ATOM 2354 C CA . SER A 1 309 ? -40.768 9.376 -33.863 1.00 33.59 309 SER A CA 1
ATOM 2355 C C . SER A 1 309 ? -40.418 8.322 -32.794 1.00 33.59 309 SER A C 1
ATOM 2357 O O . SER A 1 309 ? -39.472 7.574 -33.001 1.00 33.59 309 SER A O 1
ATOM 2359 N N . ALA A 1 310 ? -40.957 8.273 -31.569 1.00 35.38 310 ALA A N 1
ATOM 2360 C CA . ALA A 1 310 ? -42.344 8.210 -31.077 1.00 35.38 310 ALA A CA 1
ATOM 2361 C C . ALA A 1 310 ? -43.084 6.893 -31.405 1.00 35.38 310 ALA A C 1
ATOM 2363 O O . ALA A 1 310 ? -43.517 6.710 -32.538 1.00 35.38 310 ALA A O 1
ATOM 2364 N N . ALA A 1 311 ? -43.221 6.029 -30.384 1.00 35.50 311 ALA A N 1
ATOM 2365 C CA . ALA A 1 311 ? -44.342 5.127 -30.029 1.00 35.50 311 ALA A CA 1
ATOM 2366 C C . ALA A 1 311 ? -43.771 4.015 -29.108 1.00 35.50 311 ALA A C 1
ATOM 2368 O O . ALA A 1 311 ? -42.867 3.301 -29.524 1.00 35.50 311 ALA A O 1
ATOM 2369 N N . GLU A 1 312 ? -44.017 3.969 -27.793 1.00 32.41 312 GLU A N 1
ATOM 2370 C CA . GLU A 1 312 ? -45.266 3.678 -27.056 1.00 32.41 312 GLU A CA 1
ATOM 2371 C C . GLU A 1 312 ? -45.626 2.170 -27.027 1.00 32.41 312 GLU A C 1
ATOM 2373 O O . GLU A 1 312 ? -45.511 1.494 -28.043 1.00 32.41 312 GLU A O 1
ATOM 2378 N N . VAL A 1 313 ? -46.125 1.716 -25.857 1.00 36.25 313 VAL A N 1
ATOM 2379 C CA . VAL A 1 313 ? -47.120 0.632 -25.622 1.00 36.25 313 VAL A CA 1
ATOM 2380 C C . VAL A 1 313 ? -46.671 -0.631 -24.835 1.00 36.25 313 VAL A C 1
ATOM 2382 O O . VAL A 1 313 ? -46.139 -1.584 -25.390 1.00 36.25 313 VAL A O 1
ATOM 2385 N N . THR A 1 314 ? -47.092 -0.641 -23.548 1.00 32.97 314 THR A N 1
ATOM 2386 C CA . THR A 1 314 ? -47.642 -1.748 -22.694 1.00 32.97 314 THR A CA 1
ATOM 2387 C C . THR A 1 314 ? -46.740 -2.918 -22.275 1.00 32.97 314 THR A C 1
ATOM 2389 O O . THR A 1 314 ? -45.845 -3.294 -23.009 1.00 32.97 314 THR A O 1
ATOM 2392 N N . GLY A 1 315 ? -46.906 -3.599 -21.135 1.00 32.12 315 GLY A N 1
ATOM 2393 C CA . GLY A 1 315 ? -47.917 -3.655 -20.063 1.00 32.12 315 GLY A CA 1
ATOM 2394 C C . GLY A 1 315 ? -47.329 -4.503 -18.907 1.00 32.12 315 GLY A C 1
ATOM 2395 O O . GLY A 1 315 ? -46.363 -5.227 -19.111 1.00 32.12 315 GLY A O 1
ATOM 2396 N N . ASP A 1 316 ? -47.665 -4.217 -17.652 1.00 30.19 316 ASP A N 1
ATOM 2397 C CA . ASP A 1 316 ? -48.693 -4.898 -16.840 1.00 30.19 316 ASP A CA 1
ATOM 2398 C C . ASP A 1 316 ? -48.203 -6.156 -16.070 1.00 30.19 316 ASP A C 1
ATOM 2400 O O . ASP A 1 316 ? -47.897 -7.188 -16.653 1.00 30.19 316 ASP A O 1
ATOM 2404 N N . THR A 1 317 ? -48.178 -6.006 -14.736 1.00 31.31 317 THR A N 1
ATOM 2405 C CA . THR A 1 317 ? -48.643 -6.939 -13.683 1.00 31.31 317 THR A CA 1
ATOM 2406 C C . THR A 1 317 ? -48.015 -8.339 -13.534 1.00 31.31 317 THR A C 1
ATOM 2408 O O . THR A 1 317 ? -48.156 -9.207 -14.386 1.00 31.31 317 THR A O 1
ATOM 2411 N N . THR A 1 318 ? -47.449 -8.618 -12.342 1.00 33.31 318 THR A N 1
ATOM 2412 C CA . THR A 1 318 ? -47.944 -9.613 -11.342 1.00 33.31 318 THR A CA 1
ATOM 2413 C C . THR A 1 318 ? -46.808 -10.148 -10.450 1.00 33.31 318 THR A C 1
ATOM 2415 O O . THR A 1 318 ? -45.892 -10.811 -10.925 1.00 33.31 318 THR A O 1
ATOM 2418 N N . ALA A 1 319 ? -46.905 -9.909 -9.137 1.00 41.16 319 ALA A N 1
ATOM 2419 C CA . ALA A 1 319 ? -46.225 -10.688 -8.091 1.00 41.16 319 ALA A CA 1
ATOM 2420 C C . ALA A 1 319 ? -46.907 -12.063 -7.928 1.00 41.16 319 ALA A C 1
ATOM 2422 O O . ALA A 1 319 ? -48.117 -12.143 -8.143 1.00 41.16 319 ALA A O 1
ATOM 2423 N N . PRO A 1 320 ? -46.213 -13.126 -7.478 1.00 47.22 320 PRO A N 1
ATOM 2424 C CA . PRO A 1 320 ? -46.327 -13.432 -6.046 1.00 47.22 320 PRO A CA 1
ATOM 2425 C C . PRO A 1 320 ? -45.104 -14.126 -5.402 1.00 47.22 320 PRO A C 1
ATOM 2427 O O . PRO A 1 320 ? -44.343 -14.853 -6.031 1.00 47.22 320 PRO A O 1
ATOM 2430 N N . THR A 1 321 ? -45.025 -13.956 -4.085 1.00 35.19 321 THR A N 1
ATOM 2431 C CA . THR A 1 321 ? -44.360 -14.799 -3.067 1.00 35.19 321 THR A CA 1
ATOM 2432 C C . THR A 1 321 ? -45.495 -15.295 -2.138 1.00 35.19 321 THR A C 1
ATOM 2434 O O . THR A 1 321 ? -46.536 -14.626 -2.147 1.00 35.19 321 THR A O 1
ATOM 2437 N N . PRO A 1 322 ? -45.387 -16.327 -1.264 1.00 53.69 322 PRO A N 1
ATOM 2438 C CA . PRO A 1 322 ? -44.369 -17.376 -1.041 1.00 53.69 322 PRO A CA 1
ATOM 2439 C C . PRO A 1 322 ? -44.949 -18.811 -1.100 1.00 53.69 322 PRO A C 1
ATOM 2441 O O . PRO A 1 322 ? -46.148 -19.001 -0.933 1.00 53.69 322 PRO A O 1
ATOM 2444 N N . GLU A 1 323 ? -44.098 -19.842 -1.150 1.00 34.91 323 GLU A N 1
ATOM 2445 C CA . GLU A 1 323 ? -44.446 -21.131 -0.532 1.00 34.91 323 GLU A CA 1
ATOM 2446 C C . GLU A 1 323 ? -43.289 -21.730 0.273 1.00 34.91 323 GLU A C 1
ATOM 2448 O O . GLU A 1 323 ? -42.120 -21.711 -0.106 1.00 34.91 323 GLU A O 1
ATOM 2453 N N . ILE A 1 324 ? -43.700 -22.218 1.437 1.00 37.31 324 ILE A N 1
ATOM 2454 C CA . ILE A 1 324 ? -42.983 -22.885 2.513 1.00 37.31 324 ILE A CA 1
ATOM 2455 C C . ILE A 1 324 ? -42.840 -24.364 2.141 1.00 37.31 324 ILE A C 1
ATOM 2457 O O . ILE A 1 324 ? -43.832 -24.971 1.745 1.00 37.31 324 ILE A O 1
ATOM 2461 N N . SER A 1 325 ? -41.671 -24.975 2.355 1.00 37.09 325 SER A N 1
ATOM 2462 C CA . SER A 1 325 ? -41.573 -26.395 2.739 1.00 37.09 325 SER A CA 1
ATOM 2463 C C . SER A 1 325 ? -40.158 -26.774 3.176 1.00 37.09 325 SER A C 1
ATOM 2465 O O . SER A 1 325 ? -39.256 -26.943 2.360 1.00 37.09 325 SER A O 1
ATOM 2467 N N . THR A 1 326 ? -40.014 -26.964 4.485 1.00 40.56 326 THR A N 1
ATOM 2468 C CA . THR A 1 326 ? -39.058 -27.890 5.104 1.00 40.56 326 THR A CA 1
ATOM 2469 C C . THR A 1 326 ? -39.779 -29.228 5.291 1.00 40.56 326 THR A C 1
ATOM 2471 O O . THR A 1 326 ? -40.945 -29.225 5.689 1.00 40.56 326 THR A O 1
ATOM 2474 N N . PRO A 1 327 ? -39.119 -30.361 5.023 1.00 51.41 327 PRO A N 1
ATOM 2475 C CA . PRO A 1 327 ? -39.069 -31.427 6.030 1.00 51.41 327 PRO A CA 1
ATOM 2476 C C . PRO A 1 327 ? -37.645 -32.014 6.104 1.00 51.41 327 PRO A C 1
ATOM 2478 O O . PRO A 1 327 ? -36.963 -32.165 5.099 1.00 51.41 327 PRO A O 1
ATOM 2481 N N . GLU A 1 328 ? -37.058 -32.118 7.290 1.00 37.00 328 GLU A N 1
ATOM 2482 C CA . GLU A 1 328 ? -37.188 -33.239 8.233 1.00 37.00 328 GLU A CA 1
ATOM 2483 C C . GLU A 1 328 ? -36.067 -34.274 8.045 1.00 37.00 328 GLU A C 1
ATOM 2485 O O . GLU A 1 328 ? -35.637 -34.598 6.943 1.00 37.00 328 GLU A O 1
ATOM 2490 N N . ALA A 1 329 ? -35.543 -34.683 9.196 1.00 37.28 329 ALA A N 1
ATOM 2491 C CA . ALA A 1 329 ? -34.332 -35.442 9.438 1.00 37.28 329 ALA A CA 1
ATOM 2492 C C . ALA A 1 329 ? -34.290 -36.827 8.777 1.00 37.28 329 ALA A C 1
ATOM 2494 O O . ALA A 1 329 ? -35.330 -37.426 8.532 1.00 37.28 329 ALA A O 1
ATOM 2495 N N . LEU A 1 330 ? -33.076 -37.377 8.638 1.00 35.69 330 LEU A N 1
ATOM 2496 C CA . LEU A 1 330 ? -32.724 -38.712 9.150 1.00 35.69 330 LEU A CA 1
ATOM 2497 C C . LEU A 1 330 ? -31.230 -39.012 8.930 1.00 35.69 330 LEU A C 1
ATOM 2499 O O . LEU A 1 330 ? -30.747 -39.100 7.804 1.00 35.69 330 LEU A O 1
ATOM 2503 N N . LEU A 1 331 ? -30.524 -39.198 10.049 1.00 42.75 331 LEU A N 1
ATOM 2504 C CA . LEU A 1 331 ? -29.311 -40.015 10.149 1.00 42.75 331 LEU A CA 1
ATOM 2505 C C . LEU A 1 331 ? -29.630 -41.463 9.731 1.00 42.75 331 LEU A C 1
ATOM 2507 O O . LEU A 1 331 ? -30.779 -41.901 9.849 1.00 42.75 331 LEU A O 1
ATOM 2511 N N . PRO A 1 332 ? -28.611 -42.242 9.343 1.00 54.38 332 PRO A N 1
ATOM 2512 C CA . PRO A 1 332 ? -28.250 -43.309 10.272 1.00 54.38 332 PRO A CA 1
ATOM 2513 C C . PRO A 1 332 ? -26.745 -43.471 10.492 1.00 54.38 332 PRO A C 1
ATOM 2515 O O . PRO A 1 332 ? -25.901 -43.070 9.693 1.00 54.38 332 PRO A O 1
ATOM 2518 N N . GLU A 1 333 ? -26.477 -44.077 11.642 1.00 35.22 333 GLU A N 1
ATOM 2519 C CA . GLU A 1 333 ? -25.191 -44.451 12.196 1.00 35.22 333 GLU A CA 1
ATOM 2520 C C . GLU A 1 333 ? -24.545 -45.668 11.508 1.00 35.22 333 GLU A C 1
ATOM 2522 O O . GLU A 1 333 ? -25.235 -46.567 11.033 1.00 35.22 333 GLU A O 1
ATOM 2527 N N . ALA A 1 334 ? -23.211 -45.650 11.581 1.00 36.25 334 ALA A N 1
ATOM 2528 C CA . ALA A 1 334 ? -22.306 -46.705 12.048 1.00 36.25 334 ALA A CA 1
ATOM 2529 C C . ALA A 1 334 ? -22.056 -48.010 11.262 1.00 36.25 334 ALA A C 1
ATOM 2531 O O . ALA A 1 334 ? -22.928 -48.624 10.655 1.00 36.25 334 ALA A O 1
ATOM 2532 N N . ASP A 1 335 ? -20.796 -48.417 11.464 1.00 31.48 335 ASP A N 1
ATOM 2533 C CA . ASP A 1 335 ? -20.203 -49.754 11.420 1.00 31.48 335 ASP A CA 1
ATOM 2534 C C . ASP A 1 335 ? -19.788 -50.332 10.060 1.00 31.48 335 ASP A C 1
ATOM 2536 O O . ASP A 1 335 ? -20.511 -50.289 9.074 1.00 31.48 335 ASP A O 1
ATOM 2540 N N . GLU A 1 336 ? -18.634 -50.978 9.915 1.00 37.22 336 GLU A N 1
ATOM 2541 C CA . GLU A 1 336 ? -17.396 -51.059 10.695 1.00 37.22 336 GLU A CA 1
ATOM 2542 C C . GLU A 1 336 ? -16.412 -51.824 9.780 1.00 37.22 336 GLU A C 1
ATOM 2544 O O . GLU A 1 336 ? -16.810 -52.669 8.975 1.00 37.22 336 GLU A O 1
ATOM 2549 N N . ASP A 1 337 ? -15.124 -51.568 9.985 1.00 32.94 337 ASP A N 1
ATOM 2550 C CA . ASP A 1 337 ? -14.063 -52.576 10.029 1.00 32.94 337 ASP A CA 1
ATOM 2551 C C . ASP A 1 337 ? -13.188 -52.999 8.821 1.00 32.94 337 ASP A C 1
ATOM 2553 O O . ASP A 1 337 ? -13.627 -53.437 7.758 1.00 32.94 337 ASP A O 1
ATOM 2557 N N . GLN A 1 338 ? -11.892 -53.043 9.186 1.00 35.31 338 GLN A N 1
ATOM 2558 C CA . GLN A 1 338 ? -10.782 -53.903 8.736 1.00 35.31 338 GLN A CA 1
ATOM 2559 C C . GLN A 1 338 ? -9.967 -53.533 7.472 1.00 35.31 338 GLN A C 1
ATOM 2561 O O . GLN A 1 338 ? -10.503 -53.340 6.395 1.00 35.31 338 GLN A O 1
ATOM 2566 N N . LYS A 1 339 ? -8.616 -53.532 7.462 1.00 35.31 339 LYS A N 1
ATOM 2567 C CA . LYS A 1 339 ? -7.575 -53.848 8.468 1.00 35.31 339 LYS A CA 1
ATOM 2568 C C . LYS A 1 339 ? -6.170 -53.532 7.882 1.00 35.31 339 LYS A C 1
ATOM 2570 O O . LYS A 1 339 ? -5.863 -53.978 6.786 1.00 35.31 339 LYS A O 1
ATOM 2575 N N . VAL A 1 340 ? -5.327 -52.849 8.668 1.00 34.56 340 VAL A N 1
ATOM 2576 C CA . VAL A 1 340 ? -3.885 -53.095 8.959 1.00 34.56 340 VAL A CA 1
ATOM 2577 C C . VAL A 1 340 ? -2.848 -53.259 7.826 1.00 34.56 340 VAL A C 1
ATOM 2579 O O . VAL A 1 340 ? -2.785 -54.286 7.155 1.00 34.56 340 VAL A O 1
ATOM 2582 N N . SER A 1 341 ? -1.839 -52.374 7.841 1.00 36.19 341 SER A N 1
ATOM 2583 C CA . SER A 1 341 ? -0.441 -52.749 8.155 1.00 36.19 341 SER A CA 1
ATOM 2584 C C . SER A 1 341 ? 0.363 -51.556 8.687 1.00 36.19 341 SER A C 1
ATOM 2586 O O . SER A 1 341 ? 0.262 -50.445 8.176 1.00 36.19 341 SER A O 1
ATOM 2588 N N . GLN A 1 342 ? 1.082 -51.826 9.778 1.00 37.16 342 GLN A N 1
ATOM 2589 C CA . GLN A 1 342 ? 1.877 -50.940 10.634 1.00 37.16 342 GLN A CA 1
ATOM 2590 C C . GLN A 1 342 ? 3.352 -50.847 10.191 1.00 37.16 342 GLN A C 1
ATOM 2592 O O . GLN A 1 342 ? 3.801 -51.628 9.356 1.00 37.16 342 GLN A O 1
ATOM 2597 N N . GLU A 1 343 ? 4.079 -49.987 10.927 1.00 32.41 343 GLU A N 1
ATOM 2598 C CA . GLU A 1 343 ? 5.512 -50.048 11.304 1.00 32.41 343 GLU A CA 1
ATOM 2599 C C . GLU A 1 343 ? 6.453 -49.161 10.457 1.00 32.41 343 GLU A C 1
ATOM 2601 O O . GLU A 1 343 ? 6.436 -49.226 9.237 1.00 32.41 343 GLU A O 1
ATOM 2606 N N . ALA A 1 344 ? 7.291 -48.264 10.997 1.00 33.62 344 ALA A N 1
ATOM 2607 C CA . ALA A 1 344 ? 7.841 -48.096 12.345 1.00 33.62 344 ALA A CA 1
ATOM 2608 C C . ALA A 1 344 ? 8.165 -46.611 12.655 1.00 33.62 344 ALA A C 1
ATOM 2610 O O . ALA A 1 344 ? 8.332 -45.794 11.752 1.00 33.62 344 ALA A O 1
ATOM 2611 N N . ALA A 1 345 ? 8.272 -46.303 13.949 1.00 38.34 345 ALA A N 1
ATOM 2612 C CA . ALA A 1 345 ? 8.602 -45.007 14.549 1.00 38.34 345 ALA A CA 1
ATOM 2613 C C . ALA A 1 345 ? 10.123 -44.909 14.912 1.00 38.34 345 ALA A C 1
ATOM 2615 O O . ALA A 1 345 ? 10.915 -45.631 14.309 1.00 38.34 345 ALA A O 1
ATOM 2616 N N . PRO A 1 346 ? 10.584 -44.039 15.839 1.00 54.66 346 PRO A N 1
ATOM 2617 C CA . PRO A 1 346 ? 11.212 -42.750 15.526 1.00 54.66 346 PRO A CA 1
ATOM 2618 C C . PRO A 1 346 ? 12.620 -42.591 16.151 1.00 54.66 346 PRO A C 1
ATOM 2620 O O . PRO A 1 346 ? 13.085 -43.456 16.893 1.00 54.66 346 PRO A O 1
ATOM 2623 N N . ALA A 1 347 ? 13.290 -41.459 15.906 1.00 38.41 347 ALA A N 1
ATOM 2624 C CA . ALA A 1 347 ? 14.431 -41.034 16.718 1.00 38.41 347 ALA A CA 1
ATOM 2625 C C . ALA A 1 347 ? 14.431 -39.514 16.962 1.00 38.41 347 ALA A C 1
ATOM 2627 O O . ALA A 1 347 ? 14.266 -38.711 16.045 1.00 38.41 347 ALA A O 1
ATOM 2628 N N . ASP A 1 348 ? 14.603 -39.205 18.242 1.00 33.59 348 ASP A N 1
ATOM 2629 C CA . ASP A 1 348 ? 14.653 -37.939 18.967 1.00 33.59 348 ASP A CA 1
ATOM 2630 C C . ASP A 1 348 ? 15.914 -37.071 18.705 1.00 33.59 348 ASP A C 1
ATOM 2632 O O . ASP A 1 348 ? 17.018 -37.610 18.718 1.00 33.59 348 ASP A O 1
ATOM 2636 N N . VAL A 1 349 ? 15.704 -35.734 18.615 1.00 39.56 349 VAL A N 1
ATOM 2637 C CA . VAL A 1 349 ? 16.339 -34.631 19.420 1.00 39.56 349 VAL A CA 1
ATOM 2638 C C . VAL A 1 349 ? 17.855 -34.324 19.199 1.00 39.56 349 VAL A C 1
ATOM 2640 O O . VAL A 1 349 ? 18.570 -35.219 18.759 1.00 39.56 349 VAL A O 1
ATOM 2643 N N . PRO A 1 350 ? 18.446 -33.132 19.532 1.00 48.47 350 PRO A N 1
ATOM 2644 C CA . PRO A 1 350 ? 17.943 -31.797 19.948 1.00 48.47 350 PRO A CA 1
ATOM 2645 C C . PRO A 1 350 ? 18.477 -30.573 19.146 1.00 48.47 350 PRO A C 1
ATOM 2647 O O . PRO A 1 350 ? 19.406 -30.653 18.344 1.00 48.47 350 PRO A O 1
ATOM 2650 N N . LEU A 1 351 ? 17.906 -29.411 19.491 1.00 42.78 351 LEU A N 1
ATOM 2651 C CA . LEU A 1 351 ? 18.409 -28.038 19.328 1.00 42.78 351 LEU A CA 1
ATOM 2652 C C . LEU A 1 351 ? 19.543 -27.696 20.337 1.00 42.78 351 LEU A C 1
ATOM 2654 O O . LEU A 1 351 ? 19.541 -28.230 21.440 1.00 42.78 351 LEU A O 1
ATOM 2658 N N . GLU A 1 352 ? 20.379 -26.710 19.975 1.00 35.84 352 GLU A N 1
ATOM 2659 C CA . GLU A 1 352 ? 21.159 -25.754 20.810 1.00 35.84 352 GLU A CA 1
ATOM 2660 C C . GLU A 1 352 ? 22.700 -25.711 20.653 1.00 35.84 352 GLU A C 1
ATOM 2662 O O . GLU A 1 352 ? 23.397 -26.722 20.634 1.00 35.84 352 GLU A O 1
ATOM 2667 N N . ASP A 1 353 ? 23.168 -24.454 20.597 1.00 33.44 353 ASP A N 1
ATOM 2668 C CA . ASP A 1 353 ? 24.490 -23.877 20.886 1.00 33.44 353 ASP A CA 1
ATOM 2669 C C . ASP A 1 353 ? 25.732 -24.172 20.020 1.00 33.44 353 ASP A C 1
ATOM 2671 O O . ASP A 1 353 ? 26.348 -25.231 20.097 1.00 33.44 353 ASP A O 1
ATOM 2675 N N . ALA A 1 354 ? 26.202 -23.125 19.317 1.00 34.19 354 ALA A N 1
ATOM 2676 C CA . ALA A 1 354 ? 27.609 -22.685 19.347 1.00 34.19 354 ALA A CA 1
ATOM 2677 C C . ALA A 1 354 ? 27.816 -21.337 18.615 1.00 34.19 354 ALA A C 1
ATOM 2679 O O . ALA A 1 354 ? 28.113 -21.280 17.420 1.00 34.19 354 ALA A O 1
ATOM 2680 N N . LEU A 1 355 ? 27.752 -20.234 19.366 1.00 36.03 355 LEU A N 1
ATOM 2681 C CA . LEU A 1 355 ? 28.593 -19.055 19.132 1.00 36.03 355 LEU A CA 1
ATOM 2682 C C . LEU A 1 355 ? 30.019 -19.389 19.599 1.00 36.03 355 LEU A C 1
ATOM 2684 O O . LEU A 1 355 ? 30.201 -19.589 20.796 1.00 36.03 355 LEU A O 1
ATOM 2688 N N . SER A 1 356 ? 31.027 -19.392 18.716 1.00 32.88 356 SER A N 1
ATOM 2689 C CA . SER A 1 356 ? 32.357 -18.801 18.996 1.00 32.88 356 SER A CA 1
ATOM 2690 C C . SER A 1 356 ? 33.466 -19.201 18.021 1.00 32.88 356 SER A C 1
ATOM 2692 O O . SER A 1 356 ? 33.809 -20.368 17.876 1.00 32.88 356 SER A O 1
ATOM 2694 N N . GLN A 1 357 ? 34.106 -18.140 17.524 1.00 33.28 357 GLN A N 1
ATOM 2695 C CA . GLN A 1 357 ? 35.553 -17.943 17.404 1.00 33.28 357 GLN A CA 1
ATOM 2696 C C . GLN A 1 357 ? 36.349 -18.781 16.397 1.00 33.28 357 GLN A C 1
ATOM 2698 O O . GLN A 1 357 ? 36.636 -19.960 16.590 1.00 33.28 357 GLN A O 1
ATOM 2703 N N . LYS A 1 358 ? 36.898 -18.060 15.410 1.00 36.50 358 LYS A N 1
ATOM 2704 C CA . LYS A 1 358 ? 38.275 -18.284 14.966 1.00 36.50 358 LYS A CA 1
ATOM 2705 C C . LYS A 1 358 ? 38.904 -16.993 14.422 1.00 36.50 358 LYS A C 1
ATOM 2707 O O . LYS A 1 358 ? 38.776 -16.681 13.243 1.00 36.50 358 LYS A O 1
ATOM 2712 N N . GLU A 1 359 ? 39.579 -16.258 15.304 1.00 43.88 359 GLU A N 1
ATOM 2713 C CA . GLU A 1 359 ? 40.792 -15.503 14.949 1.00 43.88 359 GLU A CA 1
ATOM 2714 C C . GLU A 1 359 ? 41.976 -16.478 14.795 1.00 43.88 359 GLU A C 1
ATOM 2716 O O . GLU A 1 359 ? 41.916 -17.628 15.249 1.00 43.88 359 GLU A O 1
ATOM 2721 N N . PRO A 1 360 ? 43.045 -16.037 14.120 1.00 53.56 360 PRO A N 1
ATOM 2722 C CA . PRO A 1 360 ? 44.333 -15.898 14.811 1.00 53.56 360 PRO A CA 1
ATOM 2723 C C . PRO A 1 360 ? 44.916 -14.484 14.579 1.00 53.56 360 PRO A C 1
ATOM 2725 O O . PRO A 1 360 ? 44.783 -13.934 13.487 1.00 53.56 360 PRO A O 1
ATOM 2728 N N . GLU A 1 361 ? 45.405 -13.780 15.609 1.00 36.22 361 GLU A N 1
ATOM 2729 C CA . GLU A 1 361 ? 46.771 -13.875 16.184 1.00 36.22 361 GLU A CA 1
ATOM 2730 C C . GLU A 1 361 ? 47.883 -13.922 15.114 1.00 36.22 361 GLU A C 1
ATOM 2732 O O . GLU A 1 361 ? 47.804 -14.686 14.160 1.00 36.22 361 GLU A O 1
ATOM 2737 N N . GLU A 1 362 ? 49.019 -13.227 15.170 1.00 36.56 362 GLU A N 1
ATOM 2738 C CA . GLU A 1 362 ? 49.697 -12.314 16.101 1.00 36.56 362 GLU A CA 1
ATOM 2739 C C . GLU A 1 362 ? 50.992 -11.941 15.307 1.00 36.56 362 GLU A C 1
ATOM 2741 O O . GLU A 1 362 ? 51.522 -12.769 14.565 1.00 36.56 362 GLU A O 1
ATOM 2746 N N . THR A 1 363 ? 51.554 -10.729 15.282 1.00 34.34 363 THR A N 1
ATOM 2747 C CA . THR A 1 363 ? 52.630 -10.317 16.202 1.00 34.34 363 THR A CA 1
ATOM 2748 C C . THR A 1 363 ? 53.315 -9.020 15.721 1.00 34.34 363 THR A C 1
ATOM 2750 O O . THR A 1 363 ? 53.635 -8.880 14.544 1.00 34.34 363 THR A O 1
ATOM 2753 N N . LYS A 1 364 ? 53.658 -8.178 16.717 1.00 35.44 364 LYS A N 1
ATOM 2754 C CA . LYS A 1 364 ? 54.874 -7.334 16.885 1.00 35.44 364 LYS A CA 1
ATOM 2755 C C . LYS A 1 364 ? 55.160 -6.193 15.881 1.00 35.44 364 LYS A C 1
ATOM 2757 O O . LYS A 1 364 ? 55.182 -6.400 14.684 1.00 35.44 364 LYS A O 1
ATOM 2762 N N . ALA A 1 365 ? 55.542 -4.977 16.297 1.00 38.47 365 ALA A N 1
ATOM 2763 C CA . ALA A 1 365 ? 56.296 -4.577 17.490 1.00 38.47 365 ALA A CA 1
ATOM 2764 C C . ALA A 1 365 ? 56.182 -3.060 17.798 1.00 38.47 365 ALA A C 1
ATOM 2766 O O . ALA A 1 365 ? 56.107 -2.275 16.863 1.00 38.47 365 ALA A O 1
ATOM 2767 N N . LEU A 1 366 ? 56.251 -2.725 19.106 1.00 34.91 366 LEU A N 1
ATOM 2768 C CA . LEU A 1 366 ? 57.000 -1.643 19.806 1.00 34.91 366 LEU A CA 1
ATOM 2769 C C . LEU A 1 366 ? 57.094 -0.239 19.148 1.00 34.91 366 LEU A C 1
ATOM 2771 O O . LEU A 1 366 ? 57.427 -0.133 17.982 1.00 34.91 366 LEU A O 1
ATOM 2775 N N . LYS A 1 367 ? 57.032 0.919 19.822 1.00 35.47 367 LYS A N 1
ATOM 2776 C CA . LYS A 1 367 ? 57.154 1.368 21.228 1.00 35.47 367 LYS A CA 1
ATOM 2777 C C . LYS A 1 367 ? 56.854 2.891 21.195 1.00 35.47 367 LYS A C 1
ATOM 2779 O O . LYS A 1 367 ? 57.257 3.543 20.244 1.00 35.47 367 LYS A O 1
ATOM 2784 N N . GLU A 1 368 ? 56.069 3.439 22.122 1.00 33.38 368 GLU A N 1
ATOM 2785 C CA . GLU A 1 368 ? 56.534 4.252 23.271 1.00 33.38 368 GLU A CA 1
ATOM 2786 C C . GLU A 1 368 ? 56.606 5.779 23.024 1.00 33.38 368 GLU A C 1
ATOM 2788 O O . GLU A 1 368 ? 57.196 6.252 22.059 1.00 33.38 368 GLU A O 1
ATOM 2793 N N . SER A 1 369 ? 56.084 6.510 24.020 1.00 34.09 369 SER A N 1
ATOM 2794 C CA . SER A 1 369 ? 56.349 7.906 24.431 1.00 34.09 369 SER A CA 1
ATOM 2795 C C . SER A 1 369 ? 55.636 9.101 23.761 1.00 34.09 369 SER A C 1
ATOM 2797 O O . SER A 1 369 ? 56.043 9.595 22.721 1.00 34.09 369 SER A O 1
ATOM 2799 N N . ALA A 1 370 ? 54.672 9.627 24.533 1.00 36.19 370 ALA A N 1
ATOM 2800 C CA . ALA A 1 370 ? 54.626 10.988 25.095 1.00 36.19 370 ALA A CA 1
ATOM 2801 C C . ALA A 1 370 ? 54.342 12.202 24.182 1.00 36.19 370 ALA A C 1
ATOM 2803 O O . ALA A 1 370 ? 55.209 12.680 23.458 1.00 36.19 370 ALA A O 1
ATOM 2804 N N . ASP A 1 371 ? 53.163 12.796 24.396 1.00 43.56 371 ASP A N 1
ATOM 2805 C CA . ASP A 1 371 ? 52.903 14.237 24.258 1.00 43.56 371 ASP A CA 1
ATOM 2806 C C . ASP A 1 371 ? 53.867 15.051 25.149 1.00 43.56 371 ASP A C 1
ATOM 2808 O O . ASP A 1 371 ? 54.179 14.616 26.267 1.00 43.56 371 ASP A O 1
ATOM 2812 N N . PRO A 1 372 ? 54.343 16.232 24.698 1.00 52.91 372 PRO A N 1
ATOM 2813 C CA . PRO A 1 372 ? 53.509 17.434 24.817 1.00 52.91 372 PRO A CA 1
ATOM 2814 C C . PRO A 1 372 ? 53.607 18.461 23.664 1.00 52.91 372 PRO A C 1
ATOM 2816 O O . PRO A 1 372 ? 54.659 18.688 23.072 1.00 52.91 372 PRO A O 1
ATOM 2819 N N . VAL A 1 373 ? 52.474 19.144 23.445 1.00 45.19 373 VAL A N 1
ATOM 2820 C CA . VAL A 1 373 ? 52.269 20.542 22.977 1.00 45.19 373 VAL A CA 1
ATOM 2821 C C . VAL A 1 373 ? 53.528 21.412 23.198 1.00 45.19 373 VAL A C 1
ATOM 2823 O O . VAL A 1 373 ? 54.046 21.371 24.320 1.00 45.19 373 VAL A O 1
ATOM 2826 N N . PRO A 1 374 ? 54.018 22.239 22.232 1.00 51.12 374 PRO A N 1
ATOM 2827 C CA . PRO A 1 374 ? 53.316 23.492 21.899 1.00 51.12 374 PRO A CA 1
ATOM 2828 C C . PRO A 1 374 ? 53.589 24.177 20.530 1.00 51.12 374 PRO A C 1
ATOM 2830 O O . PRO A 1 374 ? 54.488 23.817 19.777 1.00 51.12 374 PRO A O 1
ATOM 2833 N N . SER A 1 375 ? 52.837 25.270 20.333 1.00 37.06 375 SER A N 1
ATOM 2834 C CA . SER A 1 375 ? 53.207 26.514 19.628 1.00 37.06 375 SER A CA 1
ATOM 2835 C C . SER A 1 375 ? 52.966 26.627 18.117 1.00 37.06 375 SER A C 1
ATOM 2837 O O . SER A 1 375 ? 53.737 26.130 17.301 1.00 37.06 375 SER A O 1
ATOM 2839 N N . ASP A 1 376 ? 51.969 27.451 17.778 1.00 44.16 376 ASP A N 1
ATOM 2840 C CA . ASP A 1 376 ? 51.934 28.272 16.561 1.00 44.16 376 ASP A CA 1
ATOM 2841 C C . ASP A 1 376 ? 53.166 29.186 16.463 1.00 44.16 376 ASP A C 1
ATOM 2843 O O . ASP A 1 376 ? 53.618 29.746 17.472 1.00 44.16 376 ASP A O 1
ATOM 2847 N N . PRO A 1 377 ? 53.641 29.431 15.233 1.00 54.62 377 PRO A N 1
ATOM 2848 C CA . PRO A 1 377 ? 54.022 30.789 14.870 1.00 54.62 377 PRO A CA 1
ATOM 2849 C C . PRO A 1 377 ? 53.422 31.264 13.533 1.00 54.62 377 PRO A C 1
ATOM 2851 O O . PRO A 1 377 ? 53.247 30.506 12.581 1.00 54.62 377 PRO A O 1
ATOM 2854 N N . GLU A 1 378 ? 53.170 32.575 13.498 1.00 45.53 378 GLU A N 1
ATOM 2855 C CA . GLU A 1 378 ? 52.867 33.429 12.341 1.00 45.53 378 GLU A CA 1
ATOM 2856 C C . GLU A 1 378 ? 53.674 33.119 11.065 1.00 45.53 378 GLU A C 1
ATOM 2858 O O . GLU A 1 378 ? 54.802 32.621 11.124 1.00 45.53 378 GLU A O 1
ATOM 2863 N N . PRO A 1 379 ? 53.209 33.658 9.922 1.00 51.28 379 PRO A N 1
ATOM 2864 C CA . PRO A 1 379 ? 54.158 34.356 9.066 1.00 51.28 379 PRO A CA 1
ATOM 2865 C C . PRO A 1 379 ? 53.694 35.763 8.659 1.00 51.28 379 PRO A C 1
ATOM 2867 O O . PRO A 1 379 ? 52.677 35.957 7.994 1.00 51.28 379 PRO A O 1
ATOM 2870 N N . THR A 1 380 ? 54.543 36.738 8.982 1.00 39.91 380 THR A N 1
ATOM 2871 C CA . THR A 1 380 ? 54.635 38.043 8.321 1.00 39.91 380 THR A CA 1
ATOM 2872 C C . THR A 1 380 ? 55.804 37.995 7.330 1.00 39.91 380 THR A C 1
ATOM 2874 O O . THR A 1 380 ? 56.905 37.650 7.751 1.00 39.91 380 THR A O 1
ATOM 2877 N N . ALA A 1 381 ? 55.587 38.346 6.051 1.00 35.22 381 ALA A N 1
ATOM 2878 C CA . ALA A 1 381 ? 56.432 39.263 5.253 1.00 35.22 381 ALA A CA 1
ATOM 2879 C C . ALA A 1 381 ? 56.195 39.167 3.722 1.00 35.22 381 ALA A C 1
ATOM 2881 O O . ALA A 1 381 ? 56.563 38.206 3.054 1.00 35.22 381 ALA A O 1
ATOM 2882 N N . VAL A 1 382 ? 55.629 40.262 3.208 1.00 46.72 382 VAL A N 1
ATOM 2883 C CA . VAL A 1 382 ? 55.727 40.907 1.869 1.00 46.72 382 VAL A CA 1
ATOM 2884 C C . VAL A 1 382 ? 57.193 41.415 1.683 1.00 46.72 382 VAL A C 1
ATOM 2886 O O . VAL A 1 382 ? 57.821 41.570 2.737 1.00 46.72 382 VAL A O 1
ATOM 2889 N N . PRO A 1 383 ? 57.816 41.685 0.490 1.00 56.12 383 PRO A N 1
ATOM 2890 C CA . PRO A 1 383 ? 57.423 42.685 -0.549 1.00 56.12 383 PRO A CA 1
ATOM 2891 C C . PRO A 1 383 ? 57.860 42.371 -2.011 1.00 56.12 383 PRO A C 1
ATOM 2893 O O . PRO A 1 383 ? 58.478 41.343 -2.253 1.00 56.12 383 PRO A O 1
ATOM 2896 N N . GLY A 1 384 ? 57.579 43.141 -3.075 1.00 33.72 384 GLY A N 1
ATOM 2897 C CA . GLY A 1 384 ? 57.001 44.479 -3.322 1.00 33.72 384 GLY A CA 1
ATOM 2898 C C . GLY A 1 384 ? 56.703 44.643 -4.841 1.00 33.72 384 GLY A C 1
ATOM 2899 O O . GLY A 1 384 ? 57.124 43.794 -5.621 1.00 33.72 384 GLY A O 1
ATOM 2900 N N . GLU A 1 385 ? 55.807 45.564 -5.244 1.00 37.69 385 GLU A N 1
ATOM 2901 C CA . GLU A 1 385 ? 56.095 46.852 -5.952 1.00 37.69 385 GLU A CA 1
ATOM 2902 C C . GLU A 1 385 ? 56.406 46.725 -7.475 1.00 37.69 385 GLU A C 1
ATOM 2904 O O . GLU A 1 385 ? 57.155 45.840 -7.857 1.00 37.69 385 GLU A O 1
ATOM 2909 N N . THR A 1 386 ? 55.929 47.533 -8.444 1.00 38.75 386 THR A N 1
ATOM 2910 C CA . THR A 1 386 ? 55.030 48.713 -8.535 1.00 38.75 386 THR A CA 1
ATOM 2911 C C . THR A 1 386 ? 54.695 49.012 -10.028 1.00 38.75 386 THR A C 1
ATOM 2913 O O . THR A 1 386 ? 55.327 48.454 -10.921 1.00 38.75 386 THR A O 1
ATOM 2916 N N . GLN A 1 387 ? 53.784 49.986 -10.243 1.00 33.31 387 GLN A N 1
ATOM 2917 C CA . GLN A 1 387 ? 53.509 50.840 -11.432 1.00 33.31 387 GLN A CA 1
ATOM 2918 C C . GLN A 1 387 ? 52.501 50.377 -12.503 1.00 33.31 387 GLN A C 1
ATOM 2920 O O . GLN A 1 387 ? 52.484 49.221 -12.892 1.00 33.31 387 GLN A O 1
ATOM 2925 N N . GLU A 1 388 ? 51.721 51.245 -13.162 1.00 37.88 388 GLU A N 1
ATOM 2926 C CA . GLU A 1 388 ? 51.096 52.564 -12.910 1.00 37.88 388 GLU A CA 1
ATOM 2927 C C . GLU A 1 388 ? 50.275 52.905 -14.187 1.00 37.88 388 GLU A C 1
ATOM 2929 O O . GLU A 1 388 ? 50.499 52.332 -15.252 1.00 37.88 388 GLU A O 1
ATOM 2934 N N . THR A 1 389 ? 49.420 53.926 -14.084 1.00 35.44 389 THR A N 1
ATOM 2935 C CA . THR A 1 389 ? 48.788 54.753 -15.139 1.00 35.44 389 THR A CA 1
ATOM 2936 C C . THR A 1 389 ? 47.371 54.419 -15.660 1.00 35.44 389 THR A C 1
ATOM 2938 O O . THR A 1 389 ? 47.036 53.321 -16.087 1.00 35.44 389 THR A O 1
ATOM 2941 N N . SER A 1 390 ? 46.552 55.476 -15.580 1.00 39.06 390 SER A N 1
ATOM 2942 C CA . SER A 1 390 ? 45.166 55.735 -16.033 1.00 39.06 390 SER A CA 1
ATOM 2943 C C . SER A 1 390 ? 45.222 56.553 -17.360 1.00 39.06 390 SER A C 1
ATOM 2945 O O . SER A 1 390 ? 46.336 56.671 -17.876 1.00 39.06 390 SER A O 1
ATOM 2947 N N . PRO A 1 391 ? 44.209 57.309 -17.873 1.00 63.62 391 PRO A N 1
ATOM 2948 C CA . PRO A 1 391 ? 42.721 57.288 -17.853 1.00 63.62 391 PRO A CA 1
ATOM 2949 C C . PRO A 1 391 ? 42.087 57.495 -19.275 1.00 63.62 391 PRO A C 1
ATOM 2951 O O . PRO A 1 391 ? 42.819 57.658 -20.245 1.00 63.62 391 PRO A O 1
ATOM 2954 N N . ALA A 1 392 ? 40.740 57.564 -19.390 1.00 36.31 392 ALA A N 1
ATOM 2955 C CA . ALA A 1 392 ? 39.920 58.439 -20.291 1.00 36.31 392 ALA A CA 1
ATOM 2956 C C . ALA A 1 392 ? 38.488 57.864 -20.465 1.00 36.31 392 ALA A C 1
ATOM 2958 O O . ALA A 1 392 ? 38.330 56.651 -20.443 1.00 36.31 392 ALA A O 1
ATOM 2959 N N . GLU A 1 393 ? 37.386 58.569 -20.741 1.00 34.28 393 GLU A N 1
ATOM 2960 C CA . GLU A 1 393 ? 36.891 59.950 -20.596 1.00 34.28 393 GLU A CA 1
ATOM 2961 C C . GLU A 1 393 ? 35.389 59.907 -21.011 1.00 34.28 393 GLU A C 1
ATOM 2963 O O . GLU A 1 393 ? 34.902 58.897 -21.518 1.00 34.28 393 GLU A O 1
ATOM 2968 N N . ALA A 1 394 ? 34.627 60.972 -20.763 1.00 38.34 394 ALA A N 1
ATOM 2969 C CA . ALA A 1 394 ? 33.163 61.011 -20.743 1.00 38.34 394 ALA A CA 1
ATOM 2970 C C . ALA A 1 394 ? 32.487 61.713 -21.955 1.00 38.34 394 ALA A C 1
ATOM 2972 O O . ALA A 1 394 ? 33.094 62.559 -22.601 1.00 38.34 394 ALA A O 1
ATOM 2973 N N . LYS A 1 395 ? 31.149 61.529 -22.054 1.00 38.09 395 LYS A N 1
ATOM 2974 C CA . LYS A 1 395 ? 30.074 62.573 -22.131 1.00 38.09 395 LYS A CA 1
ATOM 2975 C C . LYS A 1 395 ? 29.283 62.843 -23.447 1.00 38.09 395 LYS A C 1
ATOM 2977 O O . LYS A 1 395 ? 29.865 63.045 -24.503 1.00 38.09 395 LYS A O 1
ATOM 2982 N N . LYS A 1 396 ? 27.966 63.109 -23.217 1.00 36.25 396 LYS A N 1
ATOM 2983 C CA . LYS A 1 396 ? 26.930 63.938 -23.933 1.00 36.25 396 LYS A CA 1
ATOM 2984 C C . LYS A 1 396 ? 26.143 63.300 -25.105 1.00 36.25 396 LYS A C 1
ATOM 2986 O O . LYS A 1 396 ? 26.742 62.561 -25.862 1.00 36.25 396 LYS A O 1
ATOM 2991 N N . THR A 1 397 ? 24.835 63.520 -25.372 1.00 36.06 397 THR A N 1
ATOM 2992 C CA . THR A 1 397 ? 23.702 64.436 -24.978 1.00 36.06 397 THR A CA 1
ATOM 2993 C C . THR A 1 397 ? 22.384 63.798 -25.516 1.00 36.06 397 THR A C 1
ATOM 2995 O O . THR A 1 397 ? 22.469 63.167 -26.560 1.00 36.06 397 THR A O 1
ATOM 2998 N N . ASP A 1 398 ? 21.219 63.740 -24.848 1.00 36.16 398 ASP A N 1
ATOM 2999 C CA . ASP A 1 398 ? 20.136 64.723 -24.536 1.00 36.16 398 ASP A CA 1
ATOM 3000 C C . ASP A 1 398 ? 18.868 64.645 -25.452 1.00 36.16 398 ASP A C 1
ATOM 3002 O O . ASP A 1 398 ? 18.978 64.543 -26.670 1.00 36.16 398 ASP A O 1
ATOM 3006 N N . ALA A 1 399 ? 17.701 64.763 -24.791 1.00 36.16 399 ALA A N 1
ATOM 3007 C CA . ALA A 1 399 ? 16.331 65.138 -25.198 1.00 36.16 399 ALA A CA 1
ATOM 3008 C C . ALA A 1 399 ? 15.379 64.182 -25.972 1.00 36.16 399 ALA A C 1
ATOM 3010 O O . ALA A 1 399 ? 15.507 63.994 -27.179 1.00 36.16 399 ALA A O 1
ATOM 3011 N N . THR A 1 400 ? 14.266 63.772 -25.324 1.00 33.62 400 THR A N 1
ATOM 3012 C CA . THR A 1 400 ? 12.877 64.296 -25.543 1.00 33.62 400 THR A CA 1
ATOM 3013 C C . THR A 1 400 ? 11.795 63.318 -25.011 1.00 33.62 400 THR A C 1
ATOM 3015 O O . THR A 1 400 ? 11.723 62.170 -25.434 1.00 33.62 400 THR A O 1
ATOM 3018 N N . ALA A 1 401 ? 10.949 63.785 -24.079 1.00 41.69 401 ALA A N 1
ATOM 3019 C CA . ALA A 1 401 ? 9.690 63.166 -23.598 1.00 41.69 401 ALA A CA 1
ATOM 3020 C C . ALA A 1 401 ? 8.508 63.513 -24.560 1.00 41.69 401 ALA A C 1
ATOM 3022 O O . ALA A 1 401 ? 8.770 64.288 -25.479 1.00 41.69 401 ALA A O 1
ATOM 3023 N N . PRO A 1 402 ? 7.218 63.110 -24.383 1.00 57.59 402 PRO A N 1
ATOM 3024 C CA . PRO A 1 402 ? 6.568 62.474 -23.220 1.00 57.59 402 PRO A CA 1
ATOM 3025 C C . PRO A 1 402 ? 5.514 61.378 -23.562 1.00 57.59 402 PRO A C 1
ATOM 3027 O O . PRO A 1 402 ? 5.278 61.078 -24.726 1.00 57.59 402 PRO A O 1
ATOM 3030 N N . VAL A 1 403 ? 4.870 60.800 -22.534 1.00 33.44 403 VAL A N 1
ATOM 3031 C CA . VAL A 1 403 ? 3.398 60.641 -22.345 1.00 33.44 403 VAL A CA 1
ATOM 3032 C C . VAL A 1 403 ? 3.124 59.542 -21.291 1.00 33.44 403 VAL A C 1
ATOM 3034 O O . VAL A 1 403 ? 3.358 58.358 -21.507 1.00 33.44 403 VAL A O 1
ATOM 3037 N N . SER A 1 404 ? 2.635 59.993 -20.132 1.00 44.97 404 SER A N 1
ATOM 3038 C CA . SER A 1 404 ? 1.914 59.268 -19.061 1.00 44.97 404 SER A CA 1
ATOM 3039 C C . SER A 1 404 ? 0.509 58.814 -19.552 1.00 44.97 404 SER A C 1
ATOM 3041 O O . SER A 1 404 ? 0.070 59.379 -20.553 1.00 44.97 404 SER A O 1
ATOM 3043 N N . PRO A 1 405 ? -0.271 57.923 -18.880 1.00 51.72 405 PRO A N 1
ATOM 3044 C CA . PRO A 1 405 ? -0.351 57.849 -17.420 1.00 51.72 405 PRO A CA 1
ATOM 3045 C C . PRO A 1 405 ? -0.546 56.479 -16.749 1.00 51.72 405 PRO A C 1
ATOM 3047 O O . PRO A 1 405 ? -1.001 55.492 -17.317 1.00 51.72 405 PRO A O 1
ATOM 3050 N N . VAL A 1 406 ? -0.225 56.517 -15.457 1.00 41.75 406 VAL A N 1
ATOM 3051 C CA . VAL A 1 406 ? -0.569 55.566 -14.399 1.00 41.75 406 VAL A CA 1
ATOM 3052 C C . VAL A 1 406 ? -1.659 56.206 -13.526 1.00 41.75 406 VAL A C 1
ATOM 3054 O O . VAL A 1 406 ? -1.738 57.436 -13.460 1.00 41.75 406 VAL A O 1
ATOM 3057 N N . SER A 1 407 ? -2.394 55.337 -12.815 1.00 47.41 407 SER A N 1
ATOM 3058 C CA . SER A 1 407 ? -3.208 55.554 -11.598 1.00 47.41 407 SER A CA 1
ATOM 3059 C C . SER A 1 407 ? -4.733 55.606 -11.827 1.00 47.41 407 SER A C 1
ATOM 3061 O O . SER A 1 407 ? -5.144 56.030 -12.905 1.00 47.41 407 SER A O 1
ATOM 3063 N N . PRO A 1 408 ? -5.589 55.227 -10.840 1.00 54.03 408 PRO A N 1
ATOM 3064 C CA . PRO A 1 408 ? -5.270 55.150 -9.405 1.00 54.03 408 PRO A CA 1
ATOM 3065 C C . PRO A 1 408 ? -5.863 53.973 -8.597 1.00 54.03 408 PRO A C 1
ATOM 3067 O O . PRO A 1 408 ? -6.883 53.380 -8.931 1.00 54.03 408 PRO A O 1
ATOM 3070 N N . VAL A 1 409 ? -5.253 53.745 -7.433 1.00 42.09 409 VAL A N 1
ATOM 3071 C CA . VAL A 1 409 ? -5.934 53.304 -6.208 1.00 42.09 409 VAL A CA 1
ATOM 3072 C C . VAL A 1 409 ? -5.742 54.435 -5.198 1.00 42.09 409 VAL A C 1
ATOM 3074 O O . VAL A 1 409 ? -4.613 54.883 -4.990 1.00 42.09 409 VAL A O 1
ATOM 3077 N N . SER A 1 410 ? -6.830 54.947 -4.622 1.00 36.72 410 SER A N 1
ATOM 3078 C CA . SER A 1 410 ? -6.812 55.880 -3.487 1.00 36.72 410 SER A CA 1
ATOM 3079 C C . SER A 1 410 ? -8.117 55.777 -2.696 1.00 36.72 410 SER A C 1
ATOM 3081 O O . SER A 1 410 ? -9.199 55.734 -3.278 1.00 36.72 410 SER A O 1
ATOM 3083 N N . GLU A 1 411 ? -7.959 55.733 -1.375 1.00 38.00 411 GLU A N 1
ATOM 3084 C CA . GLU A 1 411 ? -8.952 55.899 -0.307 1.00 38.00 411 GLU A CA 1
ATOM 3085 C C . GLU A 1 411 ? -9.783 57.193 -0.411 1.00 38.00 411 GLU A C 1
ATOM 3087 O O . GLU A 1 411 ? -9.295 58.194 -0.935 1.00 38.00 411 GLU A O 1
ATOM 3092 N N . ALA A 1 412 ? -10.995 57.200 0.170 1.00 37.06 412 ALA A N 1
ATOM 3093 C CA . ALA A 1 412 ? -11.334 57.978 1.382 1.00 37.06 412 ALA A CA 1
ATOM 3094 C C . ALA A 1 412 ? -12.861 58.162 1.595 1.00 37.06 412 ALA A C 1
ATOM 3096 O O . ALA A 1 412 ? -13.595 58.484 0.668 1.00 37.06 412 ALA A O 1
ATOM 3097 N N . GLU A 1 413 ? -13.273 57.958 2.855 1.00 33.81 413 GLU A N 1
ATOM 3098 C CA . GLU A 1 413 ? -14.264 58.684 3.685 1.00 33.81 413 GLU A CA 1
ATOM 3099 C C . GLU A 1 413 ? -15.580 59.260 3.100 1.00 33.81 413 GLU A C 1
ATOM 3101 O O . GLU A 1 413 ? -15.569 60.099 2.207 1.00 33.81 413 GLU A O 1
ATOM 3106 N N . SER A 1 414 ? -16.723 59.001 3.772 1.00 34.25 414 SER A N 1
ATOM 3107 C CA . SER A 1 414 ? -17.320 59.897 4.805 1.00 34.25 414 SER A CA 1
ATOM 3108 C C . SER A 1 414 ? -18.855 59.726 4.985 1.00 34.25 414 SER A C 1
ATOM 3110 O O . SER A 1 414 ? -19.575 59.726 3.992 1.00 34.25 414 SER A O 1
ATOM 3112 N N . GLN A 1 415 ? -19.317 59.755 6.259 1.00 34.62 415 GLN A N 1
ATOM 3113 C CA . GLN A 1 415 ? -20.563 60.401 6.779 1.00 34.62 415 GLN A CA 1
ATOM 3114 C C . GLN A 1 415 ? -21.950 59.724 6.490 1.00 34.62 415 GLN A C 1
ATOM 3116 O O . GLN A 1 415 ? -22.157 59.234 5.392 1.00 34.62 415 GLN A O 1
ATOM 3121 N N . VAL A 1 416 ? -22.976 59.588 7.370 1.00 34.41 416 VAL A N 1
ATOM 3122 C CA . VAL A 1 416 ? -23.565 60.378 8.497 1.00 34.41 416 VAL A CA 1
ATOM 3123 C C . VAL A 1 416 ? -24.546 59.498 9.351 1.00 34.41 416 VAL A C 1
ATOM 3125 O O . VAL A 1 416 ? -25.233 58.674 8.758 1.00 34.41 416 VAL A O 1
ATOM 3128 N N . GLU A 1 417 ? -24.602 59.738 10.684 1.00 34.69 417 GLU A N 1
ATOM 3129 C CA . GLU A 1 417 ? -25.665 59.605 11.752 1.00 34.69 417 GLU A CA 1
ATOM 3130 C C . GLU A 1 417 ? -26.588 58.353 11.856 1.00 34.69 417 GLU A C 1
ATOM 3132 O O . GLU A 1 417 ? -26.929 57.728 10.866 1.00 34.69 417 GLU A O 1
ATOM 3137 N N . ASP A 1 418 ? -27.058 57.876 13.024 1.00 35.62 418 ASP A N 1
ATOM 3138 C CA . ASP A 1 418 ? -27.562 58.567 14.228 1.00 35.62 418 ASP A CA 1
ATOM 3139 C C . ASP A 1 418 ? -27.734 57.578 15.428 1.00 35.62 418 ASP A C 1
ATOM 3141 O O . ASP A 1 418 ? -27.966 56.387 15.208 1.00 35.62 418 ASP A O 1
ATOM 3145 N N . GLY A 1 419 ? -27.708 58.068 16.682 1.00 31.66 419 GLY A N 1
ATOM 3146 C CA . GLY A 1 419 ? -28.448 57.450 17.811 1.00 31.66 419 GLY A CA 1
ATOM 3147 C C . GLY A 1 419 ? -27.734 56.689 18.960 1.00 31.66 419 GLY A C 1
ATOM 3148 O O . GLY A 1 419 ? -27.914 55.484 19.116 1.00 31.66 419 GLY A O 1
ATOM 3149 N N . THR A 1 420 ? -27.042 57.401 19.862 1.00 36.31 420 THR A N 1
ATOM 3150 C CA . THR A 1 420 ? -26.798 57.066 21.305 1.00 36.31 420 THR A CA 1
ATOM 3151 C C . THR A 1 420 ? -28.125 57.201 22.124 1.00 36.31 420 THR A C 1
ATOM 3153 O O . THR A 1 420 ? -29.084 57.707 21.539 1.00 36.31 420 THR A O 1
ATOM 3156 N N . PRO A 1 421 ? -28.255 56.924 23.461 1.00 60.59 421 PRO A N 1
ATOM 3157 C CA . PRO A 1 421 ? -27.285 56.423 24.458 1.00 60.59 421 PRO A CA 1
ATOM 3158 C C . PRO A 1 421 ? -27.804 55.444 25.561 1.00 60.59 421 PRO A C 1
ATOM 3160 O O . PRO A 1 421 ? -29.002 55.300 25.779 1.00 60.59 421 PRO A O 1
ATOM 3163 N N . ALA A 1 422 ? -26.886 54.866 26.360 1.00 35.66 422 ALA A N 1
ATOM 3164 C CA . ALA A 1 422 ? -26.650 55.244 27.779 1.00 35.66 422 ALA A CA 1
ATOM 3165 C C . ALA A 1 422 ? -26.283 54.101 28.762 1.00 35.66 422 ALA A C 1
ATOM 3167 O O . ALA A 1 422 ? -26.891 53.035 28.765 1.00 35.66 422 ALA A O 1
ATOM 3168 N N . SER A 1 423 ? -25.384 54.479 29.690 1.00 37.12 423 SER A N 1
ATOM 3169 C CA . SER A 1 423 ? -25.004 53.892 30.998 1.00 37.12 423 SER A CA 1
ATOM 3170 C C . SER A 1 423 ? -24.013 52.718 30.969 1.00 37.12 423 SER A C 1
ATOM 3172 O O . SER A 1 423 ? -24.397 51.607 30.643 1.00 37.12 423 SER A O 1
ATOM 3174 N N . ALA A 1 424 ? -22.701 52.861 31.209 1.00 40.69 424 ALA A N 1
ATOM 3175 C CA . ALA A 1 424 ? -21.887 53.663 32.146 1.00 40.69 424 ALA A CA 1
ATOM 3176 C C . ALA A 1 424 ? -21.855 53.158 33.604 1.00 40.69 424 ALA A C 1
ATOM 3178 O O . ALA A 1 424 ? -22.864 52.703 34.134 1.00 40.69 424 ALA A O 1
ATOM 3179 N N . ILE A 1 425 ? -20.686 53.403 34.225 1.00 37.09 425 ILE A N 1
ATOM 3180 C CA . ILE A 1 425 ? -20.231 53.216 35.622 1.00 37.09 425 ILE A CA 1
ATOM 3181 C C . ILE A 1 425 ? -19.400 51.935 35.839 1.00 37.09 425 ILE A C 1
ATOM 3183 O O . ILE A 1 425 ? -19.885 50.846 35.577 1.00 37.09 425 ILE A O 1
ATOM 3187 N N . ALA A 1 426 ? -18.227 51.928 36.472 1.00 36.41 426 ALA A N 1
ATOM 3188 C CA . ALA A 1 426 ? -17.049 52.802 36.579 1.00 36.41 426 ALA A CA 1
ATOM 3189 C C . ALA A 1 426 ? -16.070 52.038 37.501 1.00 36.41 426 ALA A C 1
ATOM 3191 O O . ALA A 1 426 ? -16.504 51.440 38.487 1.00 36.41 426 ALA A O 1
ATOM 3192 N N . GLU A 1 427 ? -14.769 52.074 37.200 1.00 40.81 427 GLU A N 1
ATOM 3193 C CA . GLU A 1 427 ? -13.698 51.802 38.175 1.00 40.81 427 GLU A CA 1
ATOM 3194 C C . GLU A 1 427 ? -13.696 52.874 39.290 1.00 40.81 427 GLU A C 1
ATOM 3196 O O . GLU A 1 427 ? -14.336 53.923 39.140 1.00 40.81 427 GLU A O 1
ATOM 3201 N N . PRO A 1 428 ? -12.972 52.654 40.407 1.00 58.78 428 PRO A N 1
ATOM 3202 C CA . PRO A 1 428 ? -11.592 53.163 40.441 1.00 58.78 428 PRO A CA 1
ATOM 3203 C C . PRO A 1 428 ? -10.566 52.322 41.240 1.00 58.78 428 PRO A C 1
ATOM 3205 O O . PRO A 1 428 ? -10.837 51.818 42.324 1.00 58.78 428 PRO A O 1
ATOM 3208 N N . GLU A 1 429 ? -9.359 52.264 40.670 1.00 42.66 429 GLU A N 1
ATOM 3209 C CA . GLU A 1 429 ? -8.028 52.583 41.228 1.00 42.66 429 GLU A CA 1
ATOM 3210 C C . GLU A 1 429 ? -7.543 52.117 42.632 1.00 42.66 429 GLU A C 1
ATOM 3212 O O . GLU A 1 429 ? -8.037 52.535 43.674 1.00 42.66 429 GLU A O 1
ATOM 3217 N N . LYS A 1 430 ? -6.358 51.474 42.563 1.00 38.44 430 LYS A N 1
ATOM 3218 C CA . LYS A 1 430 ? -5.056 51.800 43.208 1.00 38.44 430 LYS A CA 1
ATOM 3219 C C . LYS A 1 430 ? -4.594 51.171 44.538 1.00 38.44 430 LYS A C 1
ATOM 3221 O O . LYS A 1 430 ? -5.175 51.345 45.597 1.00 38.44 430 LYS A O 1
ATOM 3226 N N . GLU A 1 431 ? -3.382 50.609 44.390 1.00 34.72 431 GLU A N 1
ATOM 3227 C CA . GLU A 1 431 ? -2.188 50.626 45.258 1.00 34.72 431 GLU A CA 1
ATOM 3228 C C . GLU A 1 431 ? -2.251 50.024 46.673 1.00 34.72 431 GLU A C 1
ATOM 3230 O O . GLU A 1 431 ? -2.901 50.544 47.569 1.00 34.72 431 GLU A O 1
ATOM 3235 N N . SER A 1 432 ? -1.366 49.052 46.948 1.00 32.56 432 SER A N 1
ATOM 3236 C CA . SER A 1 432 ? -0.079 49.325 47.624 1.00 32.56 432 SER A CA 1
ATOM 3237 C C . SER A 1 432 ? 0.502 48.096 48.354 1.00 32.56 432 SER A C 1
ATOM 3239 O O . SER A 1 432 ? -0.194 47.405 49.087 1.00 32.56 432 SER A O 1
ATOM 3241 N N . SER A 1 433 ? 1.829 47.956 48.235 1.00 33.81 433 SER A N 1
ATOM 3242 C CA . SER A 1 433 ? 2.781 47.425 49.234 1.00 33.81 433 SER A CA 1
ATOM 3243 C C . SER A 1 433 ? 2.992 45.910 49.431 1.00 33.81 433 SER A C 1
ATOM 3245 O O . SER A 1 433 ? 2.189 45.190 50.013 1.00 33.81 433 SER A O 1
ATOM 3247 N N . VAL A 1 434 ? 4.212 45.489 49.067 1.00 45.69 434 VAL A N 1
ATOM 3248 C CA . VAL A 1 434 ? 5.000 44.363 49.626 1.00 45.69 434 VAL A CA 1
ATOM 3249 C C . VAL A 1 434 ? 5.510 44.753 51.040 1.00 45.69 434 VAL A C 1
ATOM 3251 O O . VAL A 1 434 ? 5.606 45.957 51.296 1.00 45.69 434 VAL A O 1
ATOM 3254 N N . PRO A 1 435 ? 5.883 43.825 51.961 1.00 52.16 435 PRO A N 1
ATOM 3255 C CA . PRO A 1 435 ? 7.203 43.161 51.905 1.00 52.16 435 PRO A CA 1
ATOM 3256 C C . PRO A 1 435 ? 7.269 41.695 52.428 1.00 52.16 435 PRO A C 1
ATOM 3258 O O . PRO A 1 435 ? 6.557 41.317 53.345 1.00 52.16 435 PRO A O 1
ATOM 3261 N N . SER A 1 436 ? 8.194 40.922 51.836 1.00 35.97 436 SER A N 1
ATOM 3262 C CA . SER A 1 436 ? 9.262 40.053 52.405 1.00 35.97 436 SER A CA 1
ATOM 3263 C C . SER A 1 436 ? 9.105 39.215 53.705 1.00 35.97 436 SER A C 1
ATOM 3265 O O . SER A 1 436 ? 8.384 39.566 54.628 1.00 35.97 436 SER A O 1
ATOM 3267 N N . VAL A 1 437 ? 10.009 38.217 53.808 1.00 36.78 437 VAL A N 1
ATOM 3268 C CA . VAL A 1 437 ? 10.327 37.246 54.894 1.00 36.78 437 VAL A CA 1
ATOM 3269 C C . VAL A 1 437 ? 9.526 35.936 54.775 1.00 36.78 437 VAL A C 1
ATOM 3271 O O . VAL A 1 437 ? 8.311 35.962 54.714 1.00 36.78 437 VAL A O 1
ATOM 3274 N N . GLY A 1 438 ? 10.082 34.724 54.709 1.00 32.00 438 GLY A N 1
ATOM 3275 C CA . GLY A 1 438 ? 11.414 34.209 55.016 1.00 32.00 438 GLY A CA 1
ATOM 3276 C C . GLY A 1 438 ? 11.274 32.991 55.945 1.00 32.00 438 GLY A C 1
ATOM 3277 O O . GLY A 1 438 ? 10.761 33.142 57.044 1.00 32.00 438 GLY A O 1
ATOM 3278 N N . ASN A 1 439 ? 11.805 31.837 55.515 1.00 33.75 439 ASN A N 1
ATOM 3279 C CA . ASN A 1 439 ? 12.258 30.697 56.332 1.00 33.75 439 ASN A CA 1
ATOM 3280 C C . ASN A 1 439 ? 11.229 29.872 57.150 1.00 33.75 439 ASN A C 1
ATOM 3282 O O . ASN A 1 439 ? 10.697 30.350 58.144 1.00 33.75 439 ASN A O 1
ATOM 3286 N N . GLN A 1 440 ? 11.103 28.569 56.853 1.00 36.56 440 GLN A N 1
ATOM 3287 C CA . GLN A 1 440 ? 11.655 27.474 57.685 1.00 36.56 440 GLN A CA 1
ATOM 3288 C C . GLN A 1 440 ? 11.192 26.090 57.194 1.00 36.56 440 GLN A C 1
ATOM 3290 O O . GLN A 1 440 ? 10.009 25.759 57.220 1.00 36.56 440 GLN A O 1
ATOM 3295 N N . GLU A 1 441 ? 12.170 25.275 56.798 1.00 40.75 441 GLU A N 1
ATOM 3296 C CA . GLU A 1 441 ? 12.102 23.814 56.819 1.00 40.75 441 GLU A CA 1
ATOM 3297 C C . GLU A 1 441 ? 11.873 23.316 58.254 1.00 40.75 441 GLU A C 1
ATOM 3299 O O . GLU A 1 441 ? 12.505 23.801 59.196 1.00 40.75 441 GLU A O 1
ATOM 3304 N N . ALA A 1 442 ? 11.021 22.302 58.411 1.00 43.72 442 ALA A N 1
ATOM 3305 C CA . ALA A 1 442 ? 10.912 21.509 59.629 1.00 43.72 442 ALA A CA 1
ATOM 3306 C C . ALA A 1 442 ? 11.132 20.017 59.296 1.00 43.72 442 ALA A C 1
ATOM 3308 O O . ALA A 1 442 ? 10.549 19.522 58.329 1.00 43.72 442 ALA A O 1
ATOM 3309 N N . PRO A 1 443 ? 11.951 19.292 60.080 1.00 52.50 443 PRO A N 1
ATOM 3310 C CA . PRO A 1 443 ? 12.248 17.880 59.869 1.00 52.50 443 PRO A CA 1
ATOM 3311 C C . PRO A 1 443 ? 11.207 16.978 60.550 1.00 52.50 443 PRO A C 1
ATOM 3313 O O . PRO A 1 443 ? 10.813 17.221 61.691 1.00 52.50 443 PRO A O 1
ATOM 3316 N N . VAL A 1 444 ? 10.814 15.890 59.884 1.00 52.88 444 VAL A N 1
ATOM 3317 C CA . VAL A 1 444 ? 10.011 14.815 60.487 1.00 52.88 444 VAL A CA 1
ATOM 3318 C C . VAL A 1 444 ? 10.941 13.676 60.904 1.00 52.88 444 VAL A C 1
ATOM 3320 O O . VAL A 1 444 ? 11.572 13.020 60.078 1.00 52.88 444 VAL A O 1
ATOM 3323 N N . THR A 1 445 ? 11.042 13.470 62.214 1.00 50.38 445 THR A N 1
ATOM 3324 C CA . THR A 1 445 ? 11.695 12.337 62.879 1.00 50.38 4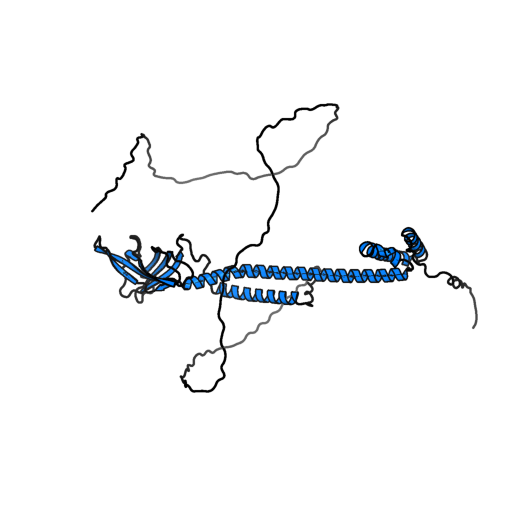45 THR A CA 1
ATOM 3325 C C . THR A 1 445 ? 10.873 11.042 62.749 1.00 50.38 445 THR A C 1
ATOM 3327 O O . THR A 1 445 ? 9.647 11.101 62.649 1.00 50.38 445 THR A O 1
ATOM 3330 N N . PRO A 1 446 ? 11.512 9.855 62.803 1.00 56.62 446 PRO A N 1
ATOM 3331 C CA . PRO A 1 446 ? 10.835 8.568 62.676 1.00 56.62 446 PRO A CA 1
ATOM 3332 C C . PRO A 1 446 ? 10.319 8.054 64.030 1.00 56.62 446 PRO A C 1
ATOM 3334 O O . PRO A 1 446 ? 11.029 8.098 65.037 1.00 56.62 446 PRO A O 1
ATOM 3337 N N . LEU A 1 447 ? 9.107 7.493 64.039 1.00 49.28 447 LEU A N 1
ATOM 3338 C CA . LEU A 1 447 ? 8.556 6.731 65.161 1.00 49.28 447 LEU A CA 1
ATOM 3339 C C . LEU A 1 447 ? 8.745 5.231 64.918 1.00 49.28 447 LEU A C 1
ATOM 3341 O O . LEU A 1 447 ? 8.337 4.683 63.896 1.00 49.28 447 LEU A O 1
ATOM 3345 N N . LYS A 1 448 ? 9.385 4.588 65.894 1.00 50.06 448 LYS A N 1
ATOM 3346 C CA . LYS A 1 448 ? 9.593 3.146 66.019 1.00 50.06 448 LYS A CA 1
ATOM 3347 C C . LYS A 1 448 ? 8.716 2.636 67.170 1.00 50.06 448 LYS A C 1
ATOM 3349 O O . LYS A 1 448 ? 8.633 3.302 68.199 1.00 50.06 448 LYS A O 1
ATOM 3354 N N . SER A 1 449 ? 8.197 1.422 66.990 1.00 44.44 449 SER A N 1
ATOM 3355 C CA . SER A 1 449 ? 7.671 0.482 67.995 1.00 44.44 449 SER A CA 1
ATOM 3356 C C . SER A 1 449 ? 6.263 0.699 68.565 1.00 44.44 449 SER A C 1
ATOM 3358 O O . SER A 1 449 ? 6.045 1.496 69.475 1.00 44.44 449 SER A O 1
ATOM 3360 N N . SER A 1 450 ? 5.350 -0.196 68.181 1.00 54.62 450 SER A N 1
ATOM 3361 C CA . SER A 1 450 ? 4.898 -1.298 69.053 1.00 54.62 450 SER A CA 1
ATOM 3362 C C . SER A 1 450 ? 4.502 -2.503 68.213 1.00 54.62 450 SER A C 1
ATOM 3364 O O . SER A 1 450 ? 3.998 -2.270 67.093 1.00 54.62 450 SER A O 1
#

Foldseek 3Di:
DDDDDDDDDDDDDPDPDDDDAQAAQLPDPVSRVVSLVVLLVPDDPVCNVVLVVLCVQLCVCCVPPPVVCSSVVRGGDHSVNSNVVSVVSVVVVVVVVVVVVQVVLLVVVLVVLVVLLVVLCVLLVLLVVLVLLLVQVVQWDKPDWDWDWDQDPPPRDTWIKIKIKIFRQHQDWFFKFKKWKFKCDPPDPHTLDTDIDMDGDPDTAHNGHIDIDIGGDDPPDCNTVRDHHVPIDMDMDTDFTADPVRDGPRDRDHNDPVSVVVSVVSVVVSVVSVVVSCVSVVDDDDSPPDDDPDDDDDDDDDDDDDDDDDDDDDDDDDDDDDDDDDDDDDDDDDDDDDDDDDDDDDDDDDDDDDDDDDDDDDDDDDDDDDDDDDDDDDDDDDDDYDDDDDDDDDYDDDDDDDDDDDDDDDDDDDDDDDDDDDDDDDDDDDDDDDDDDDDDDDDDDDDDDD

Organism: Pseudomonas putida (NCBI:txid303)

pLDDT: mean 71.02, std 26.42, range [30.19, 98.44]